Protein AF-A0A848EQD3-F1 (afdb_monomer_lite)

Structure (mmCIF, N/CA/C/O backbone):
data_AF-A0A848EQD3-F1
#
_entry.id   AF-A0A848EQD3-F1
#
loop_
_atom_site.group_PDB
_atom_site.id
_atom_site.type_symbol
_atom_site.label_atom_id
_atom_site.label_alt_id
_atom_site.label_comp_id
_atom_site.label_asym_id
_atom_site.label_entity_id
_atom_site.label_seq_id
_atom_site.pdbx_PDB_ins_code
_atom_site.Cartn_x
_atom_site.Cartn_y
_atom_site.Cartn_z
_atom_site.occupancy
_atom_site.B_iso_or_equiv
_atom_site.auth_seq_id
_atom_site.auth_comp_id
_atom_site.auth_asym_id
_atom_site.auth_atom_id
_atom_site.pdbx_PDB_model_num
ATOM 1 N N . MET A 1 1 ? -5.662 61.222 5.530 1.00 53.25 1 MET A N 1
ATOM 2 C CA . MET A 1 1 ? -5.058 61.692 6.800 1.00 53.25 1 MET A CA 1
ATOM 3 C C . MET A 1 1 ? -5.659 60.860 7.913 1.00 53.25 1 MET A C 1
ATOM 5 O O . MET A 1 1 ? -6.787 60.430 7.723 1.00 53.25 1 MET A O 1
ATOM 9 N N . ALA A 1 2 ? -4.920 60.657 9.007 1.00 45.81 2 ALA A N 1
ATOM 10 C CA . ALA A 1 2 ? -5.090 59.534 9.934 1.00 45.81 2 ALA A CA 1
ATOM 11 C C . ALA A 1 2 ? -4.845 58.176 9.247 1.00 45.81 2 ALA A C 1
ATOM 13 O O . ALA A 1 2 ? -5.705 57.628 8.567 1.00 45.81 2 ALA A O 1
ATOM 14 N N . GLY A 1 3 ? -3.621 57.682 9.401 1.00 45.22 3 GLY A N 1
ATOM 15 C CA . GLY A 1 3 ? -3.372 56.281 9.719 1.00 45.22 3 GLY A CA 1
ATOM 16 C C . GLY A 1 3 ? -2.645 56.295 11.064 1.00 45.22 3 GLY A C 1
ATOM 17 O O . GLY A 1 3 ? -1.892 57.240 11.310 1.00 45.22 3 GLY A O 1
ATOM 18 N N . ASP A 1 4 ? -2.923 55.331 11.932 1.00 51.66 4 ASP A N 1
ATOM 19 C CA . ASP A 1 4 ? -2.257 55.148 13.225 1.00 51.66 4 ASP A CA 1
ATOM 20 C C . ASP A 1 4 ? -2.530 53.718 13.733 1.00 51.66 4 ASP A C 1
ATOM 22 O O . ASP A 1 4 ? -3.362 53.018 13.154 1.00 51.66 4 ASP A O 1
ATOM 26 N N . VAL A 1 5 ? -1.880 53.329 14.832 1.00 50.62 5 VAL A N 1
ATOM 27 C CA . VAL A 1 5 ? -2.044 52.060 15.567 1.00 50.62 5 VAL A CA 1
ATOM 28 C C . VAL A 1 5 ? -1.561 50.803 14.823 1.00 50.62 5 VAL A C 1
ATOM 30 O O . VAL A 1 5 ? -2.336 50.041 14.252 1.00 50.62 5 VAL A O 1
ATOM 33 N N . ILE A 1 6 ? -0.264 50.522 14.967 1.00 51.19 6 ILE A N 1
ATOM 34 C CA . ILE A 1 6 ? 0.225 49.149 15.157 1.00 51.19 6 ILE A CA 1
ATOM 35 C C . ILE A 1 6 ? 0.774 49.095 16.587 1.00 51.19 6 ILE A C 1
ATOM 37 O O . ILE A 1 6 ? 1.672 49.865 16.924 1.00 51.19 6 ILE A O 1
ATOM 41 N N . PHE A 1 7 ? 0.211 48.222 17.420 1.00 53.66 7 PHE A N 1
ATOM 42 C CA . PHE A 1 7 ? 0.830 47.773 18.671 1.00 53.66 7 PHE A CA 1
ATOM 43 C C . PHE A 1 7 ? 1.538 46.440 18.413 1.00 53.66 7 PHE A C 1
ATOM 45 O O . PHE A 1 7 ? 1.163 45.718 17.490 1.00 53.66 7 PHE A O 1
ATOM 52 N N . GLY A 1 8 ? 2.566 46.143 19.204 1.00 45.00 8 GLY A N 1
ATOM 53 C CA . GLY A 1 8 ? 3.274 44.867 19.155 1.00 45.00 8 GLY A CA 1
ATOM 54 C C . GLY A 1 8 ? 2.958 43.968 20.348 1.00 45.00 8 GLY A C 1
ATOM 55 O O . GLY A 1 8 ? 2.293 44.384 21.298 1.00 45.00 8 GLY A O 1
ATOM 56 N N . SER A 1 9 ? 3.506 42.764 20.263 1.00 50.81 9 SER A N 1
ATOM 57 C CA . SER A 1 9 ? 3.863 41.857 21.356 1.00 50.81 9 SER A CA 1
ATOM 58 C C . SER A 1 9 ? 5.240 41.329 20.926 1.00 50.81 9 SER A C 1
ATOM 60 O O . SER A 1 9 ? 5.372 40.897 19.781 1.00 50.81 9 SER A O 1
ATOM 62 N N . ASP A 1 10 ? 6.324 41.729 21.585 1.00 52.12 10 ASP A N 1
ATOM 63 C CA . ASP A 1 10 ? 6.806 41.235 22.886 1.00 52.12 10 ASP A CA 1
ATOM 64 C C . ASP A 1 10 ? 7.422 39.835 22.739 1.00 52.12 10 ASP A C 1
ATOM 66 O O . ASP A 1 10 ? 6.753 38.878 22.354 1.00 52.12 10 ASP A O 1
ATOM 70 N N . ASP A 1 11 ? 8.730 39.776 22.991 1.00 50.91 11 ASP A N 1
ATOM 71 C CA . ASP A 1 11 ? 9.573 38.585 22.957 1.00 50.91 11 ASP A CA 1
ATOM 72 C C . ASP A 1 11 ? 9.392 37.754 24.243 1.00 50.91 11 ASP A C 1
ATOM 74 O O . ASP A 1 11 ? 9.397 38.328 25.332 1.00 50.91 11 ASP A O 1
ATOM 78 N N . GLU A 1 12 ? 9.364 36.421 24.142 1.00 55.88 12 GLU A N 1
ATOM 79 C CA . GLU A 1 12 ? 9.861 35.534 25.207 1.00 55.88 12 GLU A CA 1
ATOM 80 C C . GLU A 1 12 ? 10.717 34.419 24.575 1.00 55.88 12 GLU A C 1
ATOM 82 O O . GLU A 1 12 ? 10.290 33.742 23.638 1.00 55.88 12 GLU A O 1
ATOM 87 N N . ASP A 1 13 ? 11.956 34.280 25.057 1.00 50.81 13 ASP A N 1
ATOM 88 C CA . ASP A 1 13 ? 12.889 33.210 24.693 1.00 50.81 13 ASP A CA 1
ATOM 89 C C . ASP A 1 13 ? 12.600 31.950 25.535 1.00 50.81 13 ASP A C 1
ATOM 91 O O . ASP A 1 13 ? 12.496 32.059 26.756 1.00 50.81 13 ASP A O 1
ATOM 95 N N . GLU A 1 14 ? 12.594 30.749 24.940 1.00 53.53 14 GLU A N 1
ATOM 96 C CA . GLU A 1 14 ? 12.803 29.492 25.687 1.00 53.53 14 GLU A CA 1
ATOM 97 C C . GLU A 1 14 ? 13.901 28.617 25.052 1.00 53.53 14 GLU A C 1
ATOM 99 O O . GLU A 1 14 ? 14.247 28.756 23.876 1.00 53.53 14 GLU A O 1
ATOM 104 N N . GLU A 1 15 ? 14.541 27.802 25.896 1.00 52.25 15 GLU A N 1
ATOM 105 C CA . GLU A 1 15 ? 15.981 27.513 25.822 1.00 52.25 15 GLU A CA 1
ATOM 106 C C . GLU A 1 15 ? 16.417 26.337 24.916 1.00 52.25 15 GLU A C 1
ATOM 108 O O . GLU A 1 15 ? 15.649 25.458 24.524 1.00 52.25 15 GLU A O 1
ATOM 113 N N . GLU A 1 16 ? 17.725 26.294 24.628 1.00 44.81 16 GLU A N 1
ATOM 114 C CA . GLU A 1 16 ? 18.395 25.202 23.912 1.00 44.81 16 GLU A CA 1
ATOM 115 C C . GLU A 1 16 ? 18.383 23.867 24.691 1.00 44.81 16 GLU A C 1
ATOM 117 O O . GLU A 1 16 ? 19.210 23.641 25.580 1.00 44.81 16 GLU A O 1
ATOM 122 N N . SER A 1 17 ? 17.560 22.906 24.267 1.00 50.62 17 SER A N 1
ATOM 123 C CA . SER A 1 17 ? 17.691 21.503 24.696 1.00 50.62 17 SER A CA 1
ATOM 124 C C . SER A 1 17 ? 18.726 20.753 23.846 1.00 50.62 17 SER A C 1
ATOM 126 O O . SER A 1 17 ? 18.410 20.161 22.815 1.00 50.62 17 SER A O 1
ATOM 128 N N . ASN A 1 18 ? 19.990 20.776 24.280 1.00 45.91 18 ASN A N 1
ATOM 129 C CA . ASN A 1 18 ? 21.063 19.960 23.698 1.00 45.91 18 ASN A CA 1
ATOM 130 C C . ASN A 1 18 ? 20.957 18.498 24.179 1.00 45.91 18 ASN A C 1
ATOM 132 O O . ASN A 1 18 ? 21.427 18.192 25.276 1.00 45.91 18 ASN A O 1
ATOM 136 N N . GLU A 1 19 ? 20.429 17.586 23.356 1.00 47.66 19 GLU A N 1
ATOM 137 C CA . GLU A 1 19 ? 20.399 16.150 23.677 1.00 47.66 19 GLU A CA 1
ATOM 138 C C . GLU A 1 19 ? 21.306 15.302 22.761 1.00 47.66 19 GLU A C 1
ATOM 140 O O . GLU A 1 19 ? 21.050 15.095 21.580 1.00 47.66 19 GLU A O 1
ATOM 145 N N . SER A 1 20 ? 22.399 14.834 23.369 1.00 50.47 20 SER A N 1
ATOM 146 C CA . SER A 1 20 ? 23.070 13.540 23.168 1.00 50.47 20 SER A CA 1
ATOM 147 C C . SER A 1 20 ? 23.190 12.946 21.752 1.00 50.47 20 SER A C 1
ATOM 149 O O . SER A 1 20 ? 22.323 12.227 21.266 1.00 50.47 20 SER A O 1
ATOM 151 N N . LEU A 1 21 ? 24.392 13.077 21.178 1.00 42.12 21 LEU A N 1
ATOM 152 C CA . LEU A 1 21 ? 24.906 12.170 20.144 1.00 42.12 21 LEU A CA 1
ATOM 153 C C . LEU A 1 21 ? 25.026 10.732 20.688 1.00 42.12 21 LEU A C 1
ATOM 155 O O . LEU A 1 21 ? 26.006 10.419 21.370 1.00 42.12 21 LEU A O 1
ATOM 159 N N . GLU A 1 22 ? 24.093 9.845 20.343 1.00 43.22 22 GLU A N 1
ATOM 160 C CA . GLU A 1 22 ? 24.330 8.404 20.470 1.00 43.22 22 GLU A CA 1
ATOM 161 C C . GLU A 1 22 ? 25.320 7.919 19.399 1.00 43.22 22 GLU A C 1
ATOM 163 O O . GLU A 1 22 ? 25.318 8.371 18.252 1.00 43.22 22 GLU A O 1
ATOM 168 N N . GLN A 1 23 ? 26.219 7.016 19.793 1.00 43.22 23 GLN A N 1
ATOM 169 C CA . GLN A 1 23 ? 27.256 6.472 18.918 1.00 43.22 23 GLN A CA 1
ATOM 170 C C . GLN A 1 23 ? 26.818 5.111 18.379 1.00 43.22 23 GLN A C 1
ATOM 172 O O . GLN A 1 23 ? 27.001 4.091 19.049 1.00 43.22 23 GLN A O 1
ATOM 177 N N . GLU A 1 24 ? 26.289 5.083 17.155 1.00 41.56 24 GLU A N 1
ATOM 178 C CA . GLU A 1 24 ? 26.082 3.820 16.445 1.00 41.56 24 GLU A CA 1
ATOM 179 C C . GLU A 1 24 ? 27.407 3.053 16.336 1.00 41.56 24 GLU A C 1
ATOM 181 O O . GLU A 1 24 ? 28.430 3.568 15.875 1.00 41.56 24 GLU A O 1
ATOM 186 N N . SER A 1 25 ? 27.389 1.803 16.796 1.00 49.66 25 SER A N 1
ATOM 187 C CA . SER A 1 25 ? 28.533 0.898 16.709 1.00 49.66 25 SER A CA 1
ATOM 188 C C . SER A 1 25 ? 28.454 0.101 15.405 1.00 49.66 25 SER A C 1
ATOM 190 O O . SER A 1 25 ? 27.388 -0.439 15.108 1.00 49.66 25 SER A O 1
ATOM 192 N N . PRO A 1 26 ? 29.545 -0.025 14.627 1.00 54.41 26 PRO A N 1
ATOM 193 C CA . PRO A 1 26 ? 29.532 -0.854 13.430 1.00 54.41 26 PRO A CA 1
ATOM 194 C C . PRO A 1 26 ? 29.380 -2.329 13.822 1.00 54.41 26 PRO A C 1
ATOM 196 O O . PRO A 1 26 ? 30.179 -2.853 14.599 1.00 54.41 26 PRO A O 1
ATOM 199 N N . LEU A 1 27 ? 28.361 -2.994 13.276 1.00 45.00 27 LEU A N 1
ATOM 200 C CA . LEU A 1 27 ? 28.192 -4.439 13.412 1.00 45.00 27 LEU A CA 1
ATOM 201 C C . LEU A 1 27 ? 29.279 -5.183 12.622 1.00 45.00 27 LEU A C 1
ATOM 203 O O . LEU A 1 27 ? 29.634 -4.801 11.508 1.00 45.00 27 LEU A O 1
ATOM 207 N N . GLU A 1 28 ? 29.801 -6.259 13.209 1.00 38.16 28 GLU A N 1
ATOM 208 C CA . GLU A 1 28 ? 30.774 -7.141 12.566 1.00 38.16 28 GLU A CA 1
ATOM 209 C C . GLU A 1 28 ? 30.053 -8.151 11.658 1.00 38.16 28 GLU A C 1
ATOM 211 O O . GLU A 1 28 ? 29.435 -9.103 12.148 1.00 38.16 28 GLU A O 1
ATOM 216 N N . ASP A 1 29 ? 30.167 -7.975 10.336 1.00 44.28 29 ASP A N 1
ATOM 217 C CA . ASP A 1 29 ? 29.728 -8.971 9.351 1.00 44.28 29 ASP A CA 1
ATOM 218 C C . ASP A 1 29 ? 30.535 -10.269 9.513 1.00 44.28 29 ASP A C 1
ATOM 220 O O . ASP A 1 29 ? 31.663 -10.416 9.033 1.00 44.28 29 ASP A O 1
ATOM 224 N N . ASN A 1 30 ? 29.941 -11.237 10.211 1.00 43.19 30 ASN A N 1
ATOM 225 C CA . ASN A 1 30 ? 30.493 -12.576 10.344 1.00 43.19 30 ASN A CA 1
ATOM 226 C C . ASN A 1 30 ? 30.253 -13.369 9.055 1.00 43.19 30 ASN A C 1
ATOM 228 O O . ASN A 1 30 ? 29.120 -13.736 8.742 1.00 43.19 30 ASN A O 1
ATOM 232 N N . GLN A 1 31 ? 31.333 -13.728 8.359 1.00 46.88 31 GLN A N 1
ATOM 233 C CA . GLN A 1 31 ? 31.300 -14.871 7.446 1.00 46.88 31 GLN A CA 1
ATOM 234 C C . GLN A 1 31 ? 30.917 -16.147 8.212 1.00 46.88 31 GLN A C 1
ATOM 236 O O . GLN A 1 31 ? 31.347 -16.350 9.351 1.00 46.88 31 GLN A O 1
ATOM 241 N N . PRO A 1 32 ? 30.232 -17.075 7.535 1.00 55.91 32 PRO A N 1
ATOM 242 C CA . PRO A 1 32 ? 30.710 -18.452 7.572 1.00 55.91 32 PRO A CA 1
ATOM 243 C C . PRO A 1 32 ? 30.880 -19.041 6.166 1.00 55.91 32 PRO A C 1
ATOM 245 O O . PRO A 1 32 ? 29.949 -19.061 5.363 1.00 55.91 32 PRO A O 1
ATOM 248 N N . ASP A 1 33 ? 32.062 -19.595 5.899 1.00 42.38 33 ASP A N 1
ATOM 249 C CA . ASP A 1 33 ? 32.259 -20.517 4.781 1.00 42.38 33 ASP A CA 1
ATOM 250 C C . ASP A 1 33 ? 31.533 -21.847 5.051 1.00 42.38 33 ASP A C 1
ATOM 252 O O . ASP A 1 33 ? 31.677 -22.448 6.116 1.00 42.38 33 ASP A O 1
ATOM 256 N N . SER A 1 34 ? 30.789 -22.332 4.058 1.00 47.12 34 SER A N 1
ATOM 257 C CA . SER A 1 34 ? 30.512 -23.761 3.835 1.00 47.12 34 SER A CA 1
ATOM 258 C C . SER A 1 34 ? 30.161 -23.923 2.351 1.00 47.12 34 SER A C 1
ATOM 260 O O . SER A 1 34 ? 29.253 -23.272 1.847 1.00 47.12 34 SER A O 1
ATOM 262 N N . GLU A 1 35 ? 30.995 -24.567 1.536 1.00 42.50 35 GLU A N 1
ATOM 263 C CA . GLU A 1 35 ? 31.184 -26.026 1.469 1.00 42.50 35 GLU A CA 1
ATOM 264 C C . GLU A 1 35 ? 29.869 -26.794 1.248 1.00 42.50 35 GLU A C 1
ATOM 266 O O . GLU A 1 35 ? 29.307 -27.382 2.168 1.00 42.50 35 GLU A O 1
ATOM 271 N N . LEU A 1 36 ? 29.434 -26.851 -0.015 1.00 44.66 36 LEU A N 1
ATOM 272 C CA . LEU A 1 36 ? 28.690 -27.988 -0.560 1.00 44.66 36 LEU A CA 1
ATOM 273 C C . LEU A 1 36 ? 29.266 -28.350 -1.937 1.00 44.66 36 LEU A C 1
ATOM 275 O O . LEU A 1 36 ? 29.420 -27.489 -2.802 1.00 44.66 36 LEU A O 1
ATOM 279 N N . GLU A 1 37 ? 29.619 -29.624 -2.114 1.00 38.19 37 GLU A N 1
ATOM 280 C CA . GLU A 1 37 ? 30.139 -30.177 -3.369 1.00 38.19 37 GLU A CA 1
ATOM 281 C C . GLU A 1 37 ? 29.020 -30.695 -4.294 1.00 38.19 37 GLU A C 1
ATOM 283 O O . GLU A 1 37 ? 27.902 -30.947 -3.854 1.00 38.19 37 GLU A O 1
ATOM 288 N N . ALA A 1 38 ? 29.398 -30.915 -5.560 1.00 40.44 38 ALA A N 1
ATOM 289 C CA . ALA A 1 38 ? 28.959 -32.007 -6.440 1.00 40.44 38 ALA A CA 1
ATOM 290 C C . ALA A 1 38 ? 27.455 -32.360 -6.525 1.00 40.44 38 ALA A C 1
ATOM 292 O O . ALA A 1 38 ? 26.923 -33.104 -5.708 1.00 40.44 38 ALA A O 1
ATOM 293 N N . ASP A 1 39 ? 26.809 -31.944 -7.620 1.00 38.56 39 ASP A N 1
ATOM 294 C CA . ASP A 1 39 ? 26.459 -32.819 -8.765 1.00 38.56 39 ASP A CA 1
ATOM 295 C C . ASP A 1 39 ? 25.647 -32.004 -9.812 1.00 38.56 39 ASP A C 1
ATOM 297 O O . ASP A 1 39 ? 25.064 -30.974 -9.484 1.00 38.56 39 ASP A O 1
ATOM 301 N N . GLY A 1 40 ? 25.572 -32.355 -11.102 1.00 35.03 40 GLY A N 1
ATOM 302 C CA . GLY A 1 40 ? 26.217 -33.479 -11.788 1.00 35.03 40 GLY A CA 1
ATOM 303 C C . GLY A 1 40 ? 25.452 -33.973 -13.029 1.00 35.03 40 GLY A C 1
ATOM 304 O O . GLY A 1 40 ? 24.965 -35.093 -13.013 1.00 35.03 40 GLY A O 1
ATOM 305 N N . ASP A 1 41 ? 25.358 -33.169 -14.097 1.00 37.81 41 ASP A N 1
ATOM 306 C CA . ASP A 1 41 ? 24.932 -33.587 -15.456 1.00 37.81 41 ASP A CA 1
ATOM 307 C C . ASP A 1 41 ? 25.502 -32.553 -16.471 1.00 37.81 41 ASP A C 1
ATOM 309 O O . ASP A 1 41 ? 25.537 -31.362 -16.167 1.00 37.81 41 ASP A O 1
ATOM 313 N N . SER A 1 42 ? 26.194 -32.919 -17.562 1.00 39.19 42 SER A N 1
ATOM 314 C CA . SER A 1 42 ? 25.755 -33.637 -18.784 1.00 39.19 42 SER A CA 1
ATOM 315 C C . SER A 1 42 ? 25.353 -32.642 -19.891 1.00 39.19 42 SER A C 1
ATOM 317 O O . SER A 1 42 ? 24.334 -31.973 -19.797 1.00 39.19 42 SER A O 1
ATOM 319 N N . LEU A 1 43 ? 26.298 -32.298 -20.777 1.00 37.50 43 LEU A N 1
ATOM 320 C CA . LEU A 1 43 ? 26.497 -32.870 -22.129 1.00 37.50 43 LEU A CA 1
ATOM 321 C C . LEU A 1 43 ? 25.583 -32.257 -23.207 1.00 37.50 43 LEU A C 1
ATOM 323 O O . LEU A 1 43 ? 24.437 -32.657 -23.341 1.00 37.50 43 LEU A O 1
ATOM 327 N N . GLU A 1 44 ? 26.158 -31.364 -24.017 1.00 41.84 44 GLU A N 1
ATOM 328 C CA . GLU A 1 44 ? 26.092 -31.319 -25.496 1.00 41.84 44 GLU A CA 1
ATOM 329 C C . GLU A 1 44 ? 27.058 -30.185 -25.920 1.00 41.84 44 GLU A C 1
ATOM 331 O O . GLU A 1 44 ? 26.914 -29.046 -25.484 1.00 41.84 44 GLU A O 1
ATOM 336 N N . ASP A 1 45 ? 28.248 -30.446 -26.466 1.00 35.56 45 ASP A N 1
ATOM 337 C CA . ASP A 1 45 ? 28.615 -31.128 -27.724 1.00 35.56 45 ASP A CA 1
ATOM 338 C C . ASP A 1 45 ? 28.503 -30.217 -28.963 1.00 35.56 45 ASP A C 1
ATOM 340 O O . ASP A 1 45 ? 27.419 -29.965 -29.484 1.00 35.56 45 ASP A O 1
ATOM 344 N N . SER A 1 46 ? 29.661 -29.702 -29.397 1.00 40.00 46 SER A N 1
ATOM 345 C CA . SER A 1 46 ? 29.968 -29.150 -30.729 1.00 40.00 46 SER A CA 1
ATOM 346 C C . SER A 1 46 ? 31.448 -28.742 -30.760 1.00 40.00 46 SER A C 1
ATOM 348 O O . SER A 1 46 ? 31.801 -27.575 -30.576 1.00 40.00 46 SER A O 1
ATOM 350 N N . SER A 1 47 ? 32.330 -29.727 -30.918 1.00 38.62 47 SER A N 1
ATOM 351 C CA . SER A 1 47 ? 33.743 -29.517 -31.262 1.00 38.62 47 SER A CA 1
ATOM 352 C C . SER A 1 47 ? 33.953 -29.493 -32.784 1.00 38.62 47 SER A C 1
ATOM 354 O O . SER A 1 47 ? 33.016 -29.749 -33.533 1.00 38.62 47 SER A O 1
ATOM 356 N N . GLU A 1 48 ? 35.208 -29.285 -33.205 1.00 36.44 48 GLU A N 1
ATOM 357 C CA . GLU A 1 48 ? 35.701 -29.397 -34.594 1.00 36.44 48 GLU A CA 1
ATOM 358 C C . GLU A 1 48 ? 35.228 -28.256 -35.529 1.00 36.44 48 GLU A C 1
ATOM 360 O O . GLU A 1 48 ? 34.136 -27.716 -35.389 1.00 36.44 48 GLU A O 1
ATOM 365 N N . SER A 1 49 ? 36.019 -27.768 -36.487 1.00 40.91 49 SER A N 1
ATOM 366 C CA . SER A 1 49 ? 37.398 -28.081 -36.916 1.00 40.91 49 SER A CA 1
ATOM 367 C C . SER A 1 49 ? 38.179 -26.742 -37.087 1.00 40.91 49 SER A C 1
ATOM 369 O O . SER A 1 49 ? 37.579 -25.671 -37.041 1.00 40.91 49 SER A O 1
ATOM 371 N N . GLU A 1 50 ? 39.514 -26.637 -37.145 1.00 36.31 50 GLU A N 1
ATOM 372 C CA . GLU A 1 50 ? 40.457 -27.258 -38.104 1.00 36.31 50 GLU A CA 1
ATOM 373 C C . GLU A 1 50 ? 39.963 -27.078 -39.573 1.00 36.31 50 GLU A C 1
ATOM 375 O O . GLU A 1 50 ? 38.773 -27.086 -39.852 1.00 36.31 50 GLU A O 1
ATOM 380 N N . GLU A 1 51 ? 40.758 -26.790 -40.598 1.00 34.28 51 GLU A N 1
ATOM 381 C CA . GLU A 1 51 ? 42.203 -26.899 -40.787 1.00 34.28 51 GLU A CA 1
ATOM 382 C C . GLU A 1 51 ? 42.644 -25.991 -41.976 1.00 34.28 51 GLU A C 1
ATOM 384 O O . GLU A 1 51 ? 41.857 -25.199 -42.486 1.00 34.28 51 GLU A O 1
ATOM 389 N N . GLU A 1 52 ? 43.900 -26.125 -42.415 1.00 35.06 52 GLU A N 1
ATOM 390 C CA . GLU A 1 52 ? 44.440 -25.821 -43.759 1.00 35.06 52 GLU A CA 1
ATOM 391 C C . GLU A 1 52 ? 44.078 -24.519 -44.523 1.00 35.06 52 GLU A C 1
ATOM 393 O O . GLU A 1 52 ? 42.993 -24.343 -45.075 1.00 35.06 52 GLU A O 1
ATOM 398 N N . SER A 1 53 ? 45.120 -23.731 -44.837 1.00 41.06 53 SER A N 1
ATOM 399 C CA . SER A 1 53 ? 45.332 -23.235 -46.214 1.00 41.06 53 SER A CA 1
ATOM 400 C C . SER A 1 53 ? 46.809 -22.951 -46.529 1.00 41.06 53 SER A C 1
ATOM 402 O O . SER A 1 53 ? 47.310 -21.841 -46.389 1.00 41.06 53 SER A O 1
ATOM 404 N N . GLN A 1 54 ? 47.480 -24.005 -47.001 1.00 40.19 54 GLN A N 1
ATOM 405 C CA . GLN A 1 54 ? 48.488 -23.988 -48.073 1.00 40.19 54 GLN A CA 1
ATOM 406 C C . GLN A 1 54 ? 49.669 -22.997 -47.983 1.00 40.19 54 GLN A C 1
ATOM 408 O O . GLN A 1 54 ? 49.697 -21.947 -48.621 1.00 40.19 54 GLN A O 1
ATOM 413 N N . THR A 1 55 ? 50.777 -23.464 -47.399 1.00 34.06 55 THR A N 1
ATOM 414 C CA . THR A 1 55 ? 52.094 -23.166 -47.988 1.00 34.06 55 THR A CA 1
ATOM 415 C C . THR A 1 55 ? 52.224 -23.882 -49.332 1.00 34.06 55 THR A C 1
ATOM 417 O O . THR A 1 55 ? 52.213 -25.114 -49.360 1.00 34.06 55 THR A O 1
ATOM 420 N N . ILE A 1 56 ? 52.417 -23.143 -50.425 1.00 36.50 56 ILE A N 1
ATOM 421 C CA . ILE A 1 56 ? 52.872 -23.720 -51.697 1.00 36.50 56 ILE A CA 1
ATOM 422 C C . ILE A 1 56 ? 54.404 -23.676 -51.740 1.00 36.50 56 ILE A C 1
ATOM 424 O O . ILE A 1 56 ? 55.028 -22.653 -51.462 1.00 36.50 56 ILE A O 1
ATOM 428 N N . PHE A 1 57 ? 55.000 -24.822 -52.056 1.00 33.09 57 PHE A N 1
ATOM 429 C CA . PHE A 1 57 ? 56.436 -25.092 -52.038 1.00 33.09 57 PHE A CA 1
ATOM 430 C C . PHE A 1 57 ? 56.795 -25.817 -53.344 1.00 33.09 57 PHE A C 1
ATOM 432 O O . PHE A 1 57 ? 56.001 -26.624 -53.821 1.00 33.09 57 PHE A O 1
ATOM 439 N N . SER A 1 58 ? 58.041 -25.653 -53.790 1.00 33.44 58 SER A N 1
ATOM 440 C CA . SER A 1 58 ? 58.750 -26.522 -54.749 1.00 33.44 58 SER A CA 1
ATOM 441 C C . SER A 1 58 ? 58.482 -26.362 -56.251 1.00 33.44 58 SER A C 1
ATOM 443 O O . SER A 1 58 ? 57.370 -26.102 -56.686 1.00 33.44 58 SER A O 1
ATOM 445 N N . SER A 1 59 ? 59.573 -26.672 -56.967 1.00 38.25 59 SER A N 1
ATOM 446 C CA . SER A 1 59 ? 59.720 -27.093 -58.368 1.00 38.25 59 SER A CA 1
ATOM 447 C C . SER A 1 59 ? 59.399 -26.066 -59.479 1.00 38.25 59 SER A C 1
ATOM 449 O O . SER A 1 59 ? 58.642 -25.123 -59.286 1.00 38.25 59 SER A O 1
ATOM 451 N N . GLU A 1 60 ? 60.055 -26.120 -60.644 1.00 35.00 60 GLU A N 1
ATOM 452 C CA . GLU A 1 60 ? 61.090 -27.070 -61.096 1.00 35.00 60 GLU A CA 1
ATOM 453 C C . GLU A 1 60 ? 62.515 -26.470 -61.111 1.00 35.00 60 GLU A C 1
ATOM 455 O O . GLU A 1 60 ? 62.719 -25.265 -61.256 1.00 35.00 60 GLU A O 1
ATOM 460 N N . ALA A 1 61 ? 63.507 -27.354 -61.000 1.00 34.59 61 ALA A N 1
ATOM 461 C CA . ALA A 1 61 ? 64.885 -27.143 -61.445 1.00 34.59 61 ALA A CA 1
ATOM 462 C C . ALA A 1 61 ? 65.218 -28.238 -62.476 1.00 34.59 61 ALA A C 1
ATOM 464 O O . ALA A 1 61 ? 64.502 -29.236 -62.517 1.00 34.59 61 ALA A O 1
ATOM 465 N N . ASP A 1 62 ? 66.307 -28.064 -63.236 1.00 32.53 62 ASP A N 1
ATOM 466 C CA . ASP A 1 62 ? 66.722 -28.901 -64.380 1.00 32.53 62 ASP A CA 1
ATOM 467 C C . ASP A 1 62 ? 65.675 -28.933 -65.526 1.00 32.53 62 ASP A C 1
ATOM 469 O O . ASP A 1 62 ? 64.502 -29.228 -65.353 1.00 32.53 62 ASP A O 1
ATOM 473 N N . ASP A 1 63 ? 66.033 -28.566 -66.755 1.00 37.34 63 ASP A N 1
ATOM 474 C CA . ASP A 1 63 ? 66.930 -29.414 -67.538 1.00 37.34 63 ASP A CA 1
ATOM 475 C C . ASP A 1 63 ? 67.999 -28.644 -68.343 1.00 37.34 63 ASP A C 1
ATOM 477 O O . ASP A 1 63 ? 67.731 -27.670 -69.049 1.00 37.34 63 ASP A O 1
ATOM 481 N N . THR A 1 64 ? 69.237 -29.130 -68.222 1.00 35.94 64 THR A N 1
ATOM 482 C CA . THR A 1 64 ? 70.094 -29.634 -69.318 1.00 35.94 64 THR A CA 1
ATOM 483 C C . THR A 1 64 ? 69.684 -29.179 -70.740 1.00 35.94 64 THR A C 1
ATOM 485 O O . THR A 1 64 ? 68.586 -29.458 -71.203 1.00 35.94 64 THR A O 1
ATOM 488 N N . GLN A 1 65 ? 70.496 -28.425 -71.498 1.00 44.56 65 GLN A N 1
ATOM 489 C CA . GLN A 1 65 ? 71.695 -28.885 -72.239 1.00 44.56 65 GLN A CA 1
ATOM 490 C C . GLN A 1 65 ? 71.487 -30.169 -73.091 1.00 44.56 65 GLN A C 1
ATOM 492 O O . GLN A 1 65 ? 70.670 -31.007 -72.723 1.00 44.56 65 GLN A O 1
ATOM 497 N N . PRO A 1 66 ? 72.251 -30.408 -74.184 1.00 43.22 66 PRO A N 1
ATOM 498 C CA . PRO A 1 66 ? 73.423 -29.678 -74.691 1.00 43.22 66 PRO A CA 1
ATOM 499 C C . PRO A 1 66 ? 73.319 -29.380 -76.216 1.00 43.22 66 PRO A C 1
ATOM 501 O O . PRO A 1 66 ? 72.227 -29.355 -76.770 1.00 43.22 66 PRO A O 1
ATOM 504 N N . ASN A 1 67 ? 74.483 -29.280 -76.876 1.00 30.92 67 ASN A N 1
ATOM 505 C CA . ASN A 1 67 ? 74.752 -29.648 -78.278 1.00 30.92 67 ASN A CA 1
ATOM 506 C C . ASN A 1 67 ? 74.237 -28.727 -79.403 1.00 30.92 67 ASN A C 1
ATOM 508 O O . ASN A 1 67 ? 73.088 -28.313 -79.414 1.00 30.92 67 ASN A O 1
ATOM 512 N N . GLU A 1 68 ? 75.083 -28.236 -80.320 1.00 28.12 68 GLU A N 1
ATOM 513 C CA . GLU A 1 68 ? 76.093 -28.846 -81.233 1.00 28.12 68 GLU A CA 1
ATOM 514 C C . GLU A 1 68 ? 75.493 -29.130 -82.619 1.00 28.12 68 GLU A C 1
ATOM 516 O O . GLU A 1 68 ? 74.422 -29.724 -82.725 1.00 28.12 68 GLU A O 1
ATOM 521 N N . ASN A 1 69 ? 76.290 -28.826 -83.655 1.00 33.34 69 ASN A N 1
ATOM 522 C CA . ASN A 1 69 ? 76.021 -29.036 -85.086 1.00 33.34 69 ASN A CA 1
ATOM 523 C C . ASN A 1 69 ? 74.932 -28.097 -85.656 1.00 33.34 69 ASN A C 1
ATOM 525 O O . ASN A 1 69 ? 74.050 -27.638 -84.938 1.00 33.34 69 ASN A O 1
ATOM 529 N N . ASP A 1 70 ? 74.955 -27.699 -86.927 1.00 35.53 70 ASP A N 1
ATOM 530 C CA . ASP A 1 70 ? 75.880 -27.977 -88.043 1.00 35.53 70 ASP A CA 1
ATOM 531 C C . ASP A 1 70 ? 76.265 -26.606 -88.662 1.00 35.53 70 ASP A C 1
ATOM 533 O O . ASP A 1 70 ? 75.442 -25.695 -88.705 1.00 35.53 70 ASP A O 1
ATOM 537 N N . SER A 1 71 ? 77.512 -26.278 -89.018 1.00 32.75 71 SER A N 1
ATOM 538 C CA . SER A 1 71 ? 78.398 -26.928 -89.998 1.00 32.75 71 SER A CA 1
ATOM 539 C C . SER A 1 71 ? 77.713 -27.226 -91.332 1.00 32.75 71 SER A C 1
ATOM 541 O O . SER A 1 71 ? 77.146 -28.293 -91.473 1.00 32.75 71 SER A O 1
ATOM 543 N N . THR A 1 72 ? 77.868 -26.358 -92.340 1.00 36.03 72 THR A N 1
ATOM 544 C CA . THR A 1 72 ? 78.393 -26.763 -93.667 1.00 36.03 72 THR A CA 1
ATOM 545 C C . THR A 1 72 ? 78.473 -25.592 -94.649 1.00 36.03 72 THR A C 1
ATOM 547 O O . THR A 1 72 ? 77.660 -24.677 -94.622 1.00 36.03 72 THR A O 1
ATOM 550 N N . GLU A 1 73 ? 79.481 -25.676 -95.518 1.00 33.38 73 GLU A N 1
ATOM 551 C CA . GLU A 1 73 ? 79.424 -25.371 -96.954 1.00 33.38 73 GLU A CA 1
ATOM 552 C C . GLU A 1 73 ? 78.633 -24.126 -97.412 1.00 33.38 73 GLU A C 1
ATOM 554 O O . GLU A 1 73 ? 77.427 -24.162 -97.636 1.00 33.38 73 GLU A O 1
ATOM 559 N N . ASN A 1 74 ? 79.380 -23.112 -97.858 1.00 37.41 74 ASN A N 1
ATOM 560 C CA . ASN A 1 74 ? 79.585 -23.090 -99.307 1.00 37.41 74 ASN A CA 1
ATOM 561 C C . ASN A 1 74 ? 80.972 -22.557 -99.698 1.00 37.41 74 ASN A C 1
ATOM 563 O O . ASN A 1 74 ? 81.244 -21.360 -99.648 1.00 37.41 74 ASN A O 1
ATOM 567 N N . ALA A 1 75 ? 81.845 -23.482 -100.092 1.00 39.03 75 ALA A N 1
ATOM 568 C CA . ALA A 1 75 ? 83.086 -23.206 -100.799 1.00 39.03 75 ALA A CA 1
ATOM 569 C C . ALA A 1 75 ? 83.144 -24.148 -102.009 1.00 39.03 75 ALA A C 1
ATOM 571 O O . ALA A 1 75 ? 83.680 -25.245 -101.904 1.00 39.03 75 ALA A O 1
ATOM 572 N N . ILE A 1 76 ? 82.536 -23.702 -103.109 1.00 37.22 76 ILE A N 1
ATOM 573 C CA . ILE A 1 76 ? 82.602 -24.189 -104.498 1.00 37.22 76 ILE A CA 1
ATOM 574 C C . ILE A 1 76 ? 82.358 -22.904 -105.327 1.00 37.22 76 ILE A C 1
ATOM 576 O O . ILE A 1 76 ? 81.404 -22.188 -105.025 1.00 37.22 76 ILE A O 1
ATOM 580 N N . ASP A 1 77 ? 83.212 -22.400 -106.222 1.00 33.59 77 ASP A N 1
ATOM 581 C CA . ASP A 1 77 ? 84.202 -22.983 -107.153 1.00 33.59 77 ASP A CA 1
ATOM 582 C C . ASP A 1 77 ? 83.615 -23.431 -108.512 1.00 33.59 77 ASP A C 1
ATOM 584 O O . ASP A 1 77 ? 82.436 -23.750 -108.621 1.00 33.59 77 ASP A O 1
ATOM 588 N N . GLU A 1 78 ? 84.491 -23.421 -109.519 1.00 30.66 78 GLU A N 1
ATOM 589 C CA . GLU A 1 78 ? 84.398 -23.962 -110.886 1.00 30.66 78 GLU A CA 1
ATOM 590 C C . GLU A 1 78 ? 83.390 -23.422 -111.935 1.00 30.66 78 GLU A C 1
ATOM 592 O O . GLU A 1 78 ? 82.192 -23.264 -111.719 1.00 30.66 78 GLU A O 1
ATOM 597 N N . SER A 1 79 ? 83.949 -23.308 -113.156 1.00 30.66 79 SER A N 1
ATOM 598 C CA . SER A 1 79 ? 83.329 -23.419 -114.495 1.00 30.66 79 SER A CA 1
ATOM 599 C C . SER A 1 79 ? 82.335 -22.336 -114.968 1.00 30.66 79 SER A C 1
ATOM 601 O O . SER A 1 79 ? 81.522 -21.818 -114.216 1.00 30.66 79 SER A O 1
ATOM 603 N N . SER A 1 80 ? 82.311 -21.939 -116.248 1.00 38.22 80 SER A N 1
ATOM 604 C CA . SER A 1 80 ? 82.963 -22.441 -117.484 1.00 38.22 80 SER A CA 1
ATOM 605 C C . SER A 1 80 ? 83.354 -21.248 -118.387 1.00 38.22 80 SER A C 1
ATOM 607 O O . SER A 1 80 ? 82.719 -20.199 -118.324 1.00 38.22 80 SER A O 1
ATOM 609 N N . GLU A 1 81 ? 84.446 -21.250 -119.157 1.00 30.09 81 GLU A N 1
ATOM 610 C CA . GLU A 1 81 ? 84.723 -22.059 -120.366 1.00 30.09 81 GLU A CA 1
ATOM 611 C C . GLU A 1 81 ? 83.683 -21.918 -121.503 1.00 30.09 81 GLU A C 1
ATOM 613 O O . GLU A 1 81 ? 82.601 -22.498 -121.455 1.00 30.09 81 GLU A O 1
ATOM 618 N N . ALA A 1 82 ? 84.071 -21.135 -122.520 1.00 36.44 82 ALA A N 1
ATOM 619 C CA . ALA A 1 82 ? 83.639 -21.099 -123.929 1.00 36.44 82 ALA A CA 1
ATOM 620 C C . ALA A 1 82 ? 84.581 -20.069 -124.612 1.00 36.44 82 ALA A C 1
ATOM 622 O O . ALA A 1 82 ? 84.534 -18.897 -124.241 1.00 36.44 82 ALA A O 1
ATOM 623 N N . GLU A 1 83 ? 85.589 -20.372 -125.441 1.00 31.36 83 GLU A N 1
ATOM 624 C CA . GLU A 1 83 ? 85.783 -21.385 -126.507 1.00 31.36 83 GLU A CA 1
ATOM 625 C C . GLU A 1 83 ? 84.883 -21.215 -127.754 1.00 31.36 83 GLU A C 1
ATOM 627 O O . GLU A 1 83 ? 83.839 -20.576 -127.692 1.00 31.36 83 GLU A O 1
ATOM 632 N N . GLU A 1 84 ? 85.363 -21.763 -128.885 1.00 33.81 84 GLU A N 1
ATOM 633 C CA . GLU A 1 84 ? 84.884 -21.634 -130.284 1.00 33.81 84 GLU A CA 1
ATOM 634 C C . GLU A 1 84 ? 84.889 -20.199 -130.874 1.00 33.81 84 GLU A C 1
ATOM 636 O O . GLU A 1 84 ? 84.158 -19.316 -130.447 1.00 33.81 84 GLU A O 1
ATOM 641 N N . SER A 1 85 ? 85.716 -19.816 -131.860 1.00 35.34 85 SER A N 1
ATOM 642 C CA . SER A 1 85 ? 86.547 -20.510 -132.872 1.00 35.34 85 SER A CA 1
ATOM 643 C C . SER A 1 85 ? 85.818 -21.068 -134.111 1.00 35.34 85 SER A C 1
ATOM 645 O O . SER A 1 85 ? 85.063 -22.027 -134.005 1.00 35.34 85 SER A O 1
ATOM 647 N N . MET A 1 86 ? 86.163 -20.526 -135.290 1.00 31.69 86 MET A N 1
ATOM 648 C CA . MET A 1 86 ? 86.098 -21.119 -136.646 1.00 31.69 86 MET A CA 1
ATOM 649 C C . MET A 1 86 ? 87.220 -20.433 -137.479 1.00 31.69 86 MET A C 1
ATOM 651 O O . MET A 1 86 ? 87.441 -19.243 -137.253 1.00 31.69 86 MET A O 1
ATOM 655 N N . LYS A 1 87 ? 88.074 -21.041 -138.330 1.00 33.91 87 LYS A N 1
ATOM 656 C CA . LYS A 1 87 ? 88.057 -22.244 -139.216 1.00 33.91 87 LYS A CA 1
ATOM 657 C C . LYS A 1 87 ? 87.119 -22.129 -140.438 1.00 33.91 87 LYS A C 1
ATOM 659 O O . LYS A 1 87 ? 86.079 -21.500 -140.317 1.00 33.91 87 LYS A O 1
ATOM 664 N N . GLU A 1 88 ? 87.387 -22.716 -141.615 1.00 33.06 88 GLU A N 1
ATOM 665 C CA . GLU A 1 88 ? 88.612 -23.372 -142.147 1.00 33.06 88 GLU A CA 1
ATOM 666 C C . GLU A 1 88 ? 89.232 -22.481 -143.271 1.00 33.06 88 GLU A C 1
ATOM 668 O O . GLU A 1 88 ? 89.424 -21.308 -142.960 1.00 33.06 88 GLU A O 1
ATOM 673 N N . GLU A 1 89 ? 89.602 -22.784 -144.533 1.00 32.91 89 GLU A N 1
ATOM 674 C CA . GLU A 1 89 ? 89.753 -23.928 -145.486 1.00 32.91 89 GLU A CA 1
ATOM 675 C C . GLU A 1 89 ? 90.824 -23.408 -146.519 1.00 32.91 89 GLU A C 1
ATOM 677 O O . GLU A 1 89 ? 90.889 -22.200 -146.750 1.00 32.91 89 GLU A O 1
ATOM 682 N N . GLU A 1 90 ? 91.870 -24.113 -146.984 1.00 30.69 90 GLU A N 1
ATOM 683 C CA . GLU A 1 90 ? 91.953 -25.155 -148.047 1.00 30.69 90 GLU A CA 1
ATOM 684 C C . GLU A 1 90 ? 91.417 -24.725 -149.453 1.00 30.69 90 GLU A C 1
ATOM 686 O O . GLU A 1 90 ? 90.452 -23.978 -149.540 1.00 30.69 90 GLU A O 1
ATOM 691 N N . GLU A 1 91 ? 91.979 -25.099 -150.623 1.00 30.42 91 GLU A N 1
ATOM 692 C CA . GLU A 1 91 ? 93.165 -25.918 -150.963 1.00 30.42 91 GLU A CA 1
ATOM 693 C C . GLU A 1 91 ? 93.712 -25.657 -152.409 1.00 30.42 91 GLU A C 1
ATOM 695 O O . GLU A 1 91 ? 93.001 -25.158 -153.274 1.00 30.42 91 GLU A O 1
ATOM 700 N N . SER A 1 92 ? 94.970 -26.065 -152.652 1.00 36.72 92 SER A N 1
ATOM 701 C CA . SER A 1 92 ? 95.582 -26.720 -153.844 1.00 36.72 92 SER A CA 1
ATOM 702 C C . SER A 1 92 ? 95.368 -26.338 -155.348 1.00 36.72 92 SER A C 1
ATOM 704 O O . SER A 1 92 ? 94.302 -26.007 -155.845 1.00 36.72 92 SER A O 1
ATOM 706 N N . GLN A 1 93 ? 96.491 -26.505 -156.078 1.00 43.88 93 GLN A N 1
ATOM 707 C CA . GLN A 1 93 ? 96.866 -26.345 -157.516 1.00 43.88 93 GLN A CA 1
ATOM 708 C C . GLN A 1 93 ? 96.137 -27.319 -158.517 1.00 43.88 93 GLN A C 1
ATOM 710 O O . GLN A 1 93 ? 95.271 -28.042 -158.028 1.00 43.88 93 GLN A O 1
ATOM 715 N N . PRO A 1 94 ? 96.470 -27.486 -159.849 1.00 47.53 94 PRO A N 1
ATOM 716 C CA . PRO A 1 94 ? 97.572 -26.931 -160.693 1.00 47.53 94 PRO A CA 1
ATOM 717 C C . PRO A 1 94 ? 97.326 -26.611 -162.215 1.00 47.53 94 PRO A C 1
ATOM 719 O O . PRO A 1 94 ? 96.435 -27.164 -162.848 1.00 47.53 94 PRO A O 1
ATOM 722 N N . GLU A 1 95 ? 98.277 -25.866 -162.821 1.00 36.41 95 GLU A N 1
ATOM 723 C CA . GLU A 1 95 ? 98.710 -25.869 -164.258 1.00 36.41 95 GLU A CA 1
ATOM 724 C C . GLU A 1 95 ? 97.643 -25.615 -165.394 1.00 36.41 95 GLU A C 1
ATOM 726 O O . GLU A 1 95 ? 96.508 -25.273 -165.082 1.00 36.41 95 GLU A O 1
ATOM 731 N N . PRO A 1 96 ? 97.994 -25.491 -166.706 1.00 53.38 96 PRO A N 1
ATOM 732 C CA . PRO A 1 96 ? 98.352 -24.185 -167.282 1.00 53.38 96 PRO A CA 1
ATOM 733 C C . PRO A 1 96 ? 97.618 -23.818 -168.610 1.00 53.38 96 PRO A C 1
ATOM 735 O O . PRO A 1 96 ? 96.751 -24.538 -169.091 1.00 53.38 96 PRO A O 1
ATOM 738 N N . GLU A 1 97 ? 98.051 -22.712 -169.239 1.00 35.97 97 GLU A N 1
ATOM 739 C CA . GLU A 1 97 ? 97.662 -22.182 -170.570 1.00 35.97 97 GLU A CA 1
ATOM 740 C C . GLU A 1 97 ? 96.260 -21.545 -170.736 1.00 35.97 97 GLU A C 1
ATOM 742 O O . GLU A 1 97 ? 95.286 -22.185 -171.124 1.00 35.97 97 GLU A O 1
ATOM 747 N N . SER A 1 98 ? 96.195 -20.208 -170.686 1.00 42.06 98 SER A N 1
ATOM 748 C CA . SER A 1 98 ? 95.988 -19.382 -171.901 1.00 42.06 98 SER A CA 1
ATOM 749 C C . SER A 1 98 ? 96.133 -17.873 -171.610 1.00 42.06 98 SER A C 1
ATOM 751 O O . SER A 1 98 ? 96.186 -17.450 -170.461 1.00 42.06 98 SER A O 1
ATOM 753 N N . SER A 1 99 ? 96.307 -17.060 -172.658 1.00 52.78 99 SER A N 1
ATOM 754 C CA . SER A 1 99 ? 96.625 -15.624 -172.560 1.00 52.78 99 SER A CA 1
ATOM 755 C C . SER A 1 99 ? 95.370 -14.754 -172.473 1.00 52.78 99 SER A C 1
ATOM 757 O O . SER A 1 99 ? 94.619 -14.761 -173.442 1.00 52.78 99 SER A O 1
ATOM 759 N N . ASP A 1 100 ? 95.213 -13.981 -171.385 1.00 53.47 100 ASP A N 1
ATOM 760 C CA . ASP A 1 100 ? 94.604 -12.621 -171.371 1.00 53.47 100 ASP A CA 1
ATOM 761 C C . ASP A 1 100 ? 94.573 -11.930 -169.973 1.00 53.47 100 ASP A C 1
ATOM 763 O O . ASP A 1 100 ? 94.138 -10.788 -169.854 1.00 53.47 100 ASP A O 1
ATOM 767 N N . GLU A 1 101 ? 95.044 -12.557 -168.885 1.00 55.97 101 GLU A N 1
ATOM 768 C CA . GLU A 1 101 ? 94.817 -12.031 -167.517 1.00 55.97 101 GLU A CA 1
ATOM 769 C C . GLU A 1 101 ? 95.699 -10.842 -167.070 1.00 55.97 101 GLU A C 1
ATOM 771 O O . GLU A 1 101 ? 95.405 -10.209 -166.052 1.00 55.97 101 GLU A O 1
ATOM 776 N N . SER A 1 102 ? 96.762 -10.498 -167.806 1.00 59.53 102 SER A N 1
ATOM 777 C CA . SER A 1 102 ? 97.791 -9.548 -167.342 1.00 59.53 102 SER A CA 1
ATOM 778 C C . SER A 1 102 ? 97.313 -8.107 -167.110 1.00 59.53 102 SER A C 1
ATOM 780 O O . SER A 1 102 ? 97.920 -7.405 -166.304 1.00 59.53 102 SER A O 1
ATOM 782 N N . GLU A 1 103 ? 96.240 -7.643 -167.762 1.00 60.53 103 GLU A N 1
ATOM 783 C CA . GLU A 1 103 ? 95.781 -6.248 -167.610 1.00 60.53 103 GLU A CA 1
ATOM 784 C C . GLU A 1 103 ? 95.181 -5.952 -166.224 1.00 60.53 103 GLU A C 1
ATOM 786 O O . GLU A 1 103 ? 95.326 -4.839 -165.722 1.00 60.53 103 GLU A O 1
ATOM 791 N N . LYS A 1 104 ? 94.561 -6.938 -165.557 1.00 62.75 104 LYS A N 1
ATOM 792 C CA . LYS A 1 104 ? 93.946 -6.732 -164.229 1.00 62.75 104 LYS A CA 1
ATOM 793 C C . LYS A 1 104 ? 94.968 -6.599 -163.102 1.00 62.75 104 LYS A C 1
ATOM 795 O O . LYS A 1 104 ? 94.683 -5.954 -162.098 1.00 62.75 104 LYS A O 1
ATOM 800 N N . MET A 1 105 ? 96.142 -7.211 -163.257 1.00 63.69 105 MET A N 1
ATOM 801 C CA . MET A 1 105 ? 97.194 -7.190 -162.238 1.00 63.69 105 MET A CA 1
ATOM 802 C C . MET A 1 105 ? 97.769 -5.775 -162.063 1.00 63.69 105 MET A C 1
ATOM 804 O O . MET A 1 105 ? 97.944 -5.323 -160.936 1.00 63.69 105 MET A O 1
ATOM 808 N N . LEU A 1 106 ? 97.920 -5.035 -163.168 1.00 65.00 106 LEU A N 1
ATOM 809 C CA . LEU A 1 106 ? 98.390 -3.644 -163.178 1.00 65.00 106 LEU A CA 1
ATOM 810 C C . LEU A 1 106 ? 97.436 -2.673 -162.450 1.00 65.00 106 LEU A C 1
ATOM 812 O O . LEU A 1 106 ? 97.891 -1.714 -161.832 1.00 65.00 106 LEU A O 1
ATOM 816 N N . GLU A 1 107 ? 96.117 -2.912 -162.481 1.00 67.44 107 GLU A N 1
ATOM 817 C CA . GLU A 1 107 ? 95.147 -2.084 -161.736 1.00 67.44 107 GLU A CA 1
ATOM 818 C C . GLU A 1 107 ? 95.188 -2.353 -160.217 1.00 67.44 107 GLU A C 1
ATOM 820 O O . GLU A 1 107 ? 94.783 -1.504 -159.420 1.00 67.44 107 GLU A O 1
ATOM 825 N N . ILE A 1 108 ? 95.678 -3.528 -159.807 1.00 69.25 108 ILE A N 1
ATOM 826 C CA . ILE A 1 108 ? 95.879 -3.884 -158.397 1.00 69.25 108 ILE A CA 1
ATOM 827 C C . ILE A 1 108 ? 97.215 -3.320 -157.897 1.00 69.25 108 ILE A C 1
ATOM 829 O O . ILE A 1 108 ? 97.229 -2.702 -156.836 1.00 69.25 108 ILE A O 1
ATOM 833 N N . GLU A 1 109 ? 98.302 -3.436 -158.673 1.00 66.44 109 GLU A N 1
ATOM 834 C CA . GLU A 1 109 ? 99.593 -2.803 -158.345 1.00 66.44 109 GLU A CA 1
ATOM 835 C C . GLU A 1 109 ? 99.457 -1.283 -158.150 1.00 66.44 109 GLU A C 1
ATOM 837 O O . GLU A 1 109 ? 100.008 -0.742 -157.194 1.00 66.44 109 GLU A O 1
ATOM 842 N N . GLY A 1 110 ? 98.658 -0.600 -158.982 1.00 71.06 110 GLY A N 1
ATOM 843 C CA . GLY A 1 110 ? 98.379 0.830 -158.804 1.00 71.06 110 GLY A CA 1
ATOM 844 C C . GLY A 1 110 ? 97.759 1.163 -157.439 1.00 71.06 110 GLY A C 1
ATOM 845 O O . GLY A 1 110 ? 98.257 2.034 -156.736 1.00 71.06 110 GLY A O 1
ATOM 846 N N . LYS A 1 111 ? 96.729 0.415 -157.020 1.00 75.50 111 LYS A N 1
ATOM 847 C CA . LYS A 1 111 ? 96.031 0.647 -155.738 1.00 75.50 111 LYS A CA 1
ATOM 848 C C . LYS A 1 111 ? 96.865 0.261 -154.519 1.00 75.50 111 LYS A C 1
ATOM 850 O O . LYS A 1 111 ? 96.650 0.813 -153.446 1.00 75.50 111 LYS A O 1
ATOM 855 N N . ILE A 1 112 ? 97.800 -0.679 -154.674 1.00 72.19 112 ILE A N 1
ATOM 856 C CA . ILE A 1 112 ? 98.792 -0.981 -153.637 1.00 72.19 112 ILE A CA 1
ATOM 857 C C . ILE A 1 112 ? 99.762 0.198 -153.491 1.00 72.19 112 ILE A C 1
ATOM 859 O O . ILE A 1 112 ? 99.982 0.630 -152.367 1.00 72.19 112 ILE A O 1
ATOM 863 N N . SER A 1 113 ? 100.250 0.787 -154.590 1.00 70.69 113 SER A N 1
ATOM 864 C CA . SER A 1 113 ? 101.122 1.971 -154.518 1.00 70.69 113 SER A CA 1
ATOM 865 C C . SER A 1 113 ? 100.427 3.199 -153.914 1.00 70.69 113 SER A C 1
ATOM 867 O O . SER A 1 113 ? 101.100 3.987 -153.252 1.00 70.69 113 SER A O 1
ATOM 869 N N . ASP A 1 114 ? 99.117 3.375 -154.126 1.00 75.75 114 ASP A N 1
ATOM 870 C CA . ASP A 1 114 ? 98.347 4.445 -153.469 1.00 75.75 114 ASP A CA 1
ATOM 871 C C . ASP A 1 114 ? 98.252 4.189 -151.946 1.00 75.75 114 ASP A C 1
ATOM 873 O O . ASP A 1 114 ? 98.519 5.080 -151.144 1.00 75.75 114 ASP A O 1
ATOM 877 N N . LEU A 1 115 ? 97.960 2.947 -151.533 1.00 74.81 115 LEU A N 1
ATOM 878 C CA . LEU A 1 115 ? 97.890 2.551 -150.118 1.00 74.81 115 LEU A CA 1
ATOM 879 C C . LEU A 1 115 ? 99.243 2.589 -149.392 1.00 74.81 115 LEU A C 1
ATOM 881 O O . LEU A 1 115 ? 99.285 2.912 -148.208 1.00 74.81 115 LEU A O 1
ATOM 885 N N . GLU A 1 116 ? 100.348 2.267 -150.068 1.00 71.00 116 GLU A N 1
ATOM 886 C CA . GLU A 1 116 ? 101.693 2.415 -149.498 1.00 71.00 116 GLU A CA 1
ATOM 887 C C . GLU A 1 116 ? 102.021 3.894 -149.233 1.00 71.00 116 GLU A C 1
ATOM 889 O O . GLU A 1 116 ? 102.632 4.199 -148.209 1.00 71.00 116 GLU A O 1
ATOM 894 N N . ALA A 1 117 ? 101.546 4.817 -150.079 1.00 72.44 117 ALA A N 1
ATOM 895 C CA . ALA A 1 117 ? 101.687 6.254 -149.849 1.00 72.44 117 ALA A CA 1
ATOM 896 C C . ALA A 1 117 ? 100.828 6.748 -148.667 1.00 72.44 117 ALA A C 1
ATOM 898 O O . ALA A 1 117 ? 101.356 7.450 -147.806 1.00 72.44 117 ALA A O 1
ATOM 899 N N . ASP A 1 118 ? 99.558 6.330 -148.569 1.00 77.94 118 ASP A N 1
ATOM 900 C CA . ASP A 1 118 ? 98.686 6.650 -147.421 1.00 77.94 118 ASP A CA 1
ATOM 901 C C . ASP A 1 118 ? 99.294 6.156 -146.087 1.00 77.94 118 ASP A C 1
ATOM 903 O O . ASP A 1 118 ? 99.256 6.849 -145.067 1.00 77.94 118 ASP A O 1
ATOM 907 N N . VAL A 1 119 ? 99.889 4.955 -146.084 1.00 74.38 119 VAL A N 1
ATOM 908 C CA . VAL A 1 119 ? 100.552 4.372 -144.904 1.00 74.38 119 VAL A CA 1
ATOM 909 C C . VAL A 1 119 ? 101.863 5.089 -144.570 1.00 74.38 119 VAL A C 1
ATOM 911 O O . VAL A 1 119 ? 102.159 5.281 -143.390 1.00 74.38 119 VAL A O 1
ATOM 914 N N . GLU A 1 120 ? 102.647 5.512 -145.564 1.00 69.75 120 GLU A N 1
ATOM 915 C CA . GLU A 1 120 ? 103.889 6.259 -145.332 1.00 69.75 120 GLU A CA 1
ATOM 916 C C . GLU A 1 120 ? 103.632 7.728 -144.926 1.00 69.75 120 GLU A C 1
ATOM 918 O O . GLU A 1 120 ? 104.416 8.275 -144.149 1.00 69.75 120 GLU A O 1
ATOM 923 N N . GLU A 1 121 ? 102.512 8.344 -145.335 1.00 70.12 121 GLU A N 1
ATOM 924 C CA . GLU A 1 121 ? 102.049 9.637 -144.800 1.00 70.12 121 GLU A CA 1
ATOM 925 C C . GLU A 1 121 ? 101.581 9.496 -143.339 1.00 70.12 121 GLU A C 1
ATOM 927 O O . GLU A 1 121 ? 102.060 10.228 -142.470 1.00 70.12 121 GLU A O 1
ATOM 932 N N . LEU A 1 122 ? 100.757 8.488 -143.019 1.00 66.88 122 LEU A N 1
ATOM 933 C CA . LEU A 1 122 ? 100.347 8.197 -141.635 1.00 66.88 122 LEU A CA 1
ATOM 934 C C . LEU A 1 122 ? 101.526 7.819 -140.724 1.00 66.88 122 LEU A C 1
ATOM 936 O O . LEU A 1 122 ? 101.524 8.175 -139.549 1.00 66.88 122 LEU A O 1
ATOM 940 N N . SER A 1 123 ? 102.553 7.143 -141.246 1.00 64.31 123 SER A N 1
ATOM 941 C CA . SER A 1 123 ? 103.774 6.830 -140.489 1.00 64.31 123 SER A CA 1
ATOM 942 C C . SER A 1 123 ? 104.731 8.022 -140.337 1.00 64.31 123 SER A C 1
ATOM 944 O O . SER A 1 123 ? 105.690 7.920 -139.568 1.00 64.31 123 SER A O 1
ATOM 946 N N . GLN A 1 124 ? 104.504 9.125 -141.056 1.00 61.25 124 GLN A N 1
ATOM 947 C CA . GLN A 1 124 ? 105.216 10.398 -140.888 1.00 61.25 124 GLN A CA 1
ATOM 948 C C . GLN A 1 124 ? 104.406 11.426 -140.080 1.00 61.25 124 GLN A C 1
ATOM 950 O O . GLN A 1 124 ? 104.970 12.429 -139.637 1.00 61.25 124 GLN A O 1
ATOM 955 N N . GLN A 1 125 ? 103.116 11.177 -139.833 1.00 63.56 125 GLN A N 1
ATOM 956 C CA . GLN A 1 125 ? 102.326 11.941 -138.873 1.00 63.56 125 GLN A CA 1
ATOM 957 C C . GLN A 1 125 ? 102.699 11.508 -137.445 1.00 63.56 125 GLN A C 1
ATOM 959 O O . GLN A 1 125 ? 102.239 10.493 -136.927 1.00 63.56 125 GLN A O 1
ATOM 964 N N . ASP A 1 126 ? 103.589 12.276 -136.820 1.00 62.59 126 ASP A N 1
ATOM 965 C CA . ASP A 1 126 ? 104.311 11.897 -135.599 1.00 62.59 126 ASP A CA 1
ATOM 966 C C . ASP A 1 126 ? 103.473 12.094 -134.312 1.00 62.59 126 ASP A C 1
ATOM 968 O O . ASP A 1 126 ? 103.738 12.962 -133.476 1.00 62.59 126 ASP A O 1
ATOM 972 N N . VAL A 1 127 ? 102.423 11.270 -134.165 1.00 67.12 127 VAL A N 1
ATOM 973 C CA . VAL A 1 127 ? 101.405 11.303 -133.086 1.00 67.12 127 VAL A CA 1
ATOM 974 C C . VAL A 1 127 ? 102.006 11.332 -131.669 1.00 67.12 127 VAL A C 1
ATOM 976 O O . VAL A 1 127 ? 101.365 11.808 -130.731 1.00 67.12 127 VAL A O 1
ATOM 979 N N . SER A 1 128 ? 103.248 10.866 -131.483 1.00 65.75 128 SER A N 1
ATOM 980 C CA . SER A 1 128 ? 103.915 10.908 -130.175 1.00 65.75 128 SER A CA 1
ATOM 981 C C . SER A 1 128 ? 104.102 12.333 -129.645 1.00 65.75 128 SER A C 1
ATOM 983 O O . SER A 1 128 ? 104.055 12.522 -128.431 1.00 65.75 128 SER A O 1
ATOM 985 N N . TYR A 1 129 ? 104.302 13.324 -130.520 1.00 66.88 129 TYR A N 1
ATOM 986 C CA . TYR A 1 129 ? 104.467 14.719 -130.101 1.00 66.88 129 TYR A CA 1
ATOM 987 C C . TYR A 1 129 ? 103.139 15.355 -129.677 1.00 66.88 129 TYR A C 1
ATOM 989 O O . TYR A 1 129 ? 103.100 16.040 -128.660 1.00 66.88 129 TYR A O 1
ATOM 997 N N . GLU A 1 130 ? 102.039 15.064 -130.380 1.00 72.38 130 GLU A N 1
ATOM 998 C CA . GLU A 1 130 ? 100.703 15.554 -130.003 1.00 72.38 130 GLU A CA 1
ATOM 999 C C . GLU A 1 130 ? 100.261 15.005 -128.633 1.00 72.38 130 GLU A C 1
ATOM 1001 O O . GLU A 1 130 ? 99.632 15.718 -127.854 1.00 72.38 130 GLU A O 1
ATOM 1006 N N . ILE A 1 131 ? 100.635 13.765 -128.290 1.00 74.19 131 ILE A N 1
ATOM 1007 C CA . ILE A 1 131 ? 100.327 13.161 -126.981 1.00 74.19 131 ILE A CA 1
ATOM 1008 C C . ILE A 1 131 ? 101.066 13.857 -125.828 1.00 74.19 131 ILE A C 1
ATOM 1010 O O . ILE A 1 131 ? 100.478 14.042 -124.760 1.00 74.19 131 ILE A O 1
ATOM 1014 N N . ASP A 1 132 ? 102.337 14.224 -126.003 1.00 76.81 132 ASP A N 1
ATOM 1015 C CA . ASP A 1 132 ? 103.110 14.876 -124.939 1.00 76.81 132 ASP A CA 1
ATOM 1016 C C . ASP A 1 132 ? 102.808 16.385 -124.827 1.00 76.81 132 ASP A C 1
ATOM 1018 O O . ASP A 1 132 ? 102.771 16.893 -123.704 1.00 76.81 132 ASP A O 1
ATOM 1022 N N . ASP A 1 133 ? 102.470 17.077 -125.925 1.00 75.94 133 ASP A N 1
ATOM 1023 C CA . ASP A 1 133 ? 101.915 18.443 -125.870 1.00 75.94 133 ASP A CA 1
ATOM 1024 C C . ASP A 1 133 ? 100.555 18.458 -125.144 1.00 75.94 133 ASP A C 1
ATOM 1026 O O . ASP A 1 133 ? 100.350 19.275 -124.248 1.00 75.94 133 ASP A O 1
ATOM 1030 N N . VAL A 1 134 ? 99.648 17.511 -125.437 1.00 76.69 134 VAL A N 1
ATOM 1031 C CA . VAL A 1 134 ? 98.352 17.396 -124.733 1.00 76.69 134 VAL A CA 1
ATOM 1032 C C . VAL A 1 134 ? 98.533 17.079 -123.245 1.00 76.69 134 VAL A C 1
ATOM 1034 O O . VAL A 1 134 ? 97.809 17.632 -122.418 1.00 76.69 134 VAL A O 1
ATOM 1037 N N . LYS A 1 135 ? 99.511 16.245 -122.860 1.00 75.69 135 LYS A N 1
ATOM 1038 C CA . LYS A 1 135 ? 99.856 16.075 -121.435 1.00 75.69 135 LYS A CA 1
ATOM 1039 C C . LYS A 1 135 ? 100.349 17.376 -120.818 1.00 75.69 135 LYS A C 1
ATOM 1041 O O . LYS A 1 135 ? 99.911 17.710 -119.727 1.00 75.69 135 LYS A O 1
ATOM 1046 N N . GLN A 1 136 ? 101.230 18.110 -121.496 1.00 75.62 136 GLN A N 1
ATOM 1047 C CA . GLN A 1 136 ? 101.743 19.373 -120.973 1.00 75.62 136 GLN A CA 1
ATOM 1048 C C . GLN A 1 136 ? 100.639 20.436 -120.842 1.00 75.62 136 GLN A C 1
ATOM 1050 O O . GLN A 1 136 ? 100.653 21.189 -119.872 1.00 75.62 136 GLN A O 1
ATOM 1055 N N . GLU A 1 137 ? 99.665 20.476 -121.754 1.00 73.31 137 GLU A N 1
ATOM 1056 C CA . GLU A 1 137 ? 98.500 21.365 -121.657 1.00 73.31 137 GLU A CA 1
ATOM 1057 C C . GLU A 1 137 ? 97.540 20.952 -120.522 1.00 73.31 137 GLU A C 1
ATOM 1059 O O . GLU A 1 137 ? 96.949 21.819 -119.880 1.00 73.31 137 GLU A O 1
ATOM 1064 N N . VAL A 1 138 ? 97.435 19.654 -120.206 1.00 74.31 138 VAL A N 1
ATOM 1065 C CA . VAL A 1 138 ? 96.717 19.148 -119.018 1.00 74.31 138 VAL A CA 1
ATOM 1066 C C . VAL A 1 138 ? 97.466 19.481 -117.720 1.00 74.31 138 VAL A C 1
ATOM 1068 O O . VAL A 1 138 ? 96.858 20.024 -116.799 1.00 74.31 138 VAL A O 1
ATOM 1071 N N . ASP A 1 139 ? 98.774 19.223 -117.655 1.00 73.62 139 ASP A N 1
ATOM 1072 C CA . ASP A 1 139 ? 99.629 19.483 -116.485 1.00 73.62 139 ASP A CA 1
ATOM 1073 C C . ASP A 1 139 ? 99.807 20.990 -116.197 1.00 73.62 139 ASP A C 1
ATOM 1075 O O . ASP A 1 139 ? 100.110 21.369 -115.069 1.00 73.62 139 ASP A O 1
ATOM 1079 N N . GLN A 1 140 ? 99.621 21.858 -117.201 1.00 68.38 140 GLN A N 1
ATOM 1080 C CA . GLN A 1 140 ? 99.607 23.324 -117.060 1.00 68.38 140 GLN A CA 1
ATOM 1081 C C . GLN A 1 140 ? 98.187 23.916 -117.042 1.00 68.38 140 GLN A C 1
ATOM 1083 O O . GLN A 1 140 ? 98.020 25.135 -117.118 1.00 68.38 140 GLN A O 1
ATOM 1088 N N . SER A 1 141 ? 97.146 23.083 -116.962 1.00 74.31 141 SER A N 1
ATOM 1089 C CA . SER A 1 141 ? 95.768 23.562 -116.989 1.00 74.31 141 SER A CA 1
ATOM 1090 C C . SER A 1 141 ? 95.369 24.179 -115.647 1.00 74.31 141 SER A C 1
ATOM 1092 O O . SER A 1 141 ? 95.157 23.465 -114.666 1.00 74.31 141 SER A O 1
ATOM 1094 N N . GLU A 1 142 ? 95.133 25.496 -115.621 1.00 73.44 142 GLU A N 1
ATOM 1095 C CA . GLU A 1 142 ? 94.544 26.204 -114.464 1.00 73.44 142 GLU A CA 1
ATOM 1096 C C . GLU A 1 142 ? 93.215 25.558 -113.998 1.00 73.44 142 GLU A C 1
ATOM 1098 O O . GLU A 1 142 ? 92.823 25.670 -112.836 1.00 73.44 142 GLU A O 1
ATOM 1103 N N . ALA A 1 143 ? 92.519 24.836 -114.888 1.00 78.06 143 ALA A N 1
ATOM 1104 C CA . ALA A 1 143 ? 91.311 24.083 -114.560 1.00 78.06 143 ALA A CA 1
ATOM 1105 C C . ALA A 1 143 ? 91.580 22.818 -113.720 1.00 78.06 143 ALA A C 1
ATOM 1107 O O . ALA A 1 143 ? 90.710 22.422 -112.948 1.00 78.06 143 ALA A O 1
ATOM 1108 N N . VAL A 1 144 ? 92.756 22.189 -113.842 1.00 81.31 144 VAL A N 1
ATOM 1109 C CA . VAL A 1 144 ? 93.155 21.036 -113.017 1.00 81.31 144 VAL A CA 1
ATOM 1110 C C . VAL A 1 144 ? 93.535 21.504 -111.614 1.00 81.31 144 VAL A C 1
ATOM 1112 O O . VAL A 1 144 ? 93.007 20.955 -110.648 1.00 81.31 144 VAL A O 1
ATOM 1115 N N . GLU A 1 145 ? 94.332 22.571 -111.486 1.00 80.00 145 GLU A N 1
ATOM 1116 C CA . GLU A 1 145 ? 94.619 23.201 -110.185 1.00 80.00 145 GLU A CA 1
ATOM 1117 C C . GLU A 1 145 ? 93.320 23.668 -109.499 1.00 80.00 145 GLU A C 1
ATOM 1119 O O . GLU A 1 145 ? 93.063 23.340 -108.340 1.00 80.00 145 GLU A O 1
ATOM 1124 N N . SER A 1 146 ? 92.425 24.342 -110.236 1.00 80.25 146 SER A N 1
ATOM 1125 C CA . SER A 1 146 ? 91.125 24.775 -109.707 1.00 80.25 146 SER A CA 1
ATOM 1126 C C . SER A 1 146 ? 90.192 23.619 -109.323 1.00 80.25 146 SER A C 1
ATOM 1128 O O . SER A 1 146 ? 89.291 23.834 -108.508 1.00 80.25 146 SER A O 1
ATOM 1130 N N . LEU A 1 147 ? 90.348 22.426 -109.904 1.00 85.06 147 LEU A N 1
ATOM 1131 C CA . LEU A 1 147 ? 89.619 21.232 -109.473 1.00 85.06 147 LEU A CA 1
ATOM 1132 C C . LEU A 1 147 ? 90.255 20.616 -108.226 1.00 85.06 147 LEU A C 1
ATOM 1134 O O . LEU A 1 147 ? 89.513 20.221 -107.334 1.00 85.06 147 LEU A O 1
ATOM 1138 N N . GLN A 1 148 ? 91.587 20.588 -108.127 1.00 84.81 148 GLN A N 1
ATOM 1139 C CA . GLN A 1 148 ? 92.308 20.098 -106.948 1.00 84.81 148 GLN A CA 1
ATOM 1140 C C . GLN A 1 148 ? 91.970 20.922 -105.703 1.00 84.81 148 GLN A C 1
ATOM 1142 O O . GLN A 1 148 ? 91.476 20.352 -104.736 1.00 84.81 148 GLN A O 1
ATOM 1147 N N . SER A 1 149 ? 92.078 22.254 -105.748 1.00 86.94 149 SER A N 1
ATOM 1148 C CA . SER A 1 149 ? 91.704 23.095 -104.597 1.00 86.94 149 SER A CA 1
ATOM 1149 C C . SER A 1 149 ? 90.225 22.979 -104.212 1.00 86.94 149 SER A C 1
ATOM 1151 O O . SER A 1 149 ? 89.878 23.161 -103.049 1.00 86.94 149 SER A O 1
ATOM 1153 N N . ARG A 1 150 ? 89.336 22.638 -105.159 1.00 90.00 150 ARG A N 1
ATOM 1154 C CA . ARG A 1 150 ? 87.918 22.380 -104.853 1.00 90.00 150 ARG A CA 1
ATOM 1155 C C . ARG A 1 150 ? 87.649 20.953 -104.370 1.00 90.00 150 ARG A C 1
ATOM 1157 O O . ARG A 1 150 ? 86.583 20.714 -103.815 1.00 90.00 150 ARG A O 1
ATOM 1164 N N . VAL A 1 151 ? 88.571 20.013 -104.578 1.00 91.56 151 VAL A N 1
ATOM 1165 C CA . VAL A 1 151 ? 88.573 18.716 -103.887 1.00 91.56 151 VAL A CA 1
ATOM 1166 C C . VAL A 1 151 ? 89.059 18.917 -102.456 1.00 91.56 151 VAL A C 1
ATOM 1168 O O . VAL A 1 151 ? 88.345 18.505 -101.557 1.00 91.56 151 VAL A O 1
ATOM 1171 N N . GLU A 1 152 ? 90.152 19.653 -102.231 1.00 90.94 152 GLU A N 1
ATOM 1172 C CA . GLU A 1 152 ? 90.640 20.003 -100.883 1.00 90.94 152 GLU A CA 1
ATOM 1173 C C . GLU A 1 152 ? 89.564 20.738 -100.052 1.00 90.94 152 GLU A C 1
ATOM 1175 O O . GLU A 1 152 ? 89.323 20.391 -98.899 1.00 90.94 152 GLU A O 1
ATOM 1180 N N . GLU A 1 153 ? 88.843 21.701 -100.646 1.00 90.94 153 GLU A N 1
ATOM 1181 C CA . GLU A 1 153 ? 87.717 22.401 -99.998 1.00 90.94 153 GLU A CA 1
ATOM 1182 C C . GLU A 1 153 ? 86.532 21.461 -99.683 1.00 90.94 153 GLU A C 1
ATOM 1184 O O . GLU A 1 153 ? 85.852 21.634 -98.668 1.00 90.94 153 GLU A O 1
ATOM 1189 N N . ILE A 1 154 ? 86.287 20.442 -100.518 1.00 91.19 154 ILE A N 1
ATOM 1190 C CA . ILE A 1 154 ? 85.251 19.421 -100.287 1.00 91.19 154 ILE A CA 1
ATOM 1191 C C . ILE A 1 154 ? 85.693 18.408 -99.226 1.00 91.19 154 ILE A C 1
ATOM 1193 O O . ILE A 1 154 ? 84.867 18.028 -98.403 1.00 91.19 154 ILE A O 1
ATOM 1197 N N . GLU A 1 155 ? 86.958 17.988 -99.217 1.00 91.44 155 GLU A N 1
ATOM 1198 C CA . GLU A 1 155 ? 87.531 17.094 -98.206 1.00 91.44 155 GLU A CA 1
ATOM 1199 C C . GLU A 1 155 ? 87.521 17.771 -96.833 1.00 91.44 155 GLU A C 1
ATOM 1201 O O . GLU A 1 155 ? 86.988 17.196 -95.889 1.00 91.44 155 GLU A O 1
ATOM 1206 N N . GLN A 1 156 ? 87.952 19.035 -96.737 1.00 90.00 156 GLN A N 1
ATOM 1207 C CA . GLN A 1 156 ? 87.833 19.808 -95.499 1.00 90.00 156 GLN A CA 1
ATOM 1208 C C . GLN A 1 156 ? 86.367 19.989 -95.071 1.00 90.00 156 GLN A C 1
ATOM 1210 O O . GLN A 1 156 ? 86.050 19.824 -93.898 1.00 90.00 156 GLN A O 1
ATOM 1215 N N . SER A 1 157 ? 85.449 20.260 -96.008 1.00 91.94 157 SER A N 1
ATOM 1216 C CA . SER A 1 157 ? 84.011 20.321 -95.696 1.00 91.94 157 SER A CA 1
ATOM 1217 C C . SER A 1 157 ? 83.451 18.971 -95.226 1.00 91.94 157 SER A C 1
ATOM 1219 O O . SER A 1 157 ? 82.497 18.941 -94.452 1.00 91.94 157 SER A O 1
ATOM 1221 N N . LEU A 1 158 ? 84.002 17.851 -95.706 1.00 89.69 158 LEU A N 1
ATOM 1222 C CA . LEU A 1 158 ? 83.601 16.501 -95.313 1.00 89.69 158 LEU A CA 1
ATOM 1223 C C . LEU A 1 158 ? 84.133 16.150 -93.920 1.00 89.69 158 LEU A C 1
ATOM 1225 O O . LEU A 1 158 ? 83.382 15.578 -93.134 1.00 89.69 158 LEU A O 1
ATOM 1229 N N . ASP A 1 159 ? 85.371 16.536 -93.605 1.00 88.75 159 ASP A N 1
ATOM 1230 C CA . ASP A 1 159 ? 85.959 16.413 -92.268 1.00 88.75 159 ASP A CA 1
ATOM 1231 C C . ASP A 1 159 ? 85.202 17.286 -91.255 1.00 88.75 159 ASP A C 1
ATOM 1233 O O . ASP A 1 159 ? 84.777 16.765 -90.226 1.00 88.75 159 ASP A O 1
ATOM 1237 N N . ASP A 1 160 ? 84.909 18.556 -91.573 1.00 87.44 160 ASP A N 1
ATOM 1238 C CA . ASP A 1 160 ? 84.074 19.439 -90.740 1.00 87.44 160 ASP A CA 1
ATOM 1239 C C . ASP A 1 160 ? 82.680 18.818 -90.493 1.00 87.44 160 ASP A C 1
ATOM 1241 O O . ASP A 1 160 ? 82.172 18.810 -89.369 1.00 87.44 160 ASP A O 1
ATOM 1245 N N . ILE A 1 161 ? 82.036 18.262 -91.530 1.00 85.94 161 ILE A N 1
ATOM 1246 C CA . ILE A 1 161 ? 80.739 17.570 -91.406 1.00 85.94 161 ILE A CA 1
ATOM 1247 C C . ILE A 1 161 ? 80.869 16.286 -90.574 1.00 85.94 161 ILE A C 1
ATOM 1249 O O . ILE A 1 161 ? 79.977 15.989 -89.778 1.00 85.94 161 ILE A O 1
ATOM 1253 N N . SER A 1 162 ? 81.961 15.538 -90.731 1.00 85.00 162 SER A N 1
ATOM 1254 C CA . SER A 1 162 ? 82.235 14.320 -89.971 1.00 85.00 162 SER A CA 1
ATOM 1255 C C . SER A 1 162 ? 82.465 14.634 -88.494 1.00 85.00 162 SER A C 1
ATOM 1257 O O . SER A 1 162 ? 81.852 13.984 -87.653 1.00 85.00 162 SER A O 1
ATOM 1259 N N . GLU A 1 163 ? 83.267 15.651 -88.165 1.00 83.19 163 GLU A N 1
ATOM 1260 C CA . GLU A 1 163 ? 83.523 16.084 -86.786 1.00 83.19 163 GLU A CA 1
ATOM 1261 C C . GLU A 1 163 ? 82.247 16.613 -86.117 1.00 83.19 163 GLU A C 1
ATOM 1263 O O . GLU A 1 163 ? 82.005 16.303 -84.956 1.00 83.19 163 GLU A O 1
ATOM 1268 N N . ASN A 1 164 ? 81.366 17.314 -86.842 1.00 83.06 164 ASN A N 1
ATOM 1269 C CA . ASN A 1 164 ? 80.050 17.691 -86.308 1.00 83.06 164 ASN A CA 1
ATOM 1270 C C . ASN A 1 164 ? 79.110 16.476 -86.126 1.00 83.06 164 ASN A C 1
ATOM 1272 O O . ASN A 1 164 ? 78.333 16.441 -85.174 1.00 83.06 164 ASN A O 1
ATOM 1276 N N . LEU A 1 165 ? 79.179 15.458 -86.996 1.00 79.75 165 LEU A N 1
ATOM 1277 C CA . LEU A 1 165 ? 78.373 14.230 -86.884 1.00 79.75 165 LEU A CA 1
ATOM 1278 C C . LEU A 1 165 ? 78.874 13.254 -85.810 1.00 79.75 165 LEU A C 1
ATOM 1280 O O . LEU A 1 165 ? 78.063 12.523 -85.241 1.00 79.75 165 LEU A O 1
ATOM 1284 N N . SER A 1 166 ? 80.175 13.221 -85.522 1.00 76.38 166 SER A N 1
ATOM 1285 C CA . SER A 1 166 ? 80.775 12.448 -84.424 1.00 76.38 166 SER A CA 1
ATOM 1286 C C . SER A 1 166 ? 81.076 13.293 -83.183 1.00 76.38 166 SER A C 1
ATOM 1288 O O . SER A 1 166 ? 81.788 12.833 -82.295 1.00 76.38 166 SER A O 1
ATOM 1290 N N . GLY A 1 167 ? 80.621 14.545 -83.164 1.00 75.81 167 GLY A N 1
ATOM 1291 C CA . GLY A 1 167 ? 81.003 15.536 -82.167 1.00 75.81 167 GLY A CA 1
ATOM 1292 C C . GLY A 1 167 ? 80.201 15.446 -80.875 1.00 75.81 167 GLY A C 1
ATOM 1293 O O . GLY A 1 167 ? 79.157 14.797 -80.808 1.00 75.81 167 GLY A O 1
ATOM 1294 N N . GLU A 1 168 ? 80.676 16.191 -79.876 1.00 76.50 168 GLU A N 1
ATOM 1295 C CA . GLU A 1 168 ? 80.109 16.308 -78.523 1.00 76.50 168 GLU A CA 1
ATOM 1296 C C . GLU A 1 168 ? 78.580 16.506 -78.546 1.00 76.50 168 GLU A C 1
ATOM 1298 O O . GLU A 1 168 ? 77.864 15.820 -77.829 1.00 76.50 168 GLU A O 1
ATOM 1303 N N . GLN A 1 169 ? 78.056 17.305 -79.486 1.00 80.25 169 GLN A N 1
ATOM 1304 C CA . GLN A 1 169 ? 76.614 17.538 -79.661 1.00 80.25 169 GLN A CA 1
ATOM 1305 C C . GLN A 1 169 ? 75.781 16.280 -79.968 1.00 80.25 169 GLN A C 1
ATOM 1307 O O . GLN A 1 169 ? 74.609 16.229 -79.603 1.00 80.25 169 GLN A O 1
ATOM 1312 N N . ASN A 1 170 ? 76.332 15.283 -80.668 1.00 84.75 170 ASN A N 1
ATOM 1313 C CA . ASN A 1 170 ? 75.592 14.064 -81.010 1.00 84.75 170 ASN A CA 1
ATOM 1314 C C . ASN A 1 170 ? 75.644 13.035 -79.867 1.00 84.75 170 ASN A C 1
ATOM 1316 O O . ASN A 1 170 ? 74.700 12.269 -79.689 1.00 84.75 170 ASN A O 1
ATOM 1320 N N . ASP A 1 171 ? 76.705 13.052 -79.056 1.00 86.50 171 ASP A N 1
ATOM 1321 C CA . ASP A 1 171 ? 76.779 12.263 -77.821 1.00 86.50 171 ASP A CA 1
ATOM 1322 C C . ASP A 1 171 ? 75.961 12.897 -76.680 1.00 86.50 171 ASP A C 1
ATOM 1324 O O . ASP A 1 171 ? 75.267 12.167 -75.974 1.00 86.50 171 ASP A O 1
ATOM 1328 N N . ASP A 1 172 ? 75.908 14.231 -76.580 1.00 88.25 172 ASP A N 1
ATOM 1329 C CA . ASP A 1 172 ? 74.946 14.962 -75.739 1.00 88.25 172 ASP A CA 1
ATOM 1330 C C . ASP A 1 172 ? 73.502 14.583 -76.113 1.00 88.25 172 ASP A C 1
ATOM 1332 O O . ASP A 1 172 ? 72.718 14.189 -75.252 1.00 88.25 172 ASP A O 1
ATOM 1336 N N . LEU A 1 173 ? 73.149 14.625 -77.407 1.00 89.94 173 LEU A N 1
ATOM 1337 C CA . LEU A 1 173 ? 71.814 14.237 -77.885 1.00 89.94 173 LEU A CA 1
ATOM 1338 C C . LEU A 1 173 ? 71.487 12.763 -77.607 1.00 89.94 173 LEU A C 1
ATOM 1340 O O . LEU A 1 173 ? 70.335 12.444 -77.311 1.00 89.94 173 LEU A O 1
ATOM 1344 N N . ARG A 1 174 ? 72.474 11.860 -77.671 1.00 89.00 174 ARG A N 1
ATOM 1345 C CA . ARG A 1 174 ? 72.303 10.463 -77.240 1.00 89.00 174 ARG A CA 1
ATOM 1346 C C . ARG A 1 174 ? 72.049 10.381 -75.742 1.00 89.00 174 ARG A C 1
ATOM 1348 O O . ARG A 1 174 ? 71.115 9.697 -75.349 1.00 89.00 174 ARG A O 1
ATOM 1355 N N . GLN A 1 175 ? 72.812 11.098 -74.918 1.00 90.75 175 GLN A N 1
ATOM 1356 C CA . GLN A 1 175 ? 72.625 11.111 -73.467 1.00 90.75 175 GLN A CA 1
ATOM 1357 C C . GLN A 1 175 ? 71.264 11.711 -73.061 1.00 90.75 175 GLN A C 1
ATOM 1359 O O . GLN A 1 175 ? 70.628 11.205 -72.133 1.00 90.75 175 GLN A O 1
ATOM 1364 N N . ASP A 1 176 ? 70.788 12.739 -73.767 1.00 94.50 176 ASP A N 1
ATOM 1365 C CA . ASP A 1 176 ? 69.444 13.303 -73.598 1.00 94.50 176 ASP A CA 1
ATOM 1366 C C . ASP A 1 176 ? 68.351 12.297 -73.997 1.00 94.50 176 ASP A C 1
ATOM 1368 O O . ASP A 1 176 ? 67.367 12.158 -73.271 1.00 94.50 176 ASP A O 1
ATOM 1372 N N . VAL A 1 177 ? 68.524 11.543 -75.091 1.00 94.69 177 VAL A N 1
ATOM 1373 C CA . VAL A 1 177 ? 67.604 10.458 -75.492 1.00 94.69 177 VAL A CA 1
ATOM 1374 C C . VAL A 1 177 ? 67.601 9.320 -74.468 1.00 94.69 177 VAL A C 1
ATOM 1376 O O . VAL A 1 177 ? 66.531 8.938 -74.003 1.00 94.69 177 VAL A O 1
ATOM 1379 N N . ASP A 1 178 ? 68.771 8.846 -74.041 1.00 94.31 178 ASP A N 1
ATOM 1380 C CA . ASP A 1 178 ? 68.958 7.845 -72.982 1.00 94.31 178 ASP A CA 1
ATOM 1381 C C . ASP A 1 178 ? 68.293 8.258 -71.660 1.00 94.31 178 ASP A C 1
ATOM 1383 O O . ASP A 1 178 ? 67.842 7.411 -70.885 1.00 94.31 178 ASP A O 1
ATOM 1387 N N . SER A 1 179 ? 68.299 9.556 -71.352 1.00 93.38 179 SER A N 1
ATOM 1388 C CA . SER A 1 179 ? 67.687 10.113 -70.144 1.00 93.38 179 SER A CA 1
ATOM 1389 C C . SER A 1 179 ? 66.177 10.258 -70.311 1.00 93.38 179 SER A C 1
ATOM 1391 O O . SER A 1 179 ? 65.423 9.916 -69.399 1.00 93.38 179 SER A O 1
ATOM 1393 N N . LEU A 1 180 ? 65.726 10.705 -71.487 1.00 94.38 180 LEU A N 1
ATOM 1394 C CA . LEU A 1 180 ? 64.314 10.811 -71.831 1.00 94.38 180 LEU A CA 1
ATOM 1395 C C . LEU A 1 180 ? 63.643 9.433 -71.816 1.00 94.38 180 LEU A C 1
ATOM 1397 O O . LEU A 1 180 ? 62.590 9.303 -71.201 1.00 94.38 180 LEU A O 1
ATOM 1401 N N . GLU A 1 181 ? 64.271 8.410 -72.401 1.00 95.88 181 GLU A N 1
ATOM 1402 C CA . GLU A 1 181 ? 63.801 7.018 -72.399 1.00 95.88 181 GLU A CA 1
ATOM 1403 C C . GLU A 1 181 ? 63.562 6.516 -70.970 1.00 95.88 181 GLU A C 1
ATOM 1405 O O . GLU A 1 181 ? 62.444 6.124 -70.647 1.00 95.88 181 GLU A O 1
ATOM 1410 N N . LYS A 1 182 ? 64.539 6.676 -70.067 1.00 95.06 182 LYS A N 1
ATOM 1411 C CA . LYS A 1 182 ? 64.396 6.311 -68.644 1.00 95.06 182 LYS A CA 1
ATOM 1412 C C . LYS A 1 182 ? 63.263 7.078 -67.945 1.00 95.06 182 LYS A C 1
ATOM 1414 O O . LYS A 1 182 ? 62.537 6.499 -67.141 1.00 95.06 182 LYS A O 1
ATOM 1419 N N . THR A 1 183 ? 63.058 8.363 -68.257 1.00 93.81 183 THR A N 1
ATOM 1420 C CA . THR A 1 183 ? 61.902 9.107 -67.710 1.00 93.81 183 THR A CA 1
ATOM 1421 C C . THR A 1 183 ? 60.568 8.681 -68.323 1.00 93.81 183 THR A C 1
ATOM 1423 O O . THR A 1 183 ? 59.549 8.744 -67.641 1.00 93.81 183 THR A O 1
ATOM 1426 N N . VAL A 1 184 ? 60.552 8.211 -69.574 1.00 94.75 184 VAL A N 1
ATOM 1427 C CA . VAL A 1 184 ? 59.366 7.624 -70.214 1.00 94.75 184 VAL A CA 1
ATOM 1428 C C . VAL A 1 184 ? 59.054 6.257 -69.605 1.00 94.75 184 VAL A C 1
ATOM 1430 O O . VAL A 1 184 ? 57.887 5.995 -69.339 1.00 94.75 184 VAL A O 1
ATOM 1433 N N . GLU A 1 185 ? 60.055 5.430 -69.291 1.00 93.88 185 GLU A N 1
ATOM 1434 C CA . GLU A 1 185 ? 59.878 4.187 -68.527 1.00 93.88 185 GLU A CA 1
ATOM 1435 C C . GLU A 1 185 ? 59.314 4.457 -67.121 1.00 93.88 185 GLU A C 1
ATOM 1437 O O . GLU A 1 185 ? 58.326 3.838 -66.734 1.00 93.88 185 GLU A O 1
ATOM 1442 N N . GLU A 1 186 ? 59.876 5.419 -66.375 1.00 93.94 186 GLU A N 1
ATOM 1443 C CA . GLU A 1 186 ? 59.415 5.772 -65.019 1.00 93.94 186 GLU A CA 1
ATOM 1444 C C . GLU A 1 186 ? 58.016 6.420 -65.010 1.00 93.94 186 GLU A C 1
ATOM 1446 O O . GLU A 1 186 ? 57.253 6.262 -64.056 1.00 93.94 186 GLU A O 1
ATOM 1451 N N . VAL A 1 187 ? 57.651 7.157 -66.065 1.00 91.88 187 VAL A N 1
ATOM 1452 C CA . VAL A 1 187 ? 56.277 7.644 -66.256 1.00 91.88 187 VAL A CA 1
ATOM 1453 C C . VAL A 1 187 ? 55.351 6.499 -66.663 1.00 91.88 187 VAL A C 1
ATOM 1455 O O . VAL A 1 187 ? 54.236 6.440 -66.161 1.00 91.88 187 VAL A O 1
ATOM 1458 N N . SER A 1 188 ? 55.799 5.574 -67.513 1.00 90.56 188 SER A N 1
ATOM 1459 C CA . SER A 1 188 ? 55.014 4.419 -67.964 1.00 90.56 188 SER A CA 1
ATOM 1460 C C . SER A 1 188 ? 54.681 3.466 -66.813 1.00 90.56 188 SER A C 1
ATOM 1462 O O . SER A 1 188 ? 53.533 3.050 -66.691 1.00 90.56 188 SER A O 1
ATOM 1464 N N . SER A 1 189 ? 55.630 3.182 -65.911 1.00 86.06 189 SER A N 1
ATOM 1465 C CA . SER A 1 189 ? 55.346 2.385 -64.711 1.00 86.06 189 SER A CA 1
ATOM 1466 C C . SER A 1 189 ? 54.360 3.092 -63.784 1.00 86.06 189 SER A C 1
ATOM 1468 O O . SER A 1 189 ? 53.349 2.500 -63.433 1.00 86.06 189 SER A O 1
ATOM 1470 N N . LYS A 1 190 ? 54.558 4.382 -63.485 1.00 86.12 190 LYS A N 1
ATOM 1471 C CA . LYS A 1 190 ? 53.619 5.159 -62.652 1.00 86.12 190 LYS A CA 1
ATOM 1472 C C . LYS A 1 190 ? 52.231 5.303 -63.271 1.00 86.12 190 LYS A C 1
ATOM 1474 O O . LYS A 1 190 ? 51.249 5.364 -62.539 1.00 86.12 190 LYS A O 1
ATOM 1479 N N . VAL A 1 191 ? 52.136 5.376 -64.599 1.00 86.62 191 VAL A N 1
ATOM 1480 C CA . VAL A 1 191 ? 50.855 5.315 -65.311 1.00 86.62 191 VAL A CA 1
ATOM 1481 C C . VAL A 1 191 ? 50.252 3.923 -65.158 1.00 86.62 191 VAL A C 1
ATOM 1483 O O . VAL A 1 191 ? 49.105 3.845 -64.755 1.00 86.62 191 VAL A O 1
ATOM 1486 N N . SER A 1 192 ? 51.016 2.844 -65.349 1.00 82.31 192 SER A N 1
ATOM 1487 C CA . SER A 1 192 ? 50.536 1.470 -65.146 1.00 82.31 192 SER A CA 1
ATOM 1488 C C . SER A 1 192 ? 50.131 1.160 -63.699 1.00 82.31 192 SER A C 1
ATOM 1490 O O . SER A 1 192 ? 49.240 0.341 -63.502 1.00 82.31 192 SER A O 1
ATOM 1492 N N . ASP A 1 193 ? 50.758 1.785 -62.699 1.00 81.38 193 ASP A N 1
ATOM 1493 C CA . ASP A 1 193 ? 50.377 1.661 -61.289 1.00 81.38 193 ASP A CA 1
ATOM 1494 C C . ASP A 1 193 ? 49.006 2.329 -61.052 1.00 81.38 193 ASP A C 1
ATOM 1496 O O . ASP A 1 193 ? 48.128 1.739 -60.427 1.00 81.38 193 ASP A O 1
ATOM 1500 N N . ILE A 1 194 ? 48.795 3.528 -61.616 1.00 77.88 194 ILE A N 1
ATOM 1501 C CA . ILE A 1 194 ? 47.540 4.306 -61.532 1.00 77.88 194 ILE A CA 1
ATOM 1502 C C . ILE A 1 194 ? 46.418 3.706 -62.403 1.00 77.88 194 ILE A C 1
ATOM 1504 O O . ILE A 1 194 ? 45.249 3.784 -62.037 1.00 77.88 194 ILE A O 1
ATOM 1508 N N . GLU A 1 195 ? 46.759 3.113 -63.549 1.00 71.62 195 GLU A N 1
ATOM 1509 C CA . GLU A 1 195 ? 45.851 2.356 -64.423 1.00 71.62 195 GLU A CA 1
ATOM 1510 C C . GLU A 1 195 ? 45.575 0.941 -63.886 1.00 71.62 195 GLU A C 1
ATOM 1512 O O . GLU A 1 195 ? 44.697 0.255 -64.407 1.00 71.62 195 GLU A O 1
ATOM 1517 N N . SER A 1 196 ? 46.270 0.492 -62.833 1.00 68.88 196 SER A N 1
ATOM 1518 C CA . SER A 1 196 ? 45.877 -0.712 -62.104 1.00 68.88 196 SER A CA 1
ATOM 1519 C C . SER A 1 196 ? 44.703 -0.367 -61.180 1.00 68.88 196 SER A C 1
ATOM 1521 O O . SER A 1 196 ? 44.868 0.160 -60.084 1.00 68.88 196 SER A O 1
ATOM 1523 N N . GLU A 1 197 ? 43.485 -0.642 -61.655 1.00 68.62 197 GLU A N 1
ATOM 1524 C CA . GLU A 1 197 ? 42.216 -0.142 -61.093 1.00 68.62 197 GLU A CA 1
ATOM 1525 C C . GLU A 1 197 ? 41.942 -0.547 -59.621 1.00 68.62 197 GLU A C 1
ATOM 1527 O O . GLU A 1 197 ? 41.008 -0.029 -59.017 1.00 68.62 197 GLU A O 1
ATOM 1532 N N . ASN A 1 198 ? 42.785 -1.391 -59.009 1.00 72.44 198 ASN A N 1
ATOM 1533 C CA . ASN A 1 198 ? 42.687 -1.909 -57.635 1.00 72.44 198 ASN A CA 1
ATOM 1534 C C . ASN A 1 198 ? 42.371 -0.841 -56.568 1.00 72.44 198 ASN A C 1
ATOM 1536 O O . ASN A 1 198 ? 41.446 -1.024 -55.779 1.00 72.44 198 ASN A O 1
ATOM 1540 N N . ASP A 1 199 ? 43.114 0.274 -56.539 1.00 79.56 199 ASP A N 1
ATOM 1541 C CA . ASP A 1 199 ? 42.913 1.349 -55.549 1.00 79.56 199 ASP A CA 1
ATOM 1542 C C . ASP A 1 199 ? 41.543 2.034 -55.728 1.00 79.56 199 ASP A C 1
ATOM 1544 O O . ASP A 1 199 ? 40.933 2.496 -54.762 1.00 79.56 199 ASP A O 1
ATOM 1548 N N . VAL A 1 200 ? 41.038 2.086 -56.966 1.00 82.62 200 VAL A N 1
ATOM 1549 C CA . VAL A 1 200 ? 39.724 2.653 -57.296 1.00 82.62 200 VAL A CA 1
ATOM 1550 C C . VAL A 1 200 ? 38.619 1.655 -56.954 1.00 82.62 200 VAL A C 1
ATOM 1552 O O . VAL A 1 200 ? 37.663 2.035 -56.281 1.00 82.62 200 VAL A O 1
ATOM 1555 N N . GLU A 1 201 ? 38.768 0.379 -57.324 1.00 83.94 201 GLU A N 1
ATOM 1556 C CA . GLU A 1 201 ? 37.828 -0.693 -56.975 1.00 83.94 201 GLU A CA 1
ATOM 1557 C C . GLU A 1 201 ? 37.695 -0.877 -55.454 1.00 83.94 201 GLU A C 1
ATOM 1559 O O . GLU A 1 201 ? 36.581 -1.054 -54.948 1.00 83.94 201 GLU A O 1
ATOM 1564 N N . GLU A 1 202 ? 38.793 -0.788 -54.687 1.00 86.19 202 GLU A N 1
ATOM 1565 C CA . GLU A 1 202 ? 38.705 -0.828 -53.226 1.00 86.19 202 GLU A CA 1
ATOM 1566 C C . GLU A 1 202 ? 37.948 0.394 -52.691 1.00 86.19 202 GLU A C 1
ATOM 1568 O O . GLU A 1 202 ? 37.045 0.232 -51.864 1.00 86.19 202 GLU A O 1
ATOM 1573 N N . LEU A 1 203 ? 38.254 1.606 -53.169 1.00 89.25 203 LEU A N 1
ATOM 1574 C CA . LEU A 1 203 ? 37.550 2.816 -52.739 1.00 89.25 203 LEU A CA 1
ATOM 1575 C C . LEU A 1 203 ? 36.058 2.779 -53.099 1.00 89.25 203 LEU A C 1
ATOM 1577 O O . LEU A 1 203 ? 35.237 3.138 -52.255 1.00 89.25 203 LEU A O 1
ATOM 1581 N N . GLU A 1 204 ? 35.674 2.287 -54.279 1.00 90.88 204 GLU A N 1
ATOM 1582 C CA . GLU A 1 204 ? 34.266 2.070 -54.639 1.00 90.88 204 GLU A CA 1
ATOM 1583 C C . GLU A 1 204 ? 33.607 1.023 -53.727 1.00 90.88 204 GLU A C 1
ATOM 1585 O O . GLU A 1 204 ? 32.510 1.251 -53.209 1.00 90.88 204 GLU A O 1
ATOM 1590 N N . SER A 1 205 ? 34.303 -0.078 -53.422 1.00 91.31 205 SER A N 1
ATOM 1591 C CA . SER A 1 205 ? 33.835 -1.092 -52.469 1.00 91.31 205 SER A CA 1
ATOM 1592 C C . SER A 1 205 ? 33.647 -0.529 -51.054 1.00 91.31 205 SER A C 1
ATOM 1594 O O . SER A 1 205 ? 32.690 -0.888 -50.363 1.00 91.31 205 SER A O 1
ATOM 1596 N N . GLN A 1 206 ? 34.540 0.353 -50.596 1.00 95.44 206 GLN A N 1
ATOM 1597 C CA . GLN A 1 206 ? 34.416 1.042 -49.311 1.00 95.44 206 GLN A CA 1
ATOM 1598 C C . GLN A 1 206 ? 33.267 2.066 -49.324 1.00 95.44 206 GLN A C 1
ATOM 1600 O O . GLN A 1 206 ? 32.510 2.135 -48.355 1.00 95.44 206 GLN A O 1
ATOM 1605 N N . VAL A 1 207 ? 33.089 2.817 -50.416 1.00 96.00 207 VAL A N 1
ATOM 1606 C CA . VAL A 1 207 ? 31.990 3.784 -50.590 1.00 96.00 207 VAL A CA 1
ATOM 1607 C C . VAL A 1 207 ? 30.629 3.091 -50.576 1.00 96.00 207 VAL A C 1
ATOM 1609 O O . VAL A 1 207 ? 29.730 3.566 -49.881 1.00 96.00 207 VAL A O 1
ATOM 1612 N N . GLU A 1 208 ? 30.472 1.952 -51.253 1.00 96.06 208 GLU A N 1
ATOM 1613 C CA . GLU A 1 208 ? 29.201 1.218 -51.258 1.00 96.06 208 GLU A CA 1
ATOM 1614 C C . GLU A 1 208 ? 28.880 0.644 -49.865 1.00 96.06 208 GLU A C 1
ATOM 1616 O O . GLU A 1 208 ? 27.783 0.856 -49.350 1.00 96.06 208 GLU A O 1
ATOM 1621 N N . LYS A 1 209 ? 29.873 0.077 -49.159 1.00 95.81 209 LYS A N 1
ATOM 1622 C CA . LYS A 1 209 ? 29.729 -0.346 -47.747 1.00 95.81 209 LYS A CA 1
ATOM 1623 C C . LYS A 1 209 ? 29.367 0.812 -46.806 1.00 95.81 209 LYS A C 1
ATOM 1625 O O . LYS A 1 209 ? 28.675 0.605 -45.809 1.00 95.81 209 LYS A O 1
ATOM 1630 N N . ILE A 1 210 ? 29.847 2.029 -47.074 1.00 96.12 210 ILE A N 1
ATOM 1631 C CA . ILE A 1 210 ? 29.460 3.232 -46.320 1.00 96.12 210 ILE A CA 1
ATOM 1632 C C . ILE A 1 210 ? 28.016 3.624 -46.654 1.00 96.12 210 ILE A C 1
ATOM 1634 O O . ILE A 1 210 ? 27.250 3.922 -45.741 1.00 96.12 210 ILE A O 1
ATOM 1638 N N . LYS A 1 211 ? 27.627 3.583 -47.931 1.00 97.50 211 LYS A N 1
ATOM 1639 C CA . LYS A 1 211 ? 26.275 3.893 -48.414 1.00 97.50 211 LYS A CA 1
ATOM 1640 C C . LYS A 1 211 ? 25.221 2.935 -47.844 1.00 97.50 211 LYS A C 1
ATOM 1642 O O . LYS A 1 211 ? 24.202 3.414 -47.350 1.00 97.50 211 LYS A O 1
ATOM 1647 N N . ASP A 1 212 ? 25.502 1.635 -47.796 1.00 97.31 212 ASP A N 1
ATOM 1648 C CA . ASP A 1 212 ? 24.631 0.637 -47.159 1.00 97.31 212 ASP A CA 1
ATOM 1649 C C . ASP A 1 212 ? 24.456 0.909 -45.657 1.00 97.31 212 ASP A C 1
ATOM 1651 O O . ASP A 1 212 ? 23.338 0.937 -45.147 1.00 97.31 212 ASP A O 1
ATOM 1655 N N . ARG A 1 213 ? 25.550 1.209 -44.942 1.00 96.00 213 ARG A N 1
ATOM 1656 C CA . ARG A 1 213 ? 25.505 1.569 -43.511 1.00 96.00 213 ARG A CA 1
ATOM 1657 C C . ARG A 1 213 ? 24.798 2.902 -43.249 1.00 96.00 213 ARG A C 1
ATOM 1659 O O . ARG A 1 213 ? 24.215 3.082 -42.182 1.00 96.00 213 ARG A O 1
ATOM 1666 N N . VAL A 1 214 ? 24.842 3.844 -44.192 1.00 97.38 214 VAL A N 1
ATOM 1667 C CA . VAL A 1 214 ? 24.080 5.102 -44.123 1.00 97.38 214 VAL A CA 1
ATOM 1668 C C . VAL A 1 214 ? 22.587 4.845 -44.338 1.00 97.38 214 VAL A C 1
ATOM 1670 O O . VAL A 1 214 ? 21.785 5.453 -43.630 1.00 97.38 214 VAL A O 1
ATOM 1673 N N . ALA A 1 215 ? 22.202 3.926 -45.230 1.00 96.44 215 ALA A N 1
ATOM 1674 C CA . ALA A 1 215 ? 20.810 3.495 -45.371 1.00 96.44 215 ALA A CA 1
ATOM 1675 C C . ALA A 1 215 ? 20.317 2.804 -44.086 1.00 96.44 215 ALA A C 1
ATOM 1677 O O . ALA A 1 215 ? 19.380 3.292 -43.463 1.00 96.44 215 ALA A O 1
ATOM 1678 N N . GLU A 1 216 ? 21.040 1.790 -43.597 1.00 97.12 216 GLU A N 1
ATOM 1679 C CA . GLU A 1 216 ? 20.744 1.061 -42.349 1.00 97.12 216 GLU A CA 1
ATOM 1680 C C . GLU A 1 216 ? 20.536 2.003 -41.146 1.00 97.12 216 GLU A C 1
ATOM 1682 O O . GLU A 1 216 ? 19.623 1.827 -40.337 1.00 97.12 216 GLU A O 1
ATOM 1687 N N . LYS A 1 217 ? 21.370 3.045 -41.025 1.00 97.31 217 LYS A N 1
ATOM 1688 C CA . LYS A 1 217 ? 21.238 4.051 -39.962 1.00 97.31 217 LYS A CA 1
ATOM 1689 C C . LYS A 1 217 ? 20.131 5.073 -40.218 1.00 97.31 217 LYS A C 1
ATOM 1691 O O . LYS A 1 217 ? 19.595 5.588 -39.242 1.00 97.31 217 LYS A O 1
ATOM 1696 N N . SER A 1 218 ? 19.763 5.343 -41.468 1.00 97.44 218 SER A N 1
ATOM 1697 C CA . SER A 1 218 ? 18.604 6.187 -41.795 1.00 97.44 218 SER A CA 1
ATOM 1698 C C . SER A 1 218 ? 17.304 5.473 -41.430 1.00 97.44 218 SER A C 1
ATOM 1700 O O . SER A 1 218 ? 16.489 6.041 -40.706 1.00 97.44 218 SER A O 1
ATOM 1702 N N . ASP A 1 219 ? 17.173 4.200 -41.813 1.00 97.56 219 ASP A N 1
ATOM 1703 C CA . ASP A 1 219 ? 16.033 3.349 -41.465 1.00 97.56 219 ASP A CA 1
ATOM 1704 C C . ASP A 1 219 ? 15.889 3.226 -39.938 1.00 97.56 219 ASP A C 1
ATOM 1706 O O . ASP A 1 219 ? 14.796 3.373 -39.391 1.00 97.56 219 ASP A O 1
ATOM 1710 N N . LEU A 1 220 ? 16.999 3.019 -39.215 1.00 97.06 220 LEU A N 1
ATOM 1711 C CA . LEU A 1 220 ? 16.997 2.966 -37.749 1.00 97.06 220 LEU A CA 1
ATOM 1712 C C . LEU A 1 220 ? 16.545 4.292 -37.110 1.00 97.06 220 LEU A C 1
ATOM 1714 O O . LEU A 1 220 ? 15.822 4.268 -36.117 1.00 97.06 220 LEU A O 1
ATOM 1718 N N . ILE A 1 221 ? 16.948 5.439 -37.669 1.00 97.44 221 ILE A N 1
ATOM 1719 C CA . ILE A 1 221 ? 16.518 6.765 -37.196 1.00 97.44 221 ILE A CA 1
ATOM 1720 C C . ILE A 1 221 ? 15.022 6.985 -37.460 1.00 97.44 221 ILE A C 1
ATOM 1722 O O . ILE A 1 221 ? 14.336 7.514 -36.589 1.00 97.44 221 ILE A O 1
ATOM 1726 N N . GLU A 1 222 ? 14.494 6.556 -38.610 1.00 97.88 222 GLU A N 1
ATOM 1727 C CA . GLU A 1 222 ? 13.061 6.673 -38.915 1.00 97.88 222 GLU A CA 1
ATOM 1728 C C . GLU A 1 222 ? 12.207 5.791 -37.987 1.00 97.88 222 GLU A C 1
ATOM 1730 O O . GLU A 1 222 ? 11.228 6.275 -37.419 1.00 97.88 222 GLU A O 1
ATOM 1735 N N . ASN A 1 223 ? 12.634 4.549 -37.721 1.00 96.81 223 ASN A N 1
ATOM 1736 C CA . ASN A 1 223 ? 11.978 3.659 -36.753 1.00 96.81 223 ASN A CA 1
ATOM 1737 C C . ASN A 1 223 ? 12.030 4.207 -35.312 1.00 96.81 223 ASN A C 1
ATOM 1739 O O . ASN A 1 223 ? 11.034 4.145 -34.591 1.00 96.81 223 ASN A O 1
ATOM 1743 N N . LEU A 1 224 ? 13.174 4.757 -34.880 1.00 96.44 224 LEU A N 1
ATOM 1744 C CA . LEU A 1 224 ? 13.290 5.403 -33.566 1.00 96.44 224 LEU A CA 1
ATOM 1745 C C . LEU A 1 224 ? 12.367 6.621 -33.459 1.00 96.44 224 LEU A C 1
ATOM 1747 O O . LEU A 1 224 ? 11.674 6.758 -32.455 1.00 96.44 224 LEU A O 1
ATOM 1751 N N . LYS A 1 225 ? 12.310 7.460 -34.500 1.00 97.38 225 LYS A N 1
ATOM 1752 C CA . LYS A 1 225 ? 11.436 8.634 -34.524 1.00 97.38 225 LYS A CA 1
ATOM 1753 C C . LYS A 1 225 ? 9.958 8.245 -34.483 1.00 97.38 225 LYS A C 1
ATOM 1755 O O . LYS A 1 225 ? 9.218 8.850 -33.718 1.00 97.38 225 LYS A O 1
ATOM 1760 N N . GLN A 1 226 ? 9.533 7.240 -35.255 1.00 97.00 226 GLN A N 1
ATOM 1761 C CA . GLN A 1 226 ? 8.153 6.744 -35.190 1.00 97.00 226 GLN A CA 1
ATOM 1762 C C . GLN A 1 226 ? 7.808 6.297 -33.764 1.00 97.00 226 GLN A C 1
ATOM 1764 O O . GLN A 1 226 ? 6.766 6.682 -33.246 1.00 97.00 226 GLN A O 1
ATOM 1769 N N . ARG A 1 227 ? 8.703 5.553 -33.104 1.00 96.88 227 ARG A N 1
ATOM 1770 C CA . ARG A 1 227 ? 8.488 5.107 -31.725 1.00 96.88 227 ARG A CA 1
ATOM 1771 C C . ARG A 1 227 ? 8.450 6.262 -30.717 1.00 96.88 227 ARG A C 1
ATOM 1773 O O . ARG A 1 227 ? 7.709 6.184 -29.744 1.00 96.88 227 ARG A O 1
ATOM 1780 N N . GLU A 1 228 ? 9.238 7.320 -30.909 1.00 96.81 228 GLU A N 1
ATOM 1781 C CA . GLU A 1 228 ? 9.128 8.533 -30.087 1.00 96.81 228 GLU A CA 1
ATOM 1782 C C . GLU A 1 228 ? 7.793 9.254 -30.328 1.00 96.81 228 GLU A C 1
ATOM 1784 O O . GLU A 1 228 ? 7.114 9.577 -29.358 1.00 96.81 228 GLU A O 1
ATOM 1789 N N . ASP A 1 229 ? 7.384 9.445 -31.588 1.00 97.50 229 ASP A N 1
ATOM 1790 C CA . ASP A 1 229 ? 6.091 10.044 -31.958 1.00 97.50 229 ASP A CA 1
ATOM 1791 C C . ASP A 1 229 ? 4.898 9.238 -31.379 1.00 97.50 229 ASP A C 1
ATOM 1793 O O . ASP A 1 229 ? 3.921 9.837 -30.931 1.00 97.50 229 ASP A O 1
ATOM 1797 N N . GLU A 1 230 ? 4.992 7.901 -31.337 1.00 95.94 230 GLU A N 1
ATOM 1798 C CA . GLU A 1 230 ? 4.026 6.997 -30.686 1.00 95.94 230 GLU A CA 1
ATOM 1799 C C . GLU A 1 230 ? 4.026 7.182 -29.156 1.00 95.94 230 GLU A C 1
ATOM 1801 O O . GLU A 1 230 ? 3.002 7.566 -28.595 1.00 95.94 230 GLU A O 1
ATOM 1806 N N . ASN A 1 231 ? 5.180 7.045 -28.485 1.00 96.00 231 ASN A N 1
ATOM 1807 C CA . ASN A 1 231 ? 5.294 7.244 -27.029 1.00 96.00 231 ASN A CA 1
ATOM 1808 C C . ASN A 1 231 ? 4.787 8.634 -26.573 1.00 96.00 231 ASN A C 1
ATOM 1810 O O . ASN A 1 231 ? 4.251 8.771 -25.474 1.00 96.00 231 ASN A O 1
ATOM 1814 N N . TYR A 1 232 ? 4.991 9.682 -27.384 1.00 97.00 232 TYR A N 1
ATOM 1815 C CA . TYR A 1 232 ? 4.503 11.039 -27.104 1.00 97.00 232 TYR A CA 1
ATOM 1816 C C . TYR A 1 232 ? 2.992 11.202 -27.320 1.00 97.00 232 TYR A C 1
ATOM 1818 O O . TYR A 1 232 ? 2.414 12.148 -26.780 1.00 97.00 232 TYR A O 1
ATOM 1826 N N . SER A 1 233 ? 2.356 10.323 -28.100 1.00 95.81 233 SER A N 1
ATOM 1827 C CA . SER A 1 233 ? 0.898 10.253 -28.202 1.00 95.81 233 SER A CA 1
ATOM 1828 C C . SER A 1 233 ? 0.321 9.605 -26.948 1.00 95.81 233 SER A C 1
ATOM 1830 O O . SER A 1 233 ? -0.496 10.233 -26.281 1.00 95.81 233 SER A O 1
ATOM 1832 N N . ASP A 1 234 ? 0.816 8.417 -26.590 1.00 96.62 234 ASP A N 1
ATOM 1833 C CA . ASP A 1 234 ? 0.343 7.633 -25.443 1.00 96.62 234 ASP A CA 1
ATOM 1834 C C . ASP A 1 234 ? 0.471 8.435 -24.133 1.00 96.62 234 ASP A C 1
ATOM 1836 O O . ASP A 1 234 ? -0.512 8.660 -23.433 1.00 96.62 234 ASP A O 1
ATOM 1840 N N . LEU A 1 235 ? 1.653 9.009 -23.866 1.00 96.75 235 LEU A N 1
ATOM 1841 C CA . LEU A 1 235 ? 1.890 9.850 -22.684 1.00 96.75 235 LEU A CA 1
ATOM 1842 C C . LEU A 1 235 ? 1.021 11.123 -22.662 1.00 96.75 235 LEU A C 1
ATOM 1844 O O . LEU A 1 235 ? 0.806 11.710 -21.602 1.00 96.75 235 LEU A O 1
ATOM 1848 N N . ARG A 1 236 ? 0.541 11.598 -23.818 1.00 97.25 236 ARG A N 1
ATOM 1849 C CA . ARG A 1 236 ? -0.391 12.731 -23.872 1.00 97.25 236 ARG A CA 1
ATOM 1850 C C . ARG A 1 236 ? -1.831 12.296 -23.591 1.00 97.25 236 ARG A C 1
ATOM 1852 O O . ARG A 1 236 ? -2.563 13.097 -23.017 1.00 97.25 236 ARG A O 1
ATOM 1859 N N . GLU A 1 237 ? -2.216 11.081 -23.970 1.00 97.25 237 GLU A N 1
ATOM 1860 C CA . GLU A 1 237 ? -3.501 10.474 -23.602 1.00 97.25 237 GLU A CA 1
ATOM 1861 C C . GLU A 1 237 ? -3.543 10.257 -22.078 1.00 97.25 237 GLU A C 1
ATOM 1863 O O . GLU A 1 237 ? -4.399 10.848 -21.427 1.00 97.25 237 GLU A O 1
ATOM 1868 N N . ASP A 1 238 ? -2.512 9.632 -21.486 1.00 97.75 238 ASP A N 1
ATOM 1869 C CA . ASP A 1 238 ? -2.343 9.499 -20.022 1.00 97.75 238 ASP A CA 1
ATOM 1870 C C . ASP A 1 238 ? -2.486 10.847 -19.273 1.00 97.75 238 ASP A C 1
ATOM 1872 O O . ASP A 1 238 ? -3.118 10.939 -18.220 1.00 97.75 238 ASP A O 1
ATOM 1876 N N . ILE A 1 239 ? -1.883 11.921 -19.802 1.00 97.31 239 ILE A N 1
ATOM 1877 C CA . ILE A 1 239 ? -1.922 13.268 -19.201 1.00 97.31 239 ILE A CA 1
ATOM 1878 C C . ILE A 1 239 ? -3.287 13.954 -19.379 1.00 97.31 239 ILE A C 1
ATOM 1880 O O . ILE A 1 239 ? -3.631 14.831 -18.581 1.00 97.31 239 ILE A O 1
ATOM 1884 N N . GLU A 1 240 ? -4.053 13.607 -20.413 1.00 96.44 240 GLU A N 1
ATOM 1885 C CA . GLU A 1 240 ? -5.408 14.127 -20.616 1.00 96.44 240 GLU A CA 1
ATOM 1886 C C . GLU A 1 240 ? -6.422 13.358 -19.745 1.00 96.44 240 GLU A C 1
ATOM 1888 O O . GLU A 1 240 ? -7.214 14.019 -19.073 1.00 96.44 240 GLU A O 1
ATOM 1893 N N . ASP A 1 241 ? -6.282 12.035 -19.596 1.00 96.75 241 ASP A N 1
ATOM 1894 C CA . ASP A 1 241 ? -7.069 11.191 -18.679 1.00 96.75 241 ASP A CA 1
ATOM 1895 C C . ASP A 1 241 ? -6.863 11.582 -17.201 1.00 96.75 241 ASP A C 1
ATOM 1897 O O . ASP A 1 241 ? -7.823 11.918 -16.506 1.00 96.75 241 ASP A O 1
ATOM 1901 N N . ILE A 1 242 ? -5.610 11.655 -16.721 1.00 96.12 242 ILE A N 1
ATOM 1902 C CA . ILE A 1 242 ? -5.286 12.098 -15.344 1.00 96.12 242 ILE A CA 1
ATOM 1903 C C . ILE A 1 242 ? -5.837 13.507 -15.067 1.00 96.12 242 ILE A C 1
ATOM 1905 O O . ILE A 1 242 ? -6.157 13.864 -13.931 1.00 96.12 242 ILE A O 1
ATOM 1909 N N . ARG A 1 243 ? -5.951 14.343 -16.102 1.00 95.44 243 ARG A N 1
ATOM 1910 C CA . ARG A 1 243 ? -6.500 15.693 -15.977 1.00 95.44 243 ARG A CA 1
ATOM 1911 C C . ARG A 1 243 ? -8.029 15.716 -15.957 1.00 95.44 243 ARG A C 1
ATOM 1913 O O . ARG A 1 243 ? -8.576 16.636 -15.351 1.00 95.44 243 ARG A O 1
ATOM 1920 N N . GLU A 1 244 ? -8.699 14.753 -16.583 1.00 94.75 244 GLU A N 1
ATOM 1921 C CA . GLU A 1 244 ? -10.140 14.539 -16.421 1.00 94.75 244 GLU A CA 1
ATOM 1922 C C . GLU A 1 244 ? -10.428 14.012 -15.005 1.00 94.75 244 GLU A C 1
ATOM 1924 O O . GLU A 1 244 ? -11.214 14.636 -14.299 1.00 94.75 244 GLU A O 1
ATOM 1929 N N . GLU A 1 245 ? -9.672 13.024 -14.500 1.00 93.94 245 GLU A N 1
ATOM 1930 C CA . GLU A 1 245 ? -9.774 12.560 -13.100 1.00 93.94 245 GLU A CA 1
ATOM 1931 C C . GLU A 1 245 ? -9.578 13.699 -12.078 1.00 93.94 245 GLU A C 1
ATOM 1933 O O . GLU A 1 245 ? -10.363 13.846 -11.142 1.00 93.94 245 GLU A O 1
ATOM 1938 N N . ILE A 1 246 ? -8.567 14.557 -12.267 1.00 92.00 246 ILE A N 1
ATOM 1939 C CA . ILE A 1 246 ? -8.332 15.735 -11.409 1.00 92.00 246 ILE A CA 1
ATOM 1940 C C . ILE A 1 246 ? -9.427 16.807 -11.571 1.00 92.00 246 ILE A C 1
ATOM 1942 O O . ILE A 1 246 ? -9.614 17.618 -10.666 1.00 92.00 246 ILE A O 1
ATOM 1946 N N . SER A 1 247 ? -10.150 16.836 -12.695 1.00 89.06 247 SER A N 1
ATOM 1947 C CA . SER A 1 247 ? -11.265 17.767 -12.913 1.00 89.06 247 SER A CA 1
ATOM 1948 C C . SER A 1 247 ? -12.604 17.251 -12.377 1.00 89.06 247 SER A C 1
ATOM 1950 O O . SER A 1 247 ? -13.479 18.076 -12.117 1.00 89.06 247 SER A O 1
ATOM 1952 N N . ASP A 1 248 ? -12.758 15.935 -12.226 1.00 92.06 248 ASP A N 1
ATOM 1953 C CA . ASP A 1 248 ? -13.916 15.279 -11.603 1.00 92.06 248 ASP A CA 1
ATOM 1954 C C . ASP A 1 248 ? -13.787 15.201 -10.066 1.00 92.06 248 ASP A C 1
ATOM 1956 O O . ASP A 1 248 ? -14.780 15.007 -9.361 1.00 92.06 248 ASP A O 1
ATOM 1960 N N . LEU A 1 249 ? -12.579 15.403 -9.523 1.00 90.75 249 LEU A N 1
ATOM 1961 C CA . LEU A 1 249 ? -12.345 15.672 -8.101 1.00 90.75 249 LEU A CA 1
ATOM 1962 C C . LEU A 1 249 ? -12.777 17.102 -7.737 1.00 90.75 249 LEU A C 1
ATOM 1964 O O . LEU A 1 249 ? -11.947 17.999 -7.579 1.00 90.75 249 LEU A O 1
ATOM 1968 N N . ASP A 1 250 ? -14.085 17.304 -7.583 1.00 90.06 250 ASP A N 1
ATOM 1969 C CA . ASP A 1 250 ? -14.645 18.571 -7.112 1.00 90.06 250 ASP A CA 1
ATOM 1970 C C . ASP A 1 250 ? -14.175 18.866 -5.662 1.00 90.06 250 ASP A C 1
ATOM 1972 O O . ASP A 1 250 ? -14.431 18.067 -4.749 1.00 90.06 250 ASP A O 1
ATOM 1976 N N . PRO A 1 251 ? -13.438 19.973 -5.424 1.00 89.06 251 PRO A N 1
ATOM 1977 C CA . PRO A 1 251 ? -12.930 20.311 -4.099 1.00 89.06 251 PRO A CA 1
ATOM 1978 C C . PRO A 1 251 ? -14.038 20.761 -3.141 1.00 89.06 251 PRO A C 1
ATOM 1980 O O . PRO A 1 251 ? -13.895 20.546 -1.938 1.00 89.06 251 PRO A O 1
ATOM 1983 N N . ASP A 1 252 ? -15.139 21.329 -3.645 1.00 91.06 252 ASP A N 1
ATOM 1984 C CA . ASP A 1 252 ? -16.240 21.831 -2.818 1.00 91.06 252 ASP A CA 1
ATOM 1985 C C . ASP A 1 252 ? -17.000 20.639 -2.188 1.00 91.06 252 ASP A C 1
ATOM 1987 O O . ASP A 1 252 ? -17.357 20.669 -1.010 1.00 91.06 252 ASP A O 1
ATOM 1991 N N . ASP A 1 253 ? -17.146 19.535 -2.933 1.00 92.56 253 ASP A N 1
ATOM 1992 C CA . ASP A 1 253 ? -17.694 18.246 -2.466 1.00 92.56 253 ASP A CA 1
ATOM 1993 C C . ASP A 1 253 ? -16.810 17.602 -1.373 1.00 92.56 253 ASP A C 1
ATOM 1995 O O . ASP A 1 253 ? -17.297 16.913 -0.468 1.00 92.56 253 ASP A O 1
ATOM 1999 N N . LEU A 1 254 ? -15.489 17.820 -1.433 1.00 90.75 254 LEU A N 1
ATOM 2000 C CA . LEU A 1 254 ? -14.553 17.365 -0.403 1.00 90.75 254 LEU A CA 1
ATOM 2001 C C . LEU A 1 254 ? -14.603 18.268 0.842 1.00 90.75 254 LEU A C 1
ATOM 2003 O O . LEU A 1 254 ? -14.556 17.747 1.956 1.00 90.75 254 LEU A O 1
ATOM 2007 N N . GLU A 1 255 ? -14.758 19.583 0.670 1.00 94.50 255 GLU A N 1
ATOM 2008 C CA . GLU A 1 255 ? -14.923 20.551 1.763 1.00 94.50 255 GLU A CA 1
ATOM 2009 C C . GLU A 1 255 ? -16.264 20.358 2.503 1.00 94.50 255 GLU A C 1
ATOM 2011 O O . GLU A 1 255 ? -16.263 20.321 3.737 1.00 94.50 255 GLU A O 1
ATOM 2016 N N . GLU A 1 256 ? -17.385 20.092 1.807 1.00 94.75 256 GLU A N 1
ATOM 2017 C CA . GLU A 1 256 ? -18.655 19.693 2.455 1.00 94.75 256 GLU A CA 1
ATOM 2018 C C . GLU A 1 256 ? -18.471 18.399 3.266 1.00 94.75 256 GLU A C 1
ATOM 2020 O O . GLU A 1 256 ? -18.989 18.258 4.374 1.00 94.75 256 GLU A O 1
ATOM 2025 N N . ARG A 1 257 ? -17.698 17.434 2.754 1.00 93.75 257 ARG A N 1
ATOM 2026 C CA . ARG A 1 257 ? -17.445 16.176 3.471 1.00 93.75 257 ARG A CA 1
ATOM 2027 C C . ARG A 1 257 ? -16.540 16.333 4.691 1.00 93.75 257 ARG A C 1
ATOM 2029 O O . ARG A 1 257 ? -16.735 15.577 5.640 1.00 93.75 257 ARG A O 1
ATOM 2036 N N . VAL A 1 258 ? -15.580 17.259 4.678 1.00 96.25 258 VAL A N 1
ATOM 2037 C CA . VAL A 1 258 ? -14.725 17.566 5.839 1.00 96.25 258 VAL A CA 1
ATOM 2038 C C . VAL A 1 258 ? -15.524 18.316 6.900 1.00 96.25 258 VAL A C 1
ATOM 2040 O O . VAL A 1 258 ? -15.656 17.805 8.009 1.00 96.25 258 VAL A O 1
ATOM 2043 N N . THR A 1 259 ? -16.154 19.436 6.537 1.00 94.94 259 THR A N 1
ATOM 2044 C CA . THR A 1 259 ? -16.981 20.245 7.456 1.00 94.94 259 THR A CA 1
ATOM 2045 C C . THR A 1 259 ? -18.094 19.424 8.102 1.00 94.94 259 THR A C 1
ATOM 2047 O O . THR A 1 259 ? -18.311 19.496 9.305 1.00 94.94 259 THR A O 1
ATOM 2050 N N . LYS A 1 260 ? -18.727 18.518 7.352 1.00 95.81 260 LYS A N 1
ATOM 2051 C CA . LYS A 1 260 ? -19.711 17.581 7.905 1.00 95.81 260 LYS A CA 1
ATOM 2052 C C . LYS A 1 260 ? -19.122 16.561 8.884 1.00 95.81 260 LYS A C 1
ATOM 2054 O O . LYS A 1 260 ? -19.853 16.071 9.740 1.00 95.81 260 LYS A O 1
ATOM 2059 N N . VAL A 1 261 ? -17.853 16.174 8.767 1.00 95.19 261 VAL A N 1
ATOM 2060 C CA . VAL A 1 261 ? -17.191 15.319 9.771 1.00 95.19 261 VAL A CA 1
ATOM 2061 C C . VAL A 1 261 ? -16.843 16.132 11.019 1.00 95.19 261 VAL A C 1
ATOM 2063 O O . VAL A 1 261 ? -17.008 15.616 12.123 1.00 95.19 261 VAL A O 1
ATOM 2066 N N . GLU A 1 262 ? -16.456 17.397 10.858 1.00 96.00 262 GLU A N 1
ATOM 2067 C CA . GLU A 1 262 ? -16.227 18.344 11.957 1.00 96.00 262 GLU A CA 1
ATOM 2068 C C . GLU A 1 262 ? -17.535 18.590 12.742 1.00 96.00 262 GLU A C 1
ATOM 2070 O O . GLU A 1 262 ? -17.579 18.272 13.929 1.00 96.00 262 GLU A O 1
ATOM 2075 N N . ASP A 1 263 ? -18.638 18.960 12.071 1.00 96.56 263 ASP A N 1
ATOM 2076 C CA . ASP A 1 263 ? -19.992 19.106 12.650 1.00 96.56 263 ASP A CA 1
ATOM 2077 C C . ASP A 1 263 ? -20.422 17.874 13.478 1.00 96.56 263 ASP A C 1
ATOM 2079 O O . ASP A 1 263 ? -20.960 17.989 14.581 1.00 96.56 263 ASP A O 1
ATOM 2083 N N . ASN A 1 264 ? -20.210 16.663 12.940 1.00 96.06 264 ASN A N 1
ATOM 2084 C CA . ASN A 1 264 ? -20.562 15.418 13.634 1.00 96.06 264 ASN A CA 1
ATOM 2085 C C . ASN A 1 264 ? -19.628 15.115 14.816 1.00 96.06 264 ASN A C 1
ATOM 2087 O O . ASN A 1 264 ? -20.025 14.378 15.716 1.00 96.06 264 ASN A O 1
ATOM 2091 N N . THR A 1 265 ? -18.403 15.645 14.815 1.00 95.88 265 THR A N 1
ATOM 2092 C CA . THR A 1 265 ? -17.450 15.481 15.920 1.00 95.88 265 THR A CA 1
ATOM 2093 C C . THR A 1 265 ? -17.817 16.419 17.066 1.00 95.88 265 THR A C 1
ATOM 2095 O O . THR A 1 265 ? -17.988 15.942 18.184 1.00 95.88 265 THR A O 1
ATOM 2098 N N . GLU A 1 266 ? -18.074 17.703 16.786 1.00 95.56 266 GLU A N 1
ATOM 2099 C CA . GLU A 1 266 ? -18.554 18.666 17.791 1.00 95.56 266 GLU A CA 1
ATOM 2100 C C . GLU A 1 266 ? -19.858 18.185 18.458 1.00 95.56 266 GLU A C 1
ATOM 2102 O O . GLU A 1 266 ? -19.970 18.184 19.684 1.00 95.56 266 GLU A O 1
ATOM 2107 N N . ALA A 1 267 ? -20.816 17.675 17.674 1.00 95.56 267 ALA A N 1
ATOM 2108 C CA . ALA A 1 267 ? -22.074 17.135 18.198 1.00 95.56 267 ALA A CA 1
ATOM 2109 C C . ALA A 1 267 ? -21.904 15.852 19.044 1.00 95.56 267 ALA A C 1
ATOM 2111 O O . ALA A 1 267 ? -22.725 15.575 19.921 1.00 95.56 267 ALA A O 1
ATOM 2112 N N . LEU A 1 268 ? -20.859 15.051 18.797 1.00 95.50 268 LEU A N 1
ATOM 2113 C CA . LEU A 1 268 ? -20.524 13.894 19.635 1.00 95.50 268 LEU A CA 1
ATOM 2114 C C . LEU A 1 268 ? -19.822 14.317 20.931 1.00 95.50 268 LEU A C 1
ATOM 2116 O O . LEU A 1 268 ? -20.085 13.716 21.971 1.00 95.50 268 LEU A O 1
ATOM 2120 N N . GLU A 1 269 ? -18.976 15.346 20.892 1.00 95.56 269 GLU A N 1
ATOM 2121 C CA . GLU A 1 269 ? -18.350 15.918 22.088 1.00 95.56 269 GLU A CA 1
ATOM 2122 C C . GLU A 1 269 ? -19.394 16.566 23.012 1.00 95.56 269 GLU A C 1
ATOM 2124 O O . GLU A 1 269 ? -19.399 16.268 24.207 1.00 95.56 269 GLU A O 1
ATOM 2129 N N . GLU A 1 270 ? -20.341 17.345 22.468 1.00 95.69 270 GLU A N 1
ATOM 2130 C CA . GLU A 1 270 ? -21.481 17.894 23.225 1.00 95.69 270 GLU A CA 1
ATOM 2131 C C . GLU A 1 270 ? -22.302 16.771 23.883 1.00 95.69 270 GLU A C 1
ATOM 2133 O O . GLU A 1 270 ? -22.546 16.807 25.088 1.00 95.69 270 GLU A O 1
ATOM 2138 N N . PHE A 1 271 ? -22.646 15.713 23.139 1.00 95.31 271 PHE A N 1
ATOM 2139 C CA . PHE A 1 271 ? -23.412 14.575 23.665 1.00 95.31 271 PHE A CA 1
ATOM 2140 C C . PHE A 1 271 ? -22.666 13.769 24.748 1.00 95.31 271 PHE A C 1
ATOM 2142 O O . PHE A 1 271 ? -23.284 13.261 25.688 1.00 95.31 271 PHE A O 1
ATOM 2149 N N . ILE A 1 272 ? -21.338 13.645 24.647 1.00 93.88 272 ILE A N 1
ATOM 2150 C CA . ILE A 1 272 ? -20.507 12.997 25.674 1.00 93.88 272 ILE A CA 1
ATOM 2151 C C . ILE A 1 272 ? -20.438 13.861 26.938 1.00 93.88 272 ILE A C 1
ATOM 2153 O O . ILE A 1 272 ? -20.529 13.324 28.044 1.00 93.88 272 ILE A O 1
ATOM 2157 N N . GLU A 1 273 ? -20.305 15.180 26.792 1.00 93.38 273 GLU A N 1
ATOM 2158 C CA . GLU A 1 273 ? -20.292 16.123 27.912 1.00 93.38 273 GLU A CA 1
ATOM 2159 C C . GLU A 1 273 ? -21.670 16.177 28.607 1.00 93.38 273 GLU A C 1
ATOM 2161 O O . GLU A 1 273 ? -21.727 16.151 29.837 1.00 93.38 273 GLU A O 1
ATOM 2166 N N . ASP A 1 274 ? -22.774 16.115 27.854 1.00 93.94 274 ASP A N 1
ATOM 2167 C CA . ASP A 1 274 ? -24.142 15.972 28.380 1.00 93.94 274 ASP A CA 1
ATOM 2168 C C . ASP A 1 274 ? -24.322 14.672 29.187 1.00 93.94 274 ASP A C 1
ATOM 2170 O O . ASP A 1 274 ? -24.809 14.712 30.316 1.00 93.94 274 ASP A O 1
ATOM 2174 N N . ILE A 1 275 ? -23.886 13.511 28.670 1.00 90.38 275 ILE A N 1
ATOM 2175 C CA . ILE A 1 275 ? -23.942 12.238 29.420 1.00 90.38 275 ILE A CA 1
ATOM 2176 C C . ILE A 1 275 ? -23.101 12.322 30.699 1.00 90.38 275 ILE A C 1
ATOM 2178 O O . ILE A 1 275 ? -23.544 11.909 31.773 1.00 90.38 275 ILE A O 1
ATOM 2182 N N . LYS A 1 276 ? -21.882 12.856 30.596 1.00 87.81 276 LYS A N 1
ATOM 2183 C CA . LYS A 1 276 ? -20.910 12.968 31.691 1.00 87.81 276 LYS A CA 1
ATOM 2184 C C . LYS A 1 276 ? -21.397 13.862 32.834 1.00 87.81 276 LYS A C 1
ATOM 2186 O O . LYS A 1 276 ? -21.076 13.565 33.986 1.00 87.81 276 LYS A O 1
ATOM 2191 N N . ASN A 1 277 ? -22.176 14.894 32.514 1.00 88.81 277 ASN A N 1
ATOM 2192 C CA . ASN A 1 277 ? -22.805 15.812 33.465 1.00 88.81 277 ASN A CA 1
ATOM 2193 C C . ASN A 1 277 ? -24.294 15.492 33.725 1.00 88.81 277 ASN A C 1
ATOM 2195 O O . ASN A 1 277 ? -24.996 16.312 34.314 1.00 88.81 277 ASN A O 1
ATOM 2199 N N . SER A 1 278 ? -24.797 14.335 33.279 1.00 93.12 278 SER A N 1
ATOM 2200 C CA . SER A 1 278 ? -26.207 13.976 33.460 1.00 93.12 278 SER A CA 1
ATOM 2201 C C . SER A 1 278 ? -26.521 13.558 34.898 1.00 93.12 278 SER A C 1
ATOM 2203 O O . SER A 1 278 ? -25.809 12.746 35.501 1.00 93.12 278 SER A O 1
ATOM 2205 N N . ASP A 1 279 ? -27.662 14.035 35.406 1.00 88.50 279 ASP A N 1
ATOM 2206 C CA . ASP A 1 279 ? -28.210 13.641 36.711 1.00 88.50 279 ASP A CA 1
ATOM 2207 C C . ASP A 1 279 ? -28.338 12.110 36.843 1.00 88.50 279 ASP A C 1
ATOM 2209 O O . ASP A 1 279 ? -28.286 11.576 37.946 1.00 88.50 279 ASP A O 1
ATOM 2213 N N . ASP A 1 280 ? -28.522 11.373 35.741 1.00 86.75 280 ASP A N 1
ATOM 2214 C CA . ASP A 1 280 ? -28.631 9.908 35.745 1.00 86.75 280 ASP A CA 1
ATOM 2215 C C . ASP A 1 280 ? -27.300 9.221 36.094 1.00 86.75 280 ASP A C 1
ATOM 2217 O O . ASP A 1 280 ? -27.293 8.242 36.842 1.00 86.75 280 ASP A O 1
ATOM 2221 N N . VAL A 1 281 ? -26.161 9.745 35.625 1.00 86.69 281 VAL A N 1
ATOM 2222 C CA . VAL A 1 281 ? -24.834 9.220 35.995 1.00 86.69 281 VAL A CA 1
ATOM 2223 C C . VAL A 1 281 ? -24.499 9.559 37.451 1.00 86.69 281 VAL A C 1
ATOM 2225 O O . VAL A 1 281 ? -23.942 8.715 38.157 1.00 86.69 281 VAL A O 1
ATOM 2228 N N . GLU A 1 282 ? -24.881 10.742 37.941 1.00 86.44 282 GLU A N 1
ATOM 2229 C CA . GLU A 1 282 ? -24.731 11.087 39.363 1.00 86.44 282 GLU A CA 1
ATOM 2230 C C . GLU A 1 282 ? -25.651 10.249 40.266 1.00 86.44 282 GLU A C 1
ATOM 2232 O O . GLU A 1 282 ? -25.197 9.731 41.286 1.00 86.44 282 GLU A O 1
ATOM 2237 N N . GLN A 1 283 ? -26.906 10.015 39.868 1.00 87.75 283 GLN A N 1
ATOM 2238 C CA . GLN A 1 283 ? -27.825 9.113 40.575 1.00 87.75 283 GLN A CA 1
ATOM 2239 C C . GLN A 1 283 ? -27.316 7.668 40.604 1.00 87.75 283 GLN A C 1
ATOM 2241 O O . GLN A 1 283 ? -27.483 6.991 41.617 1.00 87.75 283 GLN A O 1
ATOM 2246 N N . VAL A 1 284 ? -26.707 7.167 39.522 1.00 89.06 284 VAL A N 1
ATOM 2247 C CA . VAL A 1 284 ? -26.111 5.820 39.509 1.00 89.06 284 VAL A CA 1
ATOM 2248 C C . VAL A 1 284 ? -24.916 5.736 40.460 1.00 89.06 284 VAL A C 1
ATOM 2250 O O . VAL A 1 284 ? -24.826 4.748 41.184 1.00 89.06 284 VAL A O 1
ATOM 2253 N N . ARG A 1 285 ? -24.061 6.769 40.531 1.00 89.62 285 ARG A N 1
ATOM 2254 C CA . ARG A 1 285 ? -22.974 6.849 41.528 1.00 89.62 285 ARG A CA 1
ATOM 2255 C C . ARG A 1 285 ? -23.519 6.873 42.954 1.00 89.62 285 ARG A C 1
ATOM 2257 O O . ARG A 1 285 ? -23.247 5.946 43.698 1.00 89.62 285 ARG A O 1
ATOM 2264 N N . GLY A 1 286 ? -24.400 7.815 43.296 1.00 89.38 286 GLY A N 1
ATOM 2265 C CA . GLY A 1 286 ? -24.964 7.908 44.652 1.00 89.38 286 GLY A CA 1
ATOM 2266 C C . GLY A 1 286 ? -25.762 6.669 45.090 1.00 89.38 286 GLY A C 1
ATOM 2267 O O . GLY A 1 286 ? -25.865 6.381 46.281 1.00 89.38 286 GLY A O 1
ATOM 2268 N N . ARG A 1 287 ? -26.309 5.894 44.141 1.00 91.00 287 ARG A N 1
ATOM 2269 C CA . ARG A 1 287 ? -26.912 4.577 44.411 1.00 91.00 287 ARG A CA 1
ATOM 2270 C C . ARG A 1 287 ? -25.891 3.452 44.577 1.00 91.00 287 ARG A C 1
ATOM 2272 O O . ARG A 1 287 ? -26.237 2.461 45.209 1.00 91.00 287 ARG A O 1
ATOM 2279 N N . LEU A 1 288 ? -24.696 3.573 44.002 1.00 90.81 288 LEU A N 1
ATOM 2280 C CA . LEU A 1 288 ? 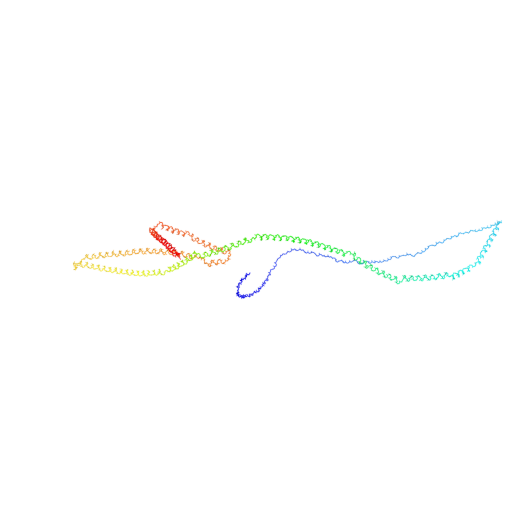-23.573 2.674 44.257 1.00 90.81 288 LEU A CA 1
ATOM 2281 C C . LEU A 1 288 ? -22.994 2.956 45.648 1.00 90.81 288 LEU A C 1
ATOM 2283 O O . LEU A 1 288 ? -22.925 2.040 46.456 1.00 90.81 288 LEU A O 1
ATOM 2287 N N . ASP A 1 289 ? -22.711 4.226 45.952 1.00 91.62 289 ASP A N 1
ATOM 2288 C CA . ASP A 1 289 ? -22.179 4.685 47.242 1.00 91.62 289 ASP A CA 1
ATOM 2289 C C . ASP A 1 289 ? -23.099 4.249 48.405 1.00 91.62 289 ASP A C 1
ATOM 2291 O O . ASP A 1 289 ? -22.653 3.674 49.395 1.00 91.62 289 ASP A O 1
ATOM 2295 N N . GLY A 1 290 ? -24.418 4.437 48.259 1.00 90.50 290 GLY A N 1
ATOM 2296 C CA . GLY A 1 290 ? -25.402 3.991 49.254 1.00 90.50 290 GLY A CA 1
ATOM 2297 C C . GLY A 1 290 ? -25.601 2.469 49.327 1.00 90.50 290 GLY A C 1
ATOM 2298 O O . GLY A 1 290 ? -26.098 1.970 50.336 1.00 90.50 290 GLY A O 1
ATOM 2299 N N . LEU A 1 291 ? -25.224 1.712 48.287 1.00 89.88 291 LEU A N 1
ATOM 2300 C CA . LEU A 1 291 ? -25.158 0.246 48.351 1.00 89.88 291 LEU A CA 1
ATOM 2301 C C . LEU A 1 291 ? -23.874 -0.224 49.044 1.00 89.88 291 LEU A C 1
ATOM 2303 O O . LEU A 1 291 ? -23.933 -1.216 49.758 1.00 89.88 291 LEU A O 1
ATOM 2307 N N . GLU A 1 292 ? -22.756 0.484 48.879 1.00 92.31 292 GLU A N 1
ATOM 2308 C CA . GLU A 1 292 ? -21.502 0.230 49.598 1.00 92.31 292 GLU A CA 1
ATOM 2309 C C . GLU A 1 292 ? -21.689 0.456 51.110 1.00 92.31 292 GLU A C 1
ATOM 2311 O O . GLU A 1 292 ? -21.423 -0.454 51.891 1.00 92.31 292 GLU A O 1
ATOM 2316 N N . GLU A 1 293 ? -22.297 1.580 51.518 1.00 89.50 293 GLU A N 1
ATOM 2317 C CA . GLU A 1 293 ? -22.686 1.846 52.919 1.00 89.50 293 GLU A CA 1
ATOM 2318 C C . GLU A 1 293 ? -23.656 0.775 53.465 1.00 89.50 293 GLU A C 1
ATOM 2320 O O . GLU A 1 293 ? -23.490 0.287 54.583 1.00 89.50 293 GLU A O 1
ATOM 2325 N N . SER A 1 294 ? -24.632 0.335 52.655 1.00 88.88 294 SER A N 1
ATOM 2326 C CA . SER A 1 294 ? -25.559 -0.746 53.040 1.00 88.88 294 SER A CA 1
ATOM 2327 C C . SER A 1 294 ? -24.868 -2.109 53.190 1.00 88.88 294 SER A C 1
ATOM 2329 O O . SER A 1 294 ? -25.321 -2.940 53.975 1.00 88.88 294 SER A O 1
ATOM 2331 N N . ILE A 1 295 ? -23.801 -2.370 52.428 1.00 85.19 295 ILE A N 1
ATOM 2332 C CA . ILE A 1 295 ? -23.009 -3.601 52.537 1.00 85.19 295 ILE A CA 1
ATOM 2333 C C . ILE A 1 295 ? -22.127 -3.543 53.787 1.00 85.19 295 ILE A C 1
ATOM 2335 O O . ILE A 1 295 ? -22.105 -4.522 54.523 1.00 85.19 295 ILE A O 1
ATOM 2339 N N . GLU A 1 296 ? -21.489 -2.408 54.092 1.00 84.69 296 GLU A N 1
ATOM 2340 C CA . GLU A 1 296 ? -20.703 -2.230 55.325 1.00 84.69 296 GLU A CA 1
ATOM 2341 C C . GLU A 1 296 ? -21.583 -2.359 56.589 1.00 84.69 296 GLU A C 1
ATOM 2343 O O . GLU A 1 296 ? -21.188 -3.013 57.560 1.00 84.69 296 GLU A O 1
ATOM 2348 N N . GLU A 1 297 ? -22.820 -1.838 56.574 1.00 83.00 297 GLU A N 1
ATOM 2349 C CA . GLU A 1 297 ? -23.792 -2.073 57.657 1.00 83.00 297 GLU A CA 1
ATOM 2350 C C . GLU A 1 297 ? -24.181 -3.561 57.772 1.00 83.00 297 GLU A C 1
ATOM 2352 O O . GLU A 1 297 ? -24.254 -4.095 58.879 1.00 83.00 297 GLU A O 1
ATOM 2357 N N . VAL A 1 298 ? -24.392 -4.268 56.656 1.00 77.88 298 VAL A N 1
ATOM 2358 C CA . VAL A 1 298 ? -24.729 -5.703 56.687 1.00 77.88 298 VAL A CA 1
ATOM 2359 C C . VAL A 1 298 ? -23.540 -6.570 57.110 1.00 77.88 298 VAL A C 1
ATOM 2361 O O . VAL A 1 298 ? -23.747 -7.523 57.858 1.00 77.88 298 VAL A O 1
ATOM 2364 N N . GLU A 1 299 ? -22.309 -6.259 56.701 1.00 76.12 299 GLU A N 1
ATOM 2365 C CA . GLU A 1 299 ? -21.110 -6.978 57.149 1.00 76.12 299 GLU A CA 1
ATOM 2366 C C . GLU A 1 299 ? -20.878 -6.781 58.652 1.00 76.12 299 GLU A C 1
ATOM 2368 O O . GLU A 1 299 ? -20.665 -7.761 59.365 1.00 76.12 299 GLU A O 1
ATOM 2373 N N . THR A 1 300 ? -21.022 -5.554 59.164 1.00 73.56 300 THR A N 1
ATOM 2374 C CA . THR A 1 300 ? -20.887 -5.273 60.606 1.00 73.56 300 THR A CA 1
ATOM 2375 C C . THR A 1 300 ? -22.040 -5.831 61.447 1.00 73.56 300 THR A C 1
ATOM 2377 O O . THR A 1 300 ? -21.804 -6.274 62.567 1.00 73.56 300 THR A O 1
ATOM 2380 N N . GLN A 1 301 ? -23.269 -5.923 60.924 1.00 68.75 301 GLN A N 1
ATOM 2381 C CA . GLN A 1 301 ? -24.359 -6.668 61.584 1.00 68.75 301 GLN A CA 1
ATOM 2382 C C . GLN A 1 301 ? -24.209 -8.199 61.453 1.00 68.75 301 GLN A C 1
ATOM 2384 O O . GLN A 1 301 ? -24.750 -8.949 62.271 1.00 68.75 301 GLN A O 1
ATOM 2389 N N . ALA A 1 302 ? -23.470 -8.683 60.450 1.00 59.72 302 ALA A N 1
ATOM 2390 C CA . ALA A 1 302 ? -23.101 -10.090 60.297 1.00 59.72 302 ALA A CA 1
ATOM 2391 C C . ALA A 1 302 ? -21.878 -10.492 61.146 1.00 59.72 302 ALA A C 1
ATOM 2393 O O . ALA A 1 302 ? -21.627 -11.692 61.320 1.00 59.72 302 ALA A O 1
ATOM 2394 N N . GLU A 1 303 ? -21.160 -9.540 61.754 1.00 60.62 303 GLU A N 1
ATOM 2395 C CA . GLU A 1 303 ? -20.290 -9.811 62.899 1.00 60.62 303 GLU A CA 1
ATOM 2396 C C . GLU A 1 303 ? -21.161 -10.198 64.105 1.00 60.62 303 GLU A C 1
ATOM 2398 O O . GLU A 1 303 ? -21.566 -9.381 64.923 1.00 60.62 303 GLU A O 1
ATOM 2403 N N . GLN A 1 304 ? -21.463 -11.497 64.202 1.00 65.25 304 GLN A N 1
ATOM 2404 C CA . GLN A 1 304 ? -22.345 -12.116 65.202 1.00 65.25 304 GLN A CA 1
ATOM 2405 C C . GLN A 1 304 ? -21.858 -11.992 66.670 1.00 65.25 304 GLN A C 1
ATOM 2407 O O . GLN A 1 304 ? -22.149 -12.885 67.460 1.00 65.25 304 GLN A O 1
ATOM 2412 N N . GLU A 1 305 ? -21.078 -10.984 67.068 1.00 66.75 305 GLU A N 1
ATOM 2413 C CA . GLU A 1 305 ? -20.570 -10.862 68.443 1.00 66.75 305 GLU A CA 1
ATOM 2414 C C . GLU A 1 305 ? -21.712 -10.718 69.460 1.00 66.75 305 GLU A C 1
ATOM 2416 O O . GLU A 1 305 ? -21.753 -11.498 70.412 1.00 66.75 305 GLU A O 1
ATOM 2421 N N . ASP A 1 306 ? -22.696 -9.846 69.206 1.00 72.06 306 ASP A N 1
ATOM 2422 C CA . ASP A 1 306 ? -23.883 -9.698 70.065 1.00 72.06 306 ASP A CA 1
ATOM 2423 C C . ASP A 1 306 ? -24.695 -11.006 70.136 1.00 72.06 306 ASP A C 1
ATOM 2425 O O . ASP A 1 306 ? -24.953 -11.524 71.219 1.00 72.06 306 ASP A O 1
ATOM 2429 N N . LEU A 1 307 ? -25.016 -11.621 68.988 1.00 74.50 307 LEU A N 1
ATOM 2430 C CA . LEU A 1 307 ? -25.764 -12.889 68.946 1.00 74.50 307 LEU A CA 1
ATOM 2431 C C . LEU A 1 307 ? -25.004 -14.071 69.571 1.00 74.50 307 LEU A C 1
ATOM 2433 O O . LEU A 1 307 ? -25.633 -15.005 70.067 1.00 74.50 307 LEU A O 1
ATOM 2437 N N . ARG A 1 308 ? -23.666 -14.065 69.552 1.00 76.81 308 ARG A N 1
ATOM 2438 C CA . ARG A 1 308 ? -22.846 -15.063 70.259 1.00 76.81 308 ARG A CA 1
ATOM 2439 C C . ARG A 1 308 ? -22.838 -14.793 71.759 1.00 76.81 308 ARG A C 1
ATOM 2441 O O . ARG A 1 308 ? -22.967 -15.747 72.515 1.00 76.81 308 ARG A O 1
ATOM 2448 N N . SER A 1 309 ? -22.762 -13.528 72.176 1.00 79.69 309 SER A N 1
ATOM 2449 C CA . SER A 1 309 ? -22.877 -13.129 73.582 1.00 79.69 309 SER A CA 1
ATOM 2450 C C . SER A 1 309 ? -24.233 -13.533 74.169 1.00 79.69 309 SER A C 1
ATOM 2452 O O . SER A 1 309 ? -24.263 -14.154 75.227 1.00 79.69 309 SER A O 1
ATOM 2454 N N . ASP A 1 310 ? -25.336 -13.269 73.463 1.00 81.75 310 ASP A N 1
ATOM 2455 C CA . ASP A 1 310 ? -26.684 -13.691 73.869 1.00 81.75 310 ASP A CA 1
ATOM 2456 C C . ASP A 1 310 ? -26.788 -15.224 73.976 1.00 81.75 310 ASP A C 1
ATOM 2458 O O . ASP A 1 310 ? -27.356 -15.752 74.932 1.00 81.75 310 ASP A O 1
ATOM 2462 N N . VAL A 1 311 ? -26.220 -15.967 73.016 1.00 80.88 311 VAL A N 1
ATOM 2463 C CA . VAL A 1 311 ? -26.218 -17.441 73.028 1.00 80.88 311 VAL A CA 1
ATOM 2464 C C . VAL A 1 311 ? -25.362 -18.012 74.164 1.00 80.88 311 VAL A C 1
ATOM 2466 O O . VAL A 1 311 ? -25.768 -19.005 74.772 1.00 80.88 311 VAL A O 1
ATOM 2469 N N . ASP A 1 312 ? -24.220 -17.401 74.480 1.00 84.69 312 ASP A N 1
ATOM 2470 C CA . ASP A 1 312 ? -23.373 -17.820 75.600 1.00 84.69 312 ASP A CA 1
ATOM 2471 C C . ASP A 1 312 ? -23.995 -17.435 76.965 1.00 84.69 312 ASP A C 1
ATOM 2473 O O . ASP A 1 312 ? -23.951 -18.249 77.885 1.00 84.69 312 ASP A O 1
ATOM 2477 N N . GLU A 1 313 ? -24.683 -16.291 77.106 1.00 87.06 313 GLU A N 1
ATOM 2478 C CA . GLU A 1 313 ? -25.434 -15.951 78.336 1.00 87.06 313 GLU A CA 1
ATOM 2479 C C . GLU A 1 313 ? -26.647 -16.883 78.540 1.00 87.06 313 GLU A C 1
ATOM 2481 O O . GLU A 1 313 ? -26.861 -17.401 79.639 1.00 87.06 313 GLU A O 1
ATOM 2486 N N . ILE A 1 314 ? -27.402 -17.190 77.474 1.00 86.69 314 ILE A N 1
ATOM 2487 C CA . ILE A 1 314 ? -28.479 -18.200 77.506 1.00 86.69 314 ILE A CA 1
ATOM 2488 C C . ILE A 1 314 ? -27.926 -19.573 77.910 1.00 86.69 314 ILE A C 1
ATOM 2490 O O . ILE A 1 314 ? -28.586 -20.319 78.638 1.00 86.69 314 ILE A O 1
ATOM 2494 N N . ARG A 1 315 ? -26.715 -19.914 77.462 1.00 87.44 315 ARG A N 1
ATOM 2495 C CA . ARG A 1 315 ? -26.045 -21.165 77.817 1.00 87.44 315 ARG A CA 1
ATOM 2496 C C . ARG A 1 315 ? -25.636 -21.206 79.288 1.00 87.44 315 ARG A C 1
ATOM 2498 O O . ARG A 1 315 ? -25.937 -22.200 79.943 1.00 87.44 315 ARG A O 1
ATOM 2505 N N . GLU A 1 316 ? -24.991 -20.164 79.813 1.00 87.56 316 GLU A N 1
ATOM 2506 C CA . GLU A 1 316 ? -24.639 -20.093 81.240 1.00 87.56 316 GLU A CA 1
ATOM 2507 C C . GLU A 1 316 ? -25.900 -20.173 82.122 1.00 87.56 316 GLU A C 1
ATOM 2509 O O . GLU A 1 316 ? -25.922 -20.924 83.099 1.00 87.56 316 GLU A O 1
ATOM 2514 N N . GLY A 1 317 ? -26.991 -19.505 81.726 1.00 87.44 317 GLY A N 1
ATOM 2515 C CA . GLY A 1 317 ? -28.286 -19.602 82.408 1.00 87.44 317 GLY A CA 1
ATOM 2516 C C . GLY A 1 317 ? -28.930 -20.996 82.345 1.00 87.44 317 GLY A C 1
ATOM 2517 O O . GLY A 1 317 ? -29.552 -21.430 83.315 1.00 87.44 317 GLY A O 1
ATOM 2518 N N . LEU A 1 318 ? -28.765 -21.735 81.242 1.00 86.88 318 LEU A N 1
ATOM 2519 C CA . LEU A 1 318 ? -29.208 -23.133 81.142 1.00 86.88 318 LEU A CA 1
ATOM 2520 C C . LEU A 1 318 ? -28.375 -24.073 82.025 1.00 86.88 318 LEU A C 1
ATOM 2522 O O . LEU A 1 318 ? -28.946 -24.975 82.636 1.00 86.88 318 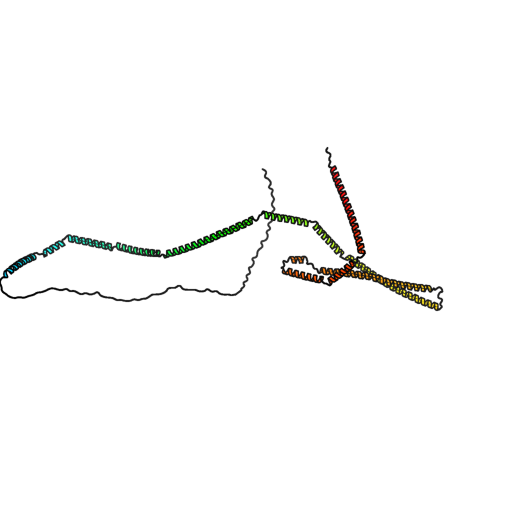LEU A O 1
ATOM 2526 N N . GLU A 1 319 ? -27.061 -23.854 82.124 1.00 87.19 319 GLU A N 1
ATOM 2527 C CA . GLU A 1 319 ? -26.179 -24.630 83.004 1.00 87.19 319 GLU A CA 1
ATOM 2528 C C . GLU A 1 319 ? -26.507 -24.362 84.498 1.00 87.19 319 GLU A C 1
ATOM 2530 O O . GLU A 1 319 ? -26.574 -25.313 85.278 1.00 87.19 319 GLU A O 1
ATOM 2535 N N . GLU A 1 320 ? -26.847 -23.121 84.895 1.00 90.25 320 GLU A N 1
ATOM 2536 C CA . GLU A 1 320 ? -27.360 -22.816 86.251 1.00 90.25 320 GLU A CA 1
ATOM 2537 C C . GLU A 1 320 ? -28.717 -23.497 86.528 1.00 90.25 320 GLU A C 1
ATOM 2539 O O . GLU A 1 320 ? -28.908 -24.084 87.596 1.00 90.25 320 GLU A O 1
ATOM 2544 N N . ILE A 1 321 ? -29.647 -23.490 85.564 1.00 87.62 321 ILE A N 1
ATOM 2545 C CA . ILE A 1 321 ? -30.957 -24.155 85.699 1.00 87.62 321 ILE A CA 1
ATOM 2546 C C . ILE A 1 321 ? -30.818 -25.685 85.795 1.00 87.62 321 ILE A C 1
ATOM 2548 O O . ILE A 1 321 ? -31.560 -26.306 86.561 1.00 87.62 321 ILE A O 1
ATOM 2552 N N . GLU A 1 322 ? -29.888 -26.316 85.066 1.00 88.44 322 GLU A N 1
ATOM 2553 C CA . GLU A 1 322 ? -29.648 -27.764 85.177 1.00 88.44 322 GLU A CA 1
ATOM 2554 C C . GLU A 1 322 ? -29.143 -28.142 86.582 1.00 88.44 322 GLU A C 1
ATOM 2556 O O . GLU A 1 322 ? -29.655 -29.096 87.184 1.00 88.44 322 GLU A O 1
ATOM 2561 N N . ASP A 1 323 ? -28.218 -27.360 87.148 1.00 89.00 323 ASP A N 1
ATOM 2562 C CA . ASP A 1 323 ? -27.736 -27.546 88.521 1.00 89.00 323 ASP A CA 1
ATOM 2563 C C . ASP A 1 323 ? -28.858 -27.321 89.554 1.00 89.00 323 ASP A C 1
ATOM 2565 O O . ASP A 1 323 ? -29.014 -28.121 90.483 1.00 89.00 323 ASP A O 1
ATOM 2569 N N . ASP A 1 324 ? -29.702 -26.296 89.397 1.00 91.31 324 ASP A N 1
ATOM 2570 C CA . ASP A 1 324 ? -30.808 -26.022 90.328 1.00 91.31 324 ASP A CA 1
ATOM 2571 C C . ASP A 1 324 ? -31.903 -27.110 90.269 1.00 91.31 324 ASP A C 1
ATOM 2573 O O . ASP A 1 324 ? -32.400 -27.562 91.307 1.00 91.31 324 ASP A O 1
ATOM 2577 N N . VAL A 1 325 ? -32.215 -27.638 89.078 1.00 86.88 325 VAL A N 1
ATOM 2578 C CA . VAL A 1 325 ? -33.104 -28.804 88.899 1.00 86.88 325 VAL A CA 1
ATOM 2579 C C . VAL A 1 325 ? -32.494 -30.072 89.510 1.00 86.88 325 VAL A C 1
ATOM 2581 O O . VAL A 1 325 ? -33.203 -30.847 90.161 1.00 86.88 325 VAL A O 1
ATOM 2584 N N . SER A 1 326 ? -31.184 -30.280 89.363 1.00 86.44 326 SER A N 1
ATOM 2585 C CA . SER A 1 326 ? -30.449 -31.388 89.989 1.00 86.44 326 SER A CA 1
ATOM 2586 C C . SER A 1 326 ? -30.509 -31.312 91.523 1.00 86.44 326 SER A C 1
ATOM 2588 O O . SER A 1 326 ? -30.860 -32.291 92.196 1.00 86.44 326 SER A O 1
ATOM 2590 N N . ASN A 1 327 ? -30.283 -30.120 92.085 1.00 88.88 327 ASN A N 1
ATOM 2591 C CA . ASN A 1 327 ? -30.403 -29.840 93.515 1.00 88.88 327 ASN A CA 1
ATOM 2592 C C . ASN A 1 327 ? -31.837 -30.058 94.024 1.00 88.88 327 ASN A C 1
ATOM 2594 O O . ASN A 1 327 ? -32.036 -30.743 95.033 1.00 88.88 327 ASN A O 1
ATOM 2598 N N . LEU A 1 328 ? -32.853 -29.530 93.333 1.00 86.69 328 LEU A N 1
ATOM 2599 C CA . LEU A 1 328 ? -34.264 -29.746 93.674 1.00 86.69 328 LEU A CA 1
ATOM 2600 C C . LEU A 1 328 ? -34.619 -31.236 93.676 1.00 86.69 328 LEU A C 1
ATOM 2602 O O . LEU A 1 328 ? -35.245 -31.712 94.623 1.00 86.69 328 LEU A O 1
ATOM 2606 N N . ARG A 1 329 ? -34.156 -31.995 92.678 1.00 86.50 329 ARG A N 1
ATOM 2607 C CA . ARG A 1 329 ? -34.388 -33.440 92.588 1.00 86.50 329 ARG A CA 1
ATOM 2608 C C . ARG A 1 329 ? -33.754 -34.215 93.746 1.00 86.50 329 ARG A C 1
ATOM 2610 O O . ARG A 1 329 ? -34.396 -35.120 94.273 1.00 86.50 329 ARG A O 1
ATOM 2617 N N . SER A 1 330 ? -32.546 -33.849 94.187 1.00 88.12 330 SER A N 1
ATOM 2618 C CA . SER A 1 330 ? -31.953 -34.442 95.399 1.00 88.12 330 SER A CA 1
ATOM 2619 C C . SER A 1 330 ? -32.821 -34.163 96.627 1.00 88.12 330 SER A C 1
ATOM 2621 O O . SER A 1 330 ? -33.183 -35.094 97.342 1.00 88.12 330 SER A O 1
ATOM 2623 N N . ASN A 1 331 ? -33.239 -32.906 96.818 1.00 88.12 331 ASN A N 1
ATOM 2624 C CA . ASN A 1 331 ? -34.109 -32.528 97.931 1.00 88.12 331 ASN A CA 1
ATOM 2625 C C . ASN A 1 331 ? -35.457 -33.275 97.901 1.00 88.12 331 ASN A C 1
ATOM 2627 O O . ASN A 1 331 ? -35.988 -33.596 98.962 1.00 88.12 331 ASN A O 1
ATOM 2631 N N . VAL A 1 332 ? -36.025 -33.571 96.727 1.00 86.75 332 VAL A N 1
ATOM 2632 C CA . VAL A 1 332 ? -37.246 -34.391 96.614 1.00 86.75 332 VAL A CA 1
ATOM 2633 C C . VAL A 1 332 ? -36.992 -35.822 97.097 1.00 86.75 332 VAL A C 1
ATOM 2635 O O . VAL A 1 332 ? -37.725 -36.278 97.971 1.00 86.75 332 VAL A O 1
ATOM 2638 N N . ASN A 1 333 ? -35.926 -36.482 96.632 1.00 86.31 333 ASN A N 1
ATOM 2639 C CA . ASN A 1 333 ? -35.567 -37.843 97.062 1.00 86.31 333 ASN A CA 1
ATOM 2640 C C . ASN A 1 333 ? -35.295 -37.929 98.582 1.00 86.31 333 ASN A C 1
ATOM 2642 O O . ASN A 1 333 ? -35.692 -38.890 99.244 1.00 86.31 333 ASN A O 1
ATOM 2646 N N . ASP A 1 334 ? -34.630 -36.917 99.153 1.00 89.25 334 ASP A N 1
ATOM 2647 C CA . ASP A 1 334 ? -34.343 -36.837 100.592 1.00 89.25 334 ASP A CA 1
ATOM 2648 C C . ASP A 1 334 ? -35.636 -36.659 101.417 1.00 89.25 334 ASP A C 1
ATOM 2650 O O . ASP A 1 334 ? -35.798 -37.263 102.483 1.00 89.25 334 ASP A O 1
ATOM 2654 N N . ASN A 1 335 ? -36.596 -35.870 100.915 1.00 84.81 335 ASN A N 1
ATOM 2655 C CA . ASN A 1 335 ? -37.918 -35.719 101.531 1.00 84.81 335 ASN A CA 1
ATOM 2656 C C . ASN A 1 335 ? -38.779 -36.984 101.386 1.00 84.81 335 ASN A C 1
ATOM 2658 O O . ASN A 1 335 ? -39.469 -37.343 102.335 1.00 84.81 335 ASN A O 1
ATOM 2662 N N . GLU A 1 336 ? -38.736 -37.668 100.241 1.00 83.81 336 GLU A N 1
ATOM 2663 C CA . GLU A 1 336 ? -39.425 -38.946 100.013 1.00 83.81 336 GLU A CA 1
ATOM 2664 C C . GLU A 1 336 ? -38.928 -40.014 100.997 1.00 83.81 336 GLU A C 1
ATOM 2666 O O . GLU A 1 336 ? -39.725 -40.586 101.740 1.00 83.81 336 GLU A O 1
ATOM 2671 N N . SER A 1 337 ? -37.605 -40.172 101.107 1.00 85.19 337 SER A N 1
ATOM 2672 C CA . SER A 1 337 ? -36.960 -41.060 102.086 1.00 85.19 337 SER A CA 1
ATOM 2673 C C . SER A 1 337 ? -37.373 -40.717 103.526 1.00 85.19 337 SER A C 1
ATOM 2675 O O . SER A 1 337 ? -37.694 -41.597 104.321 1.00 85.19 337 SER A O 1
ATOM 2677 N N . SER A 1 338 ? -37.437 -39.421 103.858 1.00 87.81 338 SER A N 1
ATOM 2678 C CA . SER A 1 338 ? -37.884 -38.946 105.178 1.00 87.81 338 SER A CA 1
ATOM 2679 C C . SER A 1 338 ? -39.373 -39.217 105.446 1.00 87.81 338 SER A C 1
ATOM 2681 O O . SER A 1 338 ? -39.776 -39.384 106.597 1.00 87.81 338 SER A O 1
ATOM 2683 N N . ILE A 1 339 ? -40.212 -39.248 104.405 1.00 82.75 339 ILE A N 1
ATOM 2684 C CA . ILE A 1 339 ? -41.634 -39.608 104.504 1.00 82.75 339 ILE A CA 1
ATOM 2685 C C . ILE A 1 339 ? -41.788 -41.123 104.690 1.00 82.75 339 ILE A C 1
ATOM 2687 O O . ILE A 1 339 ? -42.643 -41.534 105.476 1.00 82.75 339 ILE A O 1
ATOM 2691 N N . GLU A 1 340 ? -40.956 -41.940 104.039 1.00 86.12 340 GLU A N 1
ATOM 2692 C CA . GLU A 1 340 ? -40.923 -43.395 104.233 1.00 86.12 340 GLU A CA 1
ATOM 2693 C C . GLU A 1 340 ? -40.486 -43.760 105.666 1.00 86.12 340 GLU A C 1
ATOM 2695 O O . GLU A 1 340 ? -41.210 -44.488 106.345 1.00 86.12 340 GLU A O 1
ATOM 2700 N N . GLU A 1 341 ? -39.415 -43.152 106.202 1.00 86.88 341 GLU A N 1
ATOM 2701 C CA . GLU A 1 341 ? -39.007 -43.337 107.612 1.00 86.88 341 GLU A CA 1
ATOM 2702 C C . GLU A 1 341 ? -40.127 -42.963 108.608 1.00 86.88 341 GLU A C 1
ATOM 2704 O O . GLU A 1 341 ? -40.360 -43.663 109.597 1.00 86.88 341 GLU A O 1
ATOM 2709 N N . VAL A 1 342 ? -40.862 -41.874 108.347 1.00 83.62 342 VAL A N 1
ATOM 2710 C CA . VAL A 1 342 ? -41.996 -41.447 109.188 1.00 83.62 342 VAL A CA 1
ATOM 2711 C C . VAL A 1 342 ? -43.211 -42.373 109.033 1.00 83.62 342 VAL A C 1
ATOM 2713 O O . VAL A 1 342 ? -43.953 -42.557 110.002 1.00 83.62 342 VAL A O 1
ATOM 2716 N N . ARG A 1 343 ? -43.424 -42.981 107.857 1.00 81.56 343 ARG A N 1
ATOM 2717 C CA . ARG A 1 343 ? -44.464 -44.002 107.635 1.00 81.56 343 ARG A CA 1
ATOM 2718 C C . ARG A 1 343 ? -44.172 -45.244 108.477 1.00 81.56 343 ARG A C 1
ATOM 2720 O O . ARG A 1 343 ? -45.047 -45.669 109.230 1.00 81.56 343 ARG A O 1
ATOM 2727 N N . ASP A 1 344 ? -42.934 -45.733 108.436 1.00 86.50 344 ASP A N 1
ATOM 2728 C CA . ASP A 1 344 ? -42.473 -46.878 109.229 1.00 86.50 344 ASP A CA 1
ATOM 2729 C C . ASP A 1 344 ? -42.586 -46.624 110.747 1.00 86.50 344 ASP A C 1
ATOM 2731 O O . ASP A 1 344 ? -43.106 -47.482 111.468 1.00 86.50 344 ASP A O 1
ATOM 2735 N N . GLU A 1 345 ? -42.195 -45.442 111.259 1.00 87.19 345 GLU A N 1
ATOM 2736 C CA . GLU A 1 345 ? -42.390 -45.122 112.689 1.00 87.19 345 GLU A CA 1
ATOM 2737 C C . GLU A 1 345 ? -43.887 -45.083 113.056 1.00 87.19 345 GLU A C 1
ATOM 2739 O O . GLU A 1 345 ? -44.283 -45.585 114.113 1.00 87.19 345 GLU A O 1
ATOM 2744 N N . ILE A 1 346 ? -44.747 -44.522 112.195 1.00 80.94 346 ILE A N 1
ATOM 2745 C CA . ILE A 1 346 ? -46.201 -44.485 112.418 1.00 80.94 346 ILE A CA 1
ATOM 2746 C C . ILE A 1 346 ? -46.796 -45.897 112.451 1.00 80.94 346 ILE A C 1
ATOM 2748 O O . ILE A 1 346 ? -47.632 -46.171 113.322 1.00 80.94 346 ILE A O 1
ATOM 2752 N N . ASP A 1 347 ? -46.368 -46.794 111.562 1.00 81.50 347 ASP A N 1
ATOM 2753 C CA . ASP A 1 347 ? -46.874 -48.164 111.507 1.00 81.50 347 ASP A CA 1
ATOM 2754 C C . ASP A 1 347 ? -46.360 -49.032 112.668 1.00 81.50 347 ASP A C 1
ATOM 2756 O O . ASP A 1 347 ? -47.179 -49.697 113.313 1.00 81.50 347 ASP A O 1
ATOM 2760 N N . GLU A 1 348 ? -45.079 -48.944 113.062 1.00 84.81 348 GLU A N 1
ATOM 2761 C CA . GLU A 1 348 ? -44.586 -49.589 114.296 1.00 84.81 348 GLU A CA 1
ATOM 2762 C C . GLU A 1 348 ? -45.366 -49.075 115.521 1.00 84.81 348 GLU A C 1
ATOM 2764 O O . GLU A 1 348 ? -45.814 -49.854 116.374 1.00 84.81 348 GLU A O 1
ATOM 2769 N N . ARG A 1 349 ? -45.616 -47.759 115.593 1.00 83.75 349 ARG A N 1
ATOM 2770 C CA . ARG A 1 349 ? -46.406 -47.149 116.673 1.00 83.75 349 ARG A CA 1
ATOM 2771 C C . ARG A 1 349 ? -47.845 -47.660 116.693 1.00 83.75 349 ARG A C 1
ATOM 2773 O O . ARG A 1 349 ? -48.402 -47.885 117.772 1.00 83.75 349 ARG A O 1
ATOM 2780 N N . LEU A 1 350 ? -48.450 -47.842 115.522 1.00 80.56 350 LEU A N 1
ATOM 2781 C CA . LEU A 1 350 ? -49.791 -48.391 115.362 1.00 80.56 350 LEU A CA 1
ATOM 2782 C C . LEU A 1 350 ? -49.858 -49.863 115.771 1.00 80.56 350 LEU A C 1
ATOM 2784 O O . LEU A 1 350 ? -50.809 -50.243 116.452 1.00 80.56 350 LEU A O 1
ATOM 2788 N N . GLU A 1 351 ? -48.885 -50.691 115.389 1.00 82.00 351 GLU A N 1
ATOM 2789 C CA . GLU A 1 351 ? -48.796 -52.086 115.838 1.00 82.00 351 GLU A CA 1
ATOM 2790 C C . GLU A 1 351 ? -48.606 -52.185 117.355 1.00 82.00 351 GLU A C 1
ATOM 2792 O O . GLU A 1 351 ? -49.337 -52.929 118.014 1.00 82.00 351 GLU A O 1
ATOM 2797 N N . GLY A 1 352 ? -47.727 -51.360 117.934 1.00 81.25 352 GLY A N 1
ATOM 2798 C CA . GLY A 1 352 ? -47.545 -51.257 119.383 1.00 81.25 352 GLY A CA 1
ATOM 2799 C C . GLY A 1 352 ? -48.843 -50.909 120.123 1.00 81.25 352 GLY A C 1
ATOM 2800 O O . GLY A 1 352 ? -49.222 -51.601 121.067 1.00 81.25 352 GLY A O 1
ATOM 2801 N N . LEU A 1 353 ? -49.584 -49.899 119.655 1.00 78.38 353 LEU A N 1
ATOM 2802 C CA . LEU A 1 353 ? -50.869 -49.497 120.246 1.00 78.38 353 LEU A CA 1
ATOM 2803 C C . LEU A 1 353 ? -51.977 -50.551 120.064 1.00 78.38 353 LEU A C 1
ATOM 2805 O O . LEU A 1 353 ? -52.792 -50.746 120.970 1.00 78.38 353 LEU A O 1
ATOM 2809 N N . LYS A 1 354 ? -52.009 -51.261 118.925 1.00 75.06 354 LYS A N 1
ATOM 2810 C CA . LYS A 1 354 ? -52.902 -52.418 118.711 1.00 75.06 354 LYS A CA 1
ATOM 2811 C C . LYS A 1 354 ? -52.573 -53.535 119.718 1.00 75.06 354 LYS A C 1
ATOM 2813 O O . LYS A 1 354 ? -53.485 -54.086 120.332 1.00 75.06 354 LYS A O 1
ATOM 2818 N N . ALA A 1 355 ? -51.289 -53.818 119.950 1.00 76.12 355 ALA A N 1
ATOM 2819 C CA . ALA A 1 355 ? -50.835 -54.837 120.896 1.00 76.12 355 ALA A CA 1
ATOM 2820 C C . ALA A 1 355 ? -51.105 -54.466 122.369 1.00 76.12 355 ALA A C 1
ATOM 2822 O O . ALA A 1 355 ? -51.581 -55.313 123.128 1.00 76.12 355 ALA A O 1
ATOM 2823 N N . GLU A 1 356 ? -50.872 -53.215 122.786 1.00 74.12 356 GLU A N 1
ATOM 2824 C CA . GLU A 1 356 ? -51.205 -52.752 124.144 1.00 74.12 356 GLU A CA 1
ATOM 2825 C C . GLU A 1 356 ? -52.708 -52.876 124.426 1.00 74.12 356 GLU A C 1
ATOM 2827 O O . GLU A 1 356 ? -53.099 -53.429 125.461 1.00 74.12 356 GLU A O 1
ATOM 2832 N N . ARG A 1 357 ? -53.549 -52.446 123.476 1.00 68.81 357 ARG A N 1
ATOM 2833 C CA . ARG A 1 357 ? -55.010 -52.588 123.530 1.00 68.81 357 ARG A CA 1
ATOM 2834 C C . ARG A 1 357 ? -55.436 -54.045 123.696 1.00 68.81 357 ARG A C 1
ATOM 2836 O O . ARG A 1 357 ? -56.192 -54.362 124.613 1.00 68.81 357 ARG A O 1
ATOM 2843 N N . ASP A 1 358 ? -54.952 -54.931 122.830 1.00 69.31 358 ASP A N 1
ATOM 2844 C CA . ASP A 1 358 ? -55.363 -56.337 122.828 1.00 69.31 358 ASP A CA 1
ATOM 2845 C C . ASP A 1 358 ? -54.774 -57.123 124.024 1.00 69.31 358 ASP A C 1
ATOM 2847 O O . ASP A 1 358 ? -55.317 -58.159 124.413 1.00 69.31 358 ASP A O 1
ATOM 2851 N N . SER A 1 359 ? -53.725 -56.600 124.678 1.00 70.00 359 SER A N 1
ATOM 2852 C CA . SER A 1 359 ? -53.203 -57.116 125.956 1.00 70.00 359 SER A CA 1
ATOM 2853 C C . SER A 1 359 ? -54.049 -56.748 127.187 1.00 70.00 359 SER A C 1
ATOM 2855 O O . SER A 1 359 ? -53.865 -57.342 128.252 1.00 70.00 359 SER A O 1
ATOM 2857 N N . GLY A 1 360 ? -54.983 -55.797 127.057 1.00 55.47 360 GLY A N 1
ATOM 2858 C CA . GLY A 1 360 ? -55.787 -55.284 128.171 1.00 55.47 360 GLY A CA 1
ATOM 2859 C C . GLY A 1 360 ? -55.059 -54.273 129.064 1.00 55.47 360 GLY A C 1
ATOM 2860 O O . GLY A 1 360 ? -55.389 -54.169 130.246 1.00 55.47 360 GLY A O 1
ATOM 2861 N N . SER A 1 361 ? -54.068 -53.558 128.520 1.00 55.69 361 SER A N 1
ATOM 2862 C CA . SER A 1 361 ? -53.437 -52.402 129.173 1.00 55.69 361 SER A CA 1
ATOM 2863 C C . SER A 1 361 ? -54.393 -51.197 129.213 1.00 55.69 361 SER A C 1
ATOM 2865 O O . SER A 1 361 ? -55.317 -51.112 128.401 1.00 55.69 361 SER A O 1
ATOM 2867 N N . ASP A 1 362 ? -54.153 -50.244 130.121 1.00 54.06 362 ASP A N 1
ATOM 2868 C CA . ASP A 1 362 ? -54.913 -48.987 130.243 1.00 54.06 362 ASP A CA 1
ATOM 2869 C C . ASP A 1 362 ? -54.589 -48.014 129.084 1.00 54.06 362 ASP A C 1
ATOM 2871 O O . ASP A 1 362 ? -53.994 -46.950 129.274 1.00 54.06 362 ASP A O 1
ATOM 2875 N N . VAL A 1 363 ? -54.991 -48.371 127.859 1.00 55.94 363 VAL A N 1
ATOM 2876 C CA . VAL A 1 363 ? -55.048 -47.431 126.730 1.00 55.94 363 VAL A CA 1
ATOM 2877 C C . VAL A 1 363 ? -56.066 -46.335 127.085 1.00 55.94 363 VAL A C 1
ATOM 2879 O O . VAL A 1 363 ? -57.207 -46.674 127.408 1.00 55.94 363 VAL A O 1
ATOM 2882 N N . PRO A 1 364 ? -55.707 -45.035 127.044 1.00 58.88 364 PRO A N 1
ATOM 2883 C CA . PRO A 1 364 ? -56.620 -43.962 127.440 1.00 58.88 364 PRO A CA 1
ATOM 2884 C C . PRO A 1 364 ? -57.934 -43.987 126.647 1.00 58.88 364 PRO A C 1
ATOM 2886 O O . PRO A 1 364 ? -57.906 -44.042 125.418 1.00 58.88 364 PRO A O 1
ATOM 2889 N N . GLU A 1 365 ? -59.083 -43.882 127.329 1.00 58.59 365 GLU A N 1
ATOM 2890 C CA . GLU A 1 365 ? -60.414 -43.944 126.688 1.00 58.59 365 GLU A CA 1
ATOM 2891 C C . GLU A 1 365 ? -60.639 -42.840 125.628 1.00 58.59 365 GLU A C 1
ATOM 2893 O O . GLU A 1 365 ? -61.454 -43.016 124.724 1.00 58.59 365 GLU A O 1
ATOM 2898 N N . ASP A 1 366 ? -59.879 -41.740 125.692 1.00 58.66 366 ASP A N 1
ATOM 2899 C CA . ASP A 1 366 ? -59.884 -40.642 124.712 1.00 58.66 366 ASP A CA 1
ATOM 2900 C C . ASP A 1 366 ? -59.059 -40.929 123.428 1.00 58.66 366 ASP A C 1
ATOM 2902 O O . ASP A 1 366 ? -58.985 -40.072 122.540 1.00 58.66 366 ASP A O 1
ATOM 2906 N N . PHE A 1 367 ? -58.408 -42.096 123.292 1.00 61.50 367 PHE A N 1
ATOM 2907 C CA . PHE A 1 367 ? -57.575 -42.412 122.121 1.00 61.50 367 PHE A CA 1
ATOM 2908 C C . PHE A 1 367 ? -58.420 -42.810 120.893 1.00 61.50 367 PHE A C 1
ATOM 2910 O O . PHE A 1 367 ? -58.653 -43.984 120.599 1.00 61.50 367 PHE A O 1
ATOM 2917 N N . ASP A 1 368 ? -58.893 -41.801 120.158 1.00 67.38 368 ASP A N 1
ATOM 2918 C CA . ASP A 1 368 ? -59.716 -41.977 118.957 1.00 67.38 368 ASP A CA 1
ATOM 2919 C C . ASP A 1 368 ? -58.927 -42.566 117.769 1.00 67.38 368 ASP A C 1
ATOM 2921 O O . ASP A 1 368 ? -58.324 -41.850 116.968 1.00 67.38 368 ASP A O 1
ATOM 2925 N N . PHE A 1 369 ? -59.008 -43.885 117.585 1.00 64.25 369 PHE A N 1
ATOM 2926 C CA . PHE A 1 369 ? -58.465 -44.571 116.405 1.00 64.25 369 PHE A CA 1
ATOM 2927 C C . PHE A 1 369 ? -59.057 -44.064 115.068 1.00 64.25 369 PHE A C 1
ATOM 2929 O O . PHE A 1 369 ? -58.402 -44.198 114.033 1.00 64.25 369 PHE A O 1
ATOM 2936 N N . GLN A 1 370 ? -60.233 -43.412 115.048 1.00 65.25 370 GLN A N 1
ATOM 2937 C CA . GLN A 1 370 ? -60.762 -42.788 113.823 1.00 65.25 370 GLN A CA 1
ATOM 2938 C C . GLN A 1 370 ? -59.967 -41.550 113.394 1.00 65.25 370 GLN A C 1
ATOM 2940 O O . GLN A 1 370 ? -60.132 -41.091 112.263 1.00 65.25 370 GLN A O 1
ATOM 2945 N N . ARG A 1 371 ? -59.141 -40.968 114.271 1.00 70.69 371 ARG A N 1
ATOM 2946 C CA . ARG A 1 371 ? -58.201 -39.904 113.900 1.00 70.69 371 ARG A CA 1
ATOM 2947 C C . ARG A 1 371 ? -57.006 -40.452 113.130 1.00 70.69 371 ARG A C 1
ATOM 2949 O O . ARG A 1 371 ? -56.575 -39.796 112.190 1.00 70.69 371 ARG A O 1
ATOM 2956 N N . VAL A 1 372 ? -56.519 -41.646 113.478 1.00 70.44 372 VAL A N 1
ATOM 2957 C CA . VAL A 1 372 ? -55.368 -42.250 112.790 1.00 70.44 372 VAL A CA 1
ATOM 2958 C C . VAL A 1 372 ? -55.766 -42.769 111.410 1.00 70.44 372 VAL A C 1
ATOM 2960 O O . VAL A 1 372 ? -55.134 -42.384 110.437 1.00 70.44 372 VAL A O 1
ATOM 2963 N N . GLY A 1 373 ? -56.905 -43.459 111.277 1.00 72.56 373 GLY A N 1
ATOM 2964 C CA . GLY A 1 373 ? -57.422 -43.852 109.953 1.00 72.56 373 GLY A CA 1
ATOM 2965 C C . GLY A 1 373 ? -57.781 -42.671 109.029 1.00 72.56 373 GLY A C 1
ATOM 2966 O O . GLY A 1 373 ? -57.888 -42.831 107.818 1.00 72.56 373 GLY A O 1
ATOM 2967 N N . LYS A 1 374 ? -57.953 -41.453 109.571 1.00 76.06 374 LYS A N 1
ATOM 2968 C CA . LYS A 1 374 ? -58.068 -40.216 108.769 1.00 76.06 374 LYS A CA 1
ATOM 2969 C C . LYS A 1 374 ? -56.711 -39.651 108.353 1.00 76.06 374 LYS A C 1
ATOM 2971 O O . LYS A 1 374 ? -56.659 -38.976 107.331 1.00 76.06 374 LYS A O 1
ATOM 2976 N N . LEU A 1 375 ? -55.651 -39.886 109.127 1.00 75.00 375 LEU A N 1
ATOM 2977 C CA . LEU A 1 375 ? -54.278 -39.535 108.757 1.00 75.00 375 LEU A CA 1
ATOM 2978 C C . LEU A 1 375 ? -53.757 -40.486 107.676 1.00 75.00 375 LEU A C 1
ATOM 2980 O O . LEU A 1 375 ? -53.275 -39.999 106.667 1.00 75.00 375 LEU A O 1
ATOM 2984 N N . GLU A 1 376 ? -53.977 -41.792 107.834 1.00 75.12 376 GLU A N 1
ATOM 2985 C CA . GLU A 1 376 ? -53.722 -42.854 106.844 1.00 75.12 376 GLU A CA 1
ATOM 2986 C C . GLU A 1 376 ? -54.332 -42.490 105.474 1.00 75.12 376 GLU A C 1
ATOM 2988 O O . GLU A 1 376 ? -53.611 -42.208 104.523 1.00 75.12 376 GLU A O 1
ATOM 2993 N N . VAL A 1 377 ? -55.653 -42.271 105.413 1.00 77.75 377 VAL A N 1
ATOM 2994 C CA . VAL A 1 377 ? -56.340 -41.823 104.183 1.00 77.75 377 VAL A CA 1
ATOM 2995 C C . VAL A 1 377 ? -55.875 -40.438 103.693 1.00 77.75 377 VAL A C 1
ATOM 2997 O O . VAL A 1 377 ? -56.023 -40.128 102.511 1.00 77.75 377 VAL A O 1
ATOM 3000 N N . SER A 1 378 ? -55.314 -39.580 104.553 1.00 78.69 378 SER A N 1
ATOM 3001 C CA . SER A 1 378 ? -54.721 -38.302 104.115 1.00 78.69 378 SER A CA 1
ATOM 3002 C C . SER A 1 378 ? -53.323 -38.482 103.516 1.00 78.69 378 SER A C 1
ATOM 3004 O O . SER A 1 378 ? -52.964 -37.713 102.626 1.00 78.69 378 SER A O 1
ATOM 3006 N N . LEU A 1 379 ? -52.568 -39.486 103.973 1.00 77.38 379 LEU A N 1
ATOM 3007 C CA . LEU A 1 379 ? -51.262 -39.876 103.446 1.00 77.38 379 LEU A CA 1
ATOM 3008 C C . LEU A 1 379 ? -51.423 -40.503 102.055 1.00 77.38 379 LEU A C 1
ATOM 3010 O O . LEU A 1 379 ? -50.812 -40.015 101.112 1.00 77.38 379 LEU A O 1
ATOM 3014 N N . ASP A 1 380 ? -52.357 -41.447 101.889 1.00 75.44 380 ASP A N 1
ATOM 3015 C CA . ASP A 1 380 ? -52.691 -42.045 100.583 1.00 75.44 380 ASP A CA 1
ATOM 3016 C C . ASP A 1 380 ? -53.111 -40.977 99.547 1.00 75.44 380 ASP A C 1
ATOM 3018 O O . ASP A 1 380 ? -52.796 -41.059 98.360 1.00 75.44 380 ASP A O 1
ATOM 3022 N N . ASN A 1 381 ? -53.830 -39.935 99.989 1.00 80.19 381 ASN A N 1
ATOM 3023 C CA . ASN A 1 381 ? -54.225 -38.803 99.138 1.00 80.19 381 ASN A CA 1
ATOM 3024 C C . ASN A 1 381 ? -53.085 -37.801 98.868 1.00 80.19 381 ASN A C 1
ATOM 3026 O O . ASN A 1 381 ? -53.241 -36.943 97.998 1.00 80.19 381 ASN A O 1
ATOM 3030 N N . LEU A 1 382 ? -51.974 -37.872 99.604 1.00 79.38 382 LEU A N 1
ATOM 3031 C CA . LEU A 1 382 ? -50.742 -37.126 99.340 1.00 79.38 382 LEU A CA 1
ATOM 3032 C C . LEU A 1 382 ? -49.834 -37.908 98.387 1.00 79.38 382 LEU A C 1
ATOM 3034 O O . LEU A 1 382 ? -49.438 -37.348 97.371 1.00 79.38 382 LEU A O 1
ATOM 3038 N N . GLU A 1 383 ? -49.613 -39.197 98.648 1.00 76.75 383 GLU A N 1
ATOM 3039 C CA . GLU A 1 383 ? -48.923 -40.157 97.772 1.00 76.75 383 GLU A CA 1
ATOM 3040 C C . GLU A 1 383 ? -49.533 -40.111 96.361 1.00 76.75 383 GLU A C 1
ATOM 3042 O O . GLU A 1 383 ? -48.909 -39.644 95.410 1.00 76.75 383 GLU A O 1
ATOM 3047 N N . SER A 1 384 ? -50.849 -40.326 96.262 1.00 76.94 384 SER A N 1
ATOM 3048 C CA . SER A 1 384 ? -51.591 -40.221 95.001 1.00 76.94 384 SER A CA 1
ATOM 3049 C C . SER A 1 384 ? -51.753 -38.785 94.455 1.00 76.94 384 SER A C 1
ATOM 3051 O O . SER A 1 384 ? -52.512 -38.559 93.506 1.00 76.94 384 SER A O 1
ATOM 3053 N N . ARG A 1 385 ? -51.074 -37.787 95.027 1.00 77.56 385 ARG A N 1
ATOM 3054 C CA . ARG A 1 385 ? -50.869 -36.455 94.432 1.00 77.56 385 ARG A CA 1
ATOM 3055 C C . ARG A 1 385 ? -49.422 -36.230 94.000 1.00 77.56 385 ARG A C 1
ATOM 3057 O O . ARG A 1 385 ? -49.250 -35.527 93.012 1.00 77.56 385 ARG A O 1
ATOM 3064 N N . VAL A 1 386 ? -48.440 -36.834 94.669 1.00 78.62 386 VAL A N 1
ATOM 3065 C CA . VAL A 1 386 ? -47.034 -36.859 94.235 1.00 78.62 386 VAL A CA 1
ATOM 3066 C C . VAL A 1 386 ? -46.916 -37.622 92.912 1.00 78.62 386 VAL A C 1
ATOM 3068 O O . VAL A 1 386 ? -46.480 -37.015 91.937 1.00 78.62 386 VAL A O 1
ATOM 3071 N N . ASP A 1 387 ? -47.487 -38.834 92.806 1.00 73.38 387 ASP A N 1
ATOM 3072 C CA . ASP A 1 387 ? -47.544 -39.618 91.549 1.00 73.38 387 ASP A CA 1
ATOM 3073 C C . ASP A 1 387 ? -48.057 -38.790 90.352 1.00 73.38 387 ASP A C 1
ATOM 3075 O O . ASP A 1 387 ? -47.638 -38.940 89.203 1.00 73.38 387 ASP A O 1
ATOM 3079 N N . LYS A 1 388 ? -49.049 -37.928 90.622 1.00 75.31 388 LYS A N 1
ATOM 3080 C CA . LYS A 1 388 ? -49.753 -37.116 89.618 1.00 75.31 388 LYS A CA 1
ATOM 3081 C C . LYS A 1 388 ? -49.062 -35.788 89.319 1.00 75.31 388 LYS A C 1
ATOM 3083 O O . LYS A 1 388 ? -49.494 -35.109 88.389 1.00 75.31 388 LYS A O 1
ATOM 3088 N N . LEU A 1 389 ? -48.058 -35.404 90.101 1.00 72.00 389 LEU A N 1
ATOM 3089 C CA . LEU A 1 389 ? -47.166 -34.293 89.791 1.00 72.00 389 LEU A CA 1
ATOM 3090 C C . LEU A 1 389 ? -45.996 -34.826 88.966 1.00 72.00 389 LEU A C 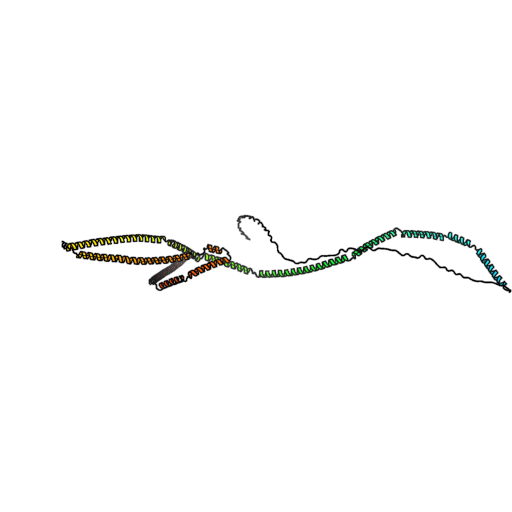1
ATOM 3092 O O . LEU A 1 389 ? -45.889 -34.446 87.804 1.00 72.00 389 LEU A O 1
ATOM 3096 N N . GLU A 1 390 ? -45.252 -35.811 89.482 1.00 69.69 390 GLU A N 1
ATOM 3097 C CA . GLU A 1 390 ? -44.118 -36.433 88.778 1.00 69.69 390 GLU A CA 1
ATOM 3098 C C . GLU A 1 390 ? -44.521 -36.937 87.381 1.00 69.69 390 GLU A C 1
ATOM 3100 O O . GLU A 1 390 ? -43.866 -36.628 86.382 1.00 69.69 390 GLU A O 1
ATOM 3105 N N . GLY A 1 391 ? -45.653 -37.647 87.284 1.00 68.06 391 GLY A N 1
ATOM 3106 C CA . GLY A 1 391 ? -46.167 -38.180 86.022 1.00 68.06 391 GLY A CA 1
ATOM 3107 C C . GLY A 1 391 ? -46.691 -37.132 85.032 1.00 68.06 391 GLY A C 1
ATOM 3108 O O . GLY A 1 391 ? -46.837 -37.451 83.856 1.00 68.06 391 GLY A O 1
ATOM 3109 N N . ARG A 1 392 ? -46.971 -35.894 85.466 1.00 66.56 392 ARG A N 1
ATOM 3110 C CA . ARG A 1 392 ? -47.338 -34.781 84.570 1.00 66.56 392 ARG A CA 1
ATOM 3111 C C . ARG A 1 392 ? -46.123 -33.976 84.154 1.00 66.56 392 ARG A C 1
ATOM 3113 O O . ARG A 1 392 ? -45.912 -33.759 82.968 1.00 66.56 392 ARG A O 1
ATOM 3120 N N . GLU A 1 393 ? -45.305 -33.598 85.124 1.00 62.31 393 GLU A N 1
ATOM 3121 C CA . GLU A 1 393 ? -44.073 -32.837 84.942 1.00 62.31 393 GLU A CA 1
ATOM 3122 C C . GLU A 1 393 ? -43.111 -33.576 83.995 1.00 62.31 393 GLU A C 1
ATOM 3124 O O . GLU A 1 393 ? -42.609 -33.004 83.028 1.00 62.31 393 GLU A O 1
ATOM 3129 N N . SER A 1 394 ? -42.997 -34.900 84.155 1.00 64.38 394 SER A N 1
ATOM 3130 C CA . SER A 1 394 ? -42.221 -35.777 83.267 1.00 64.38 394 SER A CA 1
ATOM 3131 C C . SER A 1 394 ? -42.839 -36.019 81.881 1.00 64.38 394 SER A C 1
ATOM 3133 O O . SER A 1 394 ? -42.192 -36.663 81.055 1.00 64.38 394 SER A O 1
ATOM 3135 N N . GLN A 1 395 ? -44.067 -35.564 81.598 1.00 64.31 395 GLN A N 1
ATOM 3136 C CA . GLN A 1 395 ? -44.747 -35.777 80.307 1.00 64.31 395 GLN A CA 1
ATOM 3137 C C . GLN A 1 395 ? -45.050 -34.491 79.535 1.00 64.31 395 GLN A C 1
ATOM 3139 O O . GLN A 1 395 ? -44.925 -34.506 78.314 1.00 64.31 395 GLN A O 1
ATOM 3144 N N . GLU A 1 396 ? -45.429 -33.405 80.211 1.00 71.00 396 GLU A N 1
ATOM 3145 C CA . GLU A 1 396 ? -45.743 -32.122 79.573 1.00 71.00 396 GLU A CA 1
ATOM 3146 C C . GLU A 1 396 ? -44.422 -31.446 79.122 1.00 71.00 396 GLU A C 1
ATOM 3148 O O . GLU A 1 396 ? -44.171 -31.379 77.919 1.00 71.00 396 GLU A O 1
ATOM 3153 N N . MET A 1 397 ? -43.472 -31.148 80.026 1.00 70.38 397 MET A N 1
ATOM 3154 C CA . MET A 1 397 ? -42.161 -30.569 79.641 1.00 70.38 397 MET A CA 1
ATOM 3155 C C . MET A 1 397 ? -41.354 -31.444 78.663 1.00 70.38 397 MET A C 1
ATOM 3157 O O . MET A 1 3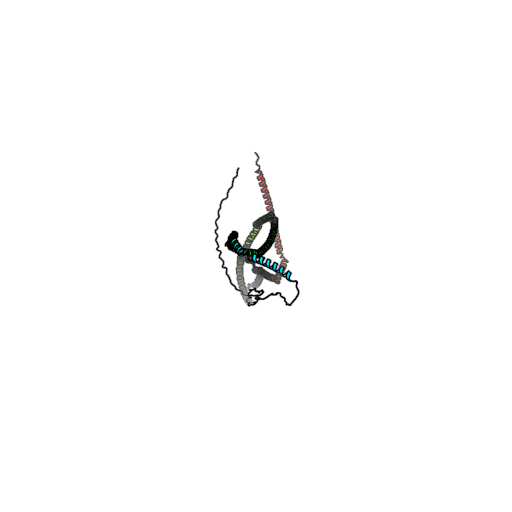97 ? -40.766 -30.940 77.712 1.00 70.38 397 MET A O 1
ATOM 3161 N N . ASN A 1 398 ? -41.343 -32.770 78.848 1.00 72.19 398 ASN A N 1
ATOM 3162 C CA . ASN A 1 398 ? -40.618 -33.692 77.955 1.00 72.19 398 ASN A CA 1
ATOM 3163 C C . ASN A 1 398 ? -41.237 -33.831 76.555 1.00 72.19 398 ASN A C 1
ATOM 3165 O O . ASN A 1 398 ? -40.600 -34.421 75.678 1.00 72.19 398 ASN A O 1
ATOM 3169 N N . LYS A 1 399 ? -42.476 -33.373 76.345 1.00 76.81 399 LYS A N 1
ATOM 3170 C CA . LYS A 1 399 ? -43.060 -33.273 75.008 1.00 76.81 399 LYS A CA 1
ATOM 3171 C C . LYS A 1 399 ? -42.601 -31.975 74.358 1.00 76.81 399 LYS A C 1
ATOM 3173 O O . LYS A 1 399 ? -42.032 -32.024 73.274 1.00 76.81 399 LYS A O 1
ATOM 3178 N N . ASP A 1 400 ? -42.802 -30.857 75.043 1.00 77.50 400 ASP A N 1
ATOM 3179 C CA . ASP A 1 400 ? -42.625 -29.532 74.454 1.00 77.50 400 ASP A CA 1
ATOM 3180 C C . ASP A 1 400 ? -41.137 -29.268 74.123 1.00 77.50 400 ASP A C 1
ATOM 3182 O O . ASP A 1 400 ? -40.824 -28.923 72.986 1.00 77.50 400 ASP A O 1
ATOM 3186 N N . ILE A 1 401 ? -40.204 -29.652 75.010 1.00 75.12 401 ILE A N 1
ATOM 3187 C CA . ILE A 1 401 ? -38.745 -29.609 74.754 1.00 75.12 401 ILE A CA 1
ATOM 3188 C C . ILE A 1 401 ? -38.329 -30.466 73.539 1.00 75.12 401 ILE A C 1
ATOM 3190 O O . ILE A 1 401 ? -37.351 -30.158 72.860 1.00 75.12 401 ILE A O 1
ATOM 3194 N N . ARG A 1 402 ? -39.042 -31.561 73.228 1.00 77.25 402 ARG A N 1
ATOM 3195 C CA . ARG A 1 402 ? -38.742 -32.377 72.030 1.00 77.25 402 ARG A CA 1
ATOM 3196 C C . ARG A 1 402 ? -39.263 -31.742 70.752 1.00 77.25 402 ARG A C 1
ATOM 3198 O O . ARG A 1 402 ? -38.630 -31.895 69.713 1.00 77.25 402 ARG A O 1
ATOM 3205 N N . GLU A 1 403 ? -40.403 -31.070 70.834 1.00 82.31 403 GLU A N 1
ATOM 3206 C CA . GLU A 1 403 ? -41.028 -30.372 69.712 1.00 82.31 403 GLU A CA 1
ATOM 3207 C C . GLU A 1 403 ? -40.160 -29.169 69.302 1.00 82.31 403 GLU A C 1
ATOM 3209 O O . GLU A 1 403 ? -39.828 -29.028 68.126 1.00 82.31 403 GLU A O 1
ATOM 3214 N N . GLU A 1 404 ? -39.642 -28.419 70.28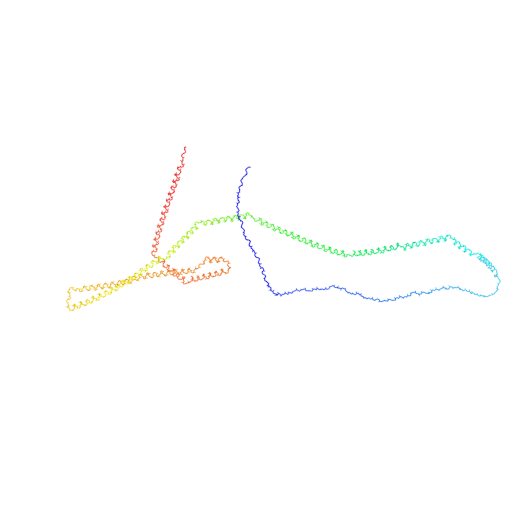3 1.00 84.19 404 GLU A N 1
ATOM 3215 C CA . GLU A 1 404 ? -38.617 -27.383 70.086 1.00 84.19 404 GLU A CA 1
ATOM 3216 C C . GLU A 1 404 ? -37.295 -27.958 69.538 1.00 84.19 404 GLU A C 1
ATOM 3218 O O . GLU A 1 404 ? -36.736 -27.428 68.576 1.00 84.19 404 GLU A O 1
ATOM 3223 N N . LEU A 1 405 ? -36.799 -29.077 70.086 1.00 82.75 405 LEU A N 1
ATOM 3224 C CA . LEU A 1 405 ? -35.542 -29.695 69.639 1.00 82.75 405 LEU A CA 1
ATOM 3225 C C . LEU A 1 405 ? -35.599 -30.190 68.183 1.00 82.75 405 LEU A C 1
ATOM 3227 O O . LEU A 1 405 ? -34.630 -30.013 67.439 1.00 82.75 405 LEU A O 1
ATOM 3231 N N . ASP A 1 406 ? -36.705 -30.808 67.755 1.00 78.75 406 ASP A N 1
ATOM 3232 C CA . ASP A 1 406 ? -36.877 -31.205 66.353 1.00 78.75 406 ASP A CA 1
ATOM 3233 C C . ASP A 1 406 ? -37.090 -29.979 65.433 1.00 78.75 406 ASP A C 1
ATOM 3235 O O . ASP A 1 406 ? -36.623 -30.005 64.291 1.00 78.75 406 ASP A O 1
ATOM 3239 N N . GLN A 1 407 ? -37.669 -28.873 65.925 1.00 84.38 407 GLN A N 1
ATOM 3240 C CA . GLN A 1 407 ? -37.765 -27.608 65.180 1.00 84.38 407 GLN A CA 1
ATOM 3241 C C . GLN A 1 407 ? -36.386 -26.956 64.957 1.00 84.38 407 GLN A C 1
ATOM 3243 O O . GLN A 1 407 ? -36.033 -26.647 63.816 1.00 84.38 407 GLN A O 1
ATOM 3248 N N . VAL A 1 408 ? -35.558 -26.832 66.003 1.00 80.69 408 VAL A N 1
ATOM 3249 C CA . VAL A 1 408 ? -34.161 -26.349 65.903 1.00 80.69 408 VAL A CA 1
ATOM 3250 C C . VAL A 1 408 ? -33.351 -27.212 64.930 1.00 80.69 408 VAL A C 1
ATOM 3252 O O . VAL A 1 408 ? -32.590 -26.709 64.105 1.00 80.69 408 VAL A O 1
ATOM 3255 N N . LYS A 1 409 ? -33.547 -28.530 64.974 1.00 78.06 409 LYS A N 1
ATOM 3256 C CA . LYS A 1 409 ? -32.882 -29.495 64.091 1.00 78.06 409 LYS A CA 1
ATOM 3257 C C . LYS A 1 409 ? -33.338 -29.414 62.628 1.00 78.06 409 LYS A C 1
ATOM 3259 O O . LYS A 1 409 ? -32.543 -29.750 61.746 1.00 78.06 409 LYS A O 1
ATOM 3264 N N . SER A 1 410 ? -34.557 -28.939 62.353 1.00 79.19 410 SER A N 1
ATOM 3265 C CA . SER A 1 410 ? -34.966 -28.551 60.995 1.00 79.19 410 SER A CA 1
ATOM 3266 C C . SER A 1 410 ? -34.155 -27.344 60.526 1.00 79.19 410 SER A C 1
ATOM 3268 O O . SER A 1 410 ? -33.436 -27.453 59.538 1.00 79.19 410 SER A O 1
ATOM 3270 N N . ILE A 1 411 ? -34.151 -26.257 61.307 1.00 80.44 411 ILE A N 1
ATOM 3271 C CA . ILE A 1 411 ? -33.440 -25.005 60.986 1.00 80.44 411 ILE A CA 1
ATOM 3272 C C . ILE A 1 411 ? -31.946 -25.261 60.713 1.00 80.44 411 ILE A C 1
ATOM 3274 O O . ILE A 1 411 ? -31.402 -24.799 59.713 1.00 80.44 411 ILE A O 1
ATOM 3278 N N . VAL A 1 412 ? -31.282 -26.072 61.546 1.00 78.75 412 VAL A N 1
ATOM 3279 C CA . VAL A 1 412 ? -29.872 -26.470 61.353 1.00 78.75 412 VAL A CA 1
ATOM 3280 C C . VAL A 1 412 ? -29.658 -27.296 60.072 1.00 78.75 412 VAL A C 1
ATOM 3282 O O . VAL A 1 412 ? -28.579 -27.242 59.480 1.00 78.75 412 VAL A O 1
ATOM 3285 N N . SER A 1 413 ? -30.664 -28.046 59.615 1.00 73.69 413 SER A N 1
ATOM 3286 C CA . SER A 1 413 ? -30.597 -28.781 58.343 1.00 73.69 413 SER A CA 1
ATOM 3287 C C . SER A 1 413 ? -30.723 -27.843 57.138 1.00 73.69 413 SER A C 1
ATOM 3289 O O . SER A 1 413 ? -29.986 -28.011 56.167 1.00 73.69 413 SER A O 1
ATOM 3291 N N . ASP A 1 414 ? -31.591 -26.833 57.224 1.00 76.75 414 ASP A N 1
ATOM 3292 C CA . ASP A 1 414 ? -31.802 -25.839 56.166 1.00 76.75 414 ASP A CA 1
ATOM 3293 C C . ASP A 1 414 ? -30.587 -24.901 56.013 1.00 76.75 414 ASP A C 1
ATOM 3295 O O . ASP A 1 414 ? -30.089 -24.711 54.902 1.00 76.75 414 ASP A O 1
ATOM 3299 N N . PHE A 1 415 ? -30.012 -24.417 57.125 1.00 78.81 415 PHE A N 1
ATOM 3300 C CA . PHE A 1 415 ? -28.742 -23.670 57.119 1.00 78.81 415 PHE A CA 1
ATOM 3301 C C . PHE A 1 415 ? -27.582 -24.478 56.528 1.00 78.81 415 PHE A C 1
ATOM 3303 O O . PHE A 1 415 ? -26.753 -23.939 55.794 1.00 78.81 415 PHE A O 1
ATOM 3310 N N . LYS A 1 416 ? -27.516 -25.783 56.823 1.00 73.31 416 LYS A N 1
ATOM 3311 C CA . LYS A 1 416 ? -26.478 -26.652 56.264 1.00 73.31 416 LYS A CA 1
ATOM 3312 C C . LYS A 1 416 ? -26.641 -26.868 54.757 1.00 73.31 416 LYS A C 1
ATOM 3314 O O . LYS A 1 416 ? -25.639 -27.089 54.082 1.00 73.31 416 LYS A O 1
ATOM 3319 N N . TRP A 1 417 ? -27.864 -26.811 54.232 1.00 73.44 417 TRP A N 1
ATOM 3320 C CA . TRP A 1 417 ? -28.081 -26.849 52.789 1.00 73.44 417 TRP A CA 1
ATOM 3321 C C . TRP A 1 417 ? -27.627 -25.539 52.124 1.00 73.44 417 TRP A C 1
ATOM 3323 O O . TRP A 1 417 ? -26.828 -25.593 51.195 1.00 73.44 417 TRP A O 1
ATOM 3333 N N . LEU A 1 418 ? -28.010 -24.381 52.679 1.00 71.69 418 LEU A N 1
ATOM 3334 C CA . LEU A 1 418 ? -27.569 -23.058 52.204 1.00 71.69 418 LEU A CA 1
ATOM 3335 C C . LEU A 1 418 ? -26.040 -22.911 52.121 1.00 71.69 418 LEU A C 1
ATOM 3337 O O . LEU A 1 418 ? -25.531 -22.396 51.131 1.00 71.69 418 LEU A O 1
ATOM 3341 N N . PHE A 1 419 ? -25.300 -23.388 53.128 1.00 68.25 419 PHE A N 1
ATOM 3342 C CA . PHE A 1 419 ? -23.832 -23.351 53.095 1.00 68.25 419 PHE A CA 1
ATOM 3343 C C . PHE A 1 419 ? -23.223 -24.255 52.017 1.00 68.25 419 PHE A C 1
ATOM 3345 O O . PHE A 1 419 ? -22.186 -23.910 51.461 1.00 68.25 419 PHE A O 1
ATOM 3352 N N . ASN A 1 420 ? -23.853 -25.388 51.695 1.00 68.56 420 ASN A N 1
ATOM 3353 C CA . ASN A 1 420 ? -23.342 -26.291 50.664 1.00 68.56 420 ASN A CA 1
ATOM 3354 C C . ASN A 1 420 ? -23.537 -25.698 49.258 1.00 68.56 420 ASN A C 1
ATOM 3356 O O . ASN A 1 420 ? -22.633 -25.784 48.434 1.00 68.56 420 ASN A O 1
ATOM 3360 N N . ASP A 1 421 ? -24.681 -25.056 49.012 1.00 66.25 421 ASP A N 1
ATOM 3361 C CA . ASP A 1 421 ? -24.941 -24.316 47.771 1.00 66.25 421 ASP A CA 1
ATOM 3362 C C . ASP A 1 421 ? -24.002 -23.088 47.638 1.00 66.25 421 ASP A C 1
ATOM 3364 O O . ASP A 1 421 ? -23.635 -22.701 46.527 1.00 66.25 421 ASP A O 1
ATOM 3368 N N . PHE A 1 422 ? -23.571 -22.485 48.757 1.00 64.88 422 PHE A N 1
ATOM 3369 C CA . PHE A 1 422 ? -22.594 -21.386 48.773 1.00 64.88 422 PHE A CA 1
ATOM 3370 C C . PHE A 1 422 ? -21.153 -21.858 48.505 1.00 64.88 422 PHE A C 1
ATOM 3372 O O . PHE A 1 422 ? -20.433 -21.202 47.752 1.00 64.88 422 PHE A O 1
ATOM 3379 N N . ASP A 1 423 ? -20.735 -23.004 49.054 1.00 63.44 423 ASP A N 1
ATOM 3380 C CA . ASP A 1 423 ? -19.437 -23.615 48.729 1.00 63.44 423 ASP A CA 1
ATOM 3381 C C . ASP A 1 423 ? -19.357 -23.961 47.226 1.00 63.44 423 ASP A C 1
ATOM 3383 O O . ASP A 1 423 ? -18.367 -23.611 46.576 1.00 63.44 423 ASP A O 1
ATOM 3387 N N . ASP A 1 424 ? -20.420 -24.532 46.642 1.00 66.50 424 ASP A N 1
ATOM 3388 C CA . ASP A 1 424 ? -20.518 -24.812 45.196 1.00 66.50 424 ASP A CA 1
ATOM 3389 C C . ASP A 1 424 ? -20.446 -23.520 44.342 1.00 66.50 424 ASP A C 1
ATOM 3391 O O . ASP A 1 424 ? -19.840 -23.504 43.265 1.00 66.50 424 ASP A O 1
ATOM 3395 N N . LEU A 1 425 ? -20.999 -22.402 44.835 1.00 57.16 425 LEU A N 1
ATOM 3396 C CA . LEU A 1 425 ? -20.846 -21.068 44.230 1.00 57.16 425 LEU A CA 1
ATOM 3397 C C . LEU A 1 425 ? -19.439 -20.468 44.413 1.00 57.16 425 LEU A C 1
ATOM 3399 O O . LEU A 1 425 ? -19.042 -19.616 43.620 1.00 57.16 425 LEU A O 1
ATOM 3403 N N . SER A 1 426 ? -18.664 -20.914 45.404 1.00 60.94 426 SER A N 1
ATOM 3404 C CA . SER A 1 426 ? -17.278 -20.470 45.619 1.00 60.94 426 SER A CA 1
ATOM 3405 C C . SER A 1 426 ? -16.263 -21.200 44.723 1.00 60.94 426 SER A C 1
ATOM 3407 O O . SER A 1 426 ? -15.254 -20.612 44.326 1.00 60.94 426 SER A O 1
ATOM 3409 N N . GLU A 1 427 ? -16.543 -22.452 44.325 1.00 59.41 427 GLU A N 1
ATOM 3410 C CA . GLU A 1 427 ? -15.753 -23.158 43.299 1.00 59.41 427 GLU A CA 1
ATOM 3411 C C . GLU A 1 427 ? -15.961 -22.570 41.890 1.00 59.41 427 GLU A C 1
ATOM 3413 O O . GLU A 1 427 ? -15.113 -22.745 41.005 1.00 59.41 427 GLU A O 1
ATOM 3418 N N . LEU A 1 428 ? -17.031 -21.790 41.691 1.00 55.09 428 LEU A N 1
ATOM 3419 C CA . LEU A 1 428 ? -17.246 -20.913 40.539 1.00 55.09 428 LEU A CA 1
ATOM 3420 C C . LEU A 1 428 ? -16.285 -19.708 40.570 1.00 55.09 428 LEU A C 1
ATOM 3422 O O . LEU A 1 428 ? -16.681 -18.545 40.637 1.00 55.09 428 LEU A O 1
ATOM 3426 N N . LYS A 1 429 ? -14.985 -19.999 40.431 1.00 56.84 429 LYS A N 1
ATOM 3427 C CA . LYS A 1 429 ? -13.960 -19.013 40.081 1.00 56.84 429 LYS A CA 1
ATOM 3428 C C . LYS A 1 429 ? -14.318 -18.327 38.763 1.00 56.84 429 LYS A C 1
ATOM 3430 O O . LYS A 1 429 ? -13.977 -18.806 37.678 1.00 56.84 429 LYS A O 1
ATOM 3435 N N . LEU A 1 430 ? -14.964 -17.173 38.884 1.00 56.22 430 LEU A N 1
ATOM 3436 C CA . LEU A 1 430 ? -14.898 -16.113 37.892 1.00 56.22 430 LEU A CA 1
ATOM 3437 C C . LEU A 1 430 ? -13.412 -15.801 37.655 1.00 56.22 430 LEU A C 1
ATOM 3439 O O . LEU A 1 430 ? -12.651 -15.670 38.615 1.00 56.22 430 LEU A O 1
ATOM 3443 N N . LEU A 1 431 ? -13.005 -15.737 36.384 1.00 54.06 431 LEU A N 1
ATOM 3444 C CA . LEU A 1 431 ? -11.666 -15.280 35.996 1.00 54.06 431 LEU A CA 1
ATOM 3445 C C . LEU A 1 431 ? -11.422 -13.902 36.617 1.00 54.06 431 LEU A C 1
ATOM 3447 O O . LEU A 1 431 ? -12.331 -13.065 36.596 1.00 54.06 431 LEU A O 1
ATOM 3451 N N . SER A 1 432 ? -10.226 -13.655 37.159 1.00 58.19 432 SER A N 1
ATOM 3452 C CA . SER A 1 432 ? -9.915 -12.300 37.624 1.00 58.19 432 SER A CA 1
ATOM 3453 C C . SER A 1 432 ? -9.917 -11.329 36.440 1.00 58.19 432 SER A C 1
ATOM 3455 O O . SER A 1 432 ? -9.733 -11.726 35.284 1.00 58.19 432 SER A O 1
ATOM 3457 N N . VAL A 1 433 ? -10.126 -10.039 36.714 1.00 54.78 433 VAL A N 1
ATOM 3458 C CA . VAL A 1 433 ? -10.023 -9.009 35.668 1.00 54.78 433 VAL A CA 1
ATOM 3459 C C . VAL A 1 433 ? -8.625 -9.052 35.039 1.00 54.78 433 VAL A C 1
ATOM 3461 O O . VAL A 1 433 ? -8.513 -8.962 33.822 1.00 54.78 433 VAL A O 1
ATOM 3464 N N . ASP A 1 434 ? -7.588 -9.324 35.836 1.00 60.50 434 ASP A N 1
ATOM 3465 C CA . ASP A 1 434 ? -6.210 -9.502 35.366 1.00 60.50 434 ASP A CA 1
ATOM 3466 C C . ASP A 1 434 ? -6.058 -10.725 34.441 1.00 60.50 434 ASP A C 1
ATOM 3468 O O . ASP A 1 434 ? -5.443 -10.608 33.387 1.00 60.50 434 ASP A O 1
ATOM 3472 N N . GLU A 1 435 ? -6.656 -11.881 34.774 1.00 62.34 435 GLU A N 1
ATOM 3473 C CA . GLU A 1 435 ? -6.654 -13.069 33.897 1.00 62.34 435 GLU A CA 1
ATOM 3474 C C . GLU A 1 435 ? -7.386 -12.791 32.568 1.00 62.34 435 GLU A C 1
ATOM 3476 O O . GLU A 1 435 ? -6.979 -13.281 31.513 1.00 62.34 435 GLU A O 1
ATOM 3481 N N . TYR A 1 436 ? -8.450 -11.981 32.589 1.00 65.00 436 TYR A N 1
ATOM 3482 C CA . TYR A 1 436 ? -9.169 -11.563 31.382 1.00 65.00 436 TYR A CA 1
ATOM 3483 C C . TYR A 1 436 ? -8.379 -10.539 30.546 1.00 65.00 436 TYR A C 1
ATOM 3485 O O . TYR A 1 436 ? -8.386 -10.613 29.314 1.00 65.00 436 TYR A O 1
ATOM 3493 N N . GLU A 1 437 ? -7.666 -9.606 31.182 1.00 58.44 437 GLU A N 1
ATOM 3494 C CA . GLU A 1 437 ? -6.812 -8.641 30.483 1.00 58.44 437 GLU A CA 1
ATOM 3495 C C . GLU A 1 437 ? -5.513 -9.266 29.955 1.00 58.44 437 GLU A C 1
ATOM 3497 O O . GLU A 1 437 ? -5.101 -8.917 28.851 1.00 58.44 437 GLU A O 1
ATOM 3502 N N . GLU A 1 438 ? -4.915 -10.249 30.636 1.00 60.03 438 GLU A N 1
ATOM 3503 C CA . GLU A 1 438 ? -3.751 -10.992 30.127 1.00 60.03 438 GLU A CA 1
ATOM 3504 C C . GLU A 1 438 ? -4.110 -11.795 28.860 1.00 60.03 438 GLU A C 1
ATOM 3506 O O . GLU A 1 438 ? -3.375 -11.755 27.869 1.00 60.03 438 GLU A O 1
ATOM 3511 N N . ILE A 1 439 ? -5.298 -12.419 28.828 1.00 58.25 439 ILE A N 1
ATOM 3512 C CA . ILE A 1 439 ? -5.855 -13.079 27.629 1.00 58.25 439 ILE A CA 1
ATOM 3513 C C . ILE A 1 439 ? -6.142 -12.076 26.496 1.00 58.25 439 ILE A C 1
ATOM 3515 O O . ILE A 1 439 ? -6.050 -12.433 25.323 1.00 58.25 439 ILE A O 1
ATOM 3519 N N . LYS A 1 440 ? -6.473 -10.820 26.818 1.00 60.00 440 LYS A N 1
ATOM 3520 C CA . LYS A 1 440 ? -6.717 -9.747 25.837 1.00 60.00 440 LYS A CA 1
ATOM 3521 C C . LYS A 1 440 ? -5.424 -9.079 25.341 1.00 60.00 440 LYS A C 1
ATOM 3523 O O . LYS A 1 440 ? -5.415 -8.520 24.247 1.00 60.00 440 LYS A O 1
ATOM 3528 N N . ALA A 1 441 ? -4.356 -9.111 26.138 1.00 58.19 441 ALA A N 1
ATOM 3529 C CA . ALA A 1 441 ? -3.056 -8.519 25.823 1.00 58.19 441 ALA A CA 1
ATOM 3530 C C . ALA A 1 441 ? -2.145 -9.453 25.007 1.00 58.19 441 ALA A C 1
ATOM 3532 O O . ALA A 1 441 ? -1.265 -8.972 24.290 1.00 58.19 441 ALA A O 1
ATOM 3533 N N . GLN A 1 442 ? -2.347 -10.773 25.079 1.00 49.91 442 GLN A N 1
ATOM 3534 C CA . GLN A 1 442 ? -1.715 -11.707 24.150 1.00 49.91 442 GLN A CA 1
ATOM 3535 C C . GLN A 1 442 ? -2.476 -11.758 22.819 1.00 49.91 442 GLN A C 1
ATOM 3537 O O . GLN A 1 442 ? -3.559 -12.332 22.732 1.00 49.91 442 GLN A O 1
ATOM 3542 N N . ASP A 1 443 ? -1.851 -11.248 21.754 1.00 53.81 443 ASP A N 1
ATOM 3543 C CA . ASP A 1 443 ? -2.249 -11.480 20.355 1.00 53.81 443 ASP A CA 1
ATOM 3544 C C . ASP A 1 443 ? -1.908 -12.931 19.939 1.00 53.81 443 ASP A C 1
ATOM 3546 O O . ASP A 1 443 ? -1.038 -13.208 19.109 1.00 53.81 443 ASP A O 1
ATOM 3550 N N . ALA A 1 444 ? -2.518 -13.888 20.644 1.00 46.78 444 ALA A N 1
ATOM 3551 C CA . ALA A 1 444 ? -2.267 -15.315 20.512 1.00 46.78 444 ALA A CA 1
ATOM 3552 C C . ALA A 1 444 ? -3.007 -15.894 19.298 1.00 46.78 444 ALA A C 1
ATOM 3554 O O . ALA A 1 444 ? -4.182 -15.613 19.051 1.00 46.78 444 ALA A O 1
ATOM 3555 N N . GLY A 1 445 ? -2.317 -16.751 18.542 1.00 54.06 445 GLY A N 1
ATOM 3556 C CA . GLY A 1 445 ? -2.853 -17.337 17.316 1.00 54.06 445 GLY A CA 1
ATOM 3557 C C . GLY A 1 445 ? -4.151 -18.129 17.531 1.00 54.06 445 GLY A C 1
ATOM 3558 O O . GLY A 1 445 ? -4.404 -18.682 18.601 1.00 54.06 445 GLY A O 1
ATOM 3559 N N . GLN A 1 446 ? -4.947 -18.256 16.462 1.00 56.50 446 GLN A N 1
ATOM 3560 C CA . GLN A 1 446 ? -6.281 -18.893 16.437 1.00 56.50 446 GLN A CA 1
ATOM 3561 C C . GLN A 1 446 ? -6.370 -20.337 16.987 1.00 56.50 446 GLN A C 1
ATOM 3563 O O . GLN A 1 446 ? -7.467 -20.892 17.067 1.0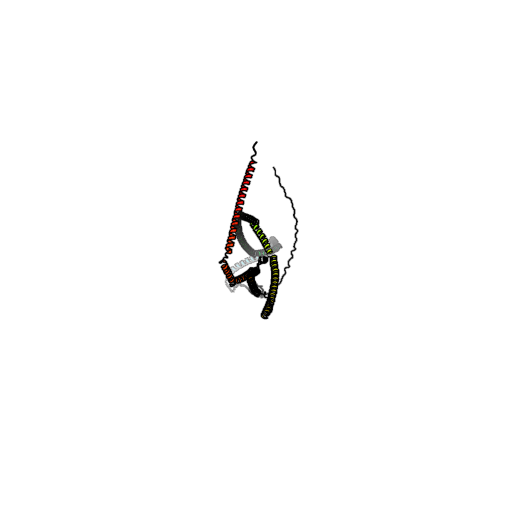0 56.50 446 GLN A O 1
ATOM 3568 N N . GLU A 1 447 ? -5.251 -20.972 17.329 1.00 55.72 447 GLU A N 1
ATOM 3569 C CA . GLU A 1 447 ? -5.191 -22.331 17.863 1.00 55.72 447 GLU A CA 1
ATOM 3570 C C . GLU A 1 447 ? -5.364 -22.364 19.395 1.00 55.72 447 GLU A C 1
ATOM 3572 O O . GLU A 1 447 ? -6.120 -23.195 19.899 1.00 55.72 447 GLU A O 1
ATOM 3577 N N . ASP A 1 448 ? -4.803 -21.404 20.140 1.00 56.59 448 ASP A N 1
ATOM 3578 C CA . ASP A 1 448 ? -4.912 -21.370 21.609 1.00 56.59 448 ASP A CA 1
ATOM 3579 C C . ASP A 1 448 ? -6.294 -20.912 22.085 1.00 56.59 448 ASP A C 1
ATOM 3581 O O . ASP A 1 448 ? -6.899 -21.547 22.952 1.00 56.59 448 ASP A O 1
ATOM 3585 N N . VAL A 1 449 ? -6.872 -19.904 21.423 1.00 60.38 449 VAL A N 1
ATOM 3586 C CA . VAL A 1 449 ? -8.275 -19.489 21.619 1.00 60.38 449 VAL A CA 1
ATOM 3587 C C . VAL A 1 449 ? -9.231 -20.677 21.427 1.00 60.38 449 VAL A C 1
ATOM 3589 O O . VAL A 1 449 ? -10.218 -20.827 22.145 1.00 60.38 449 VAL A O 1
ATOM 3592 N N . LYS A 1 450 ? -8.920 -21.575 20.487 1.00 65.31 450 LYS A N 1
ATOM 3593 C CA . LYS A 1 450 ? -9.725 -22.762 20.175 1.00 65.31 450 LYS A CA 1
ATOM 3594 C C . LYS A 1 450 ? -9.589 -23.860 21.234 1.00 65.31 450 LYS A C 1
ATOM 3596 O O . LYS A 1 450 ? -10.588 -24.499 21.564 1.00 65.31 450 LYS A O 1
ATOM 3601 N N . ASN A 1 451 ? -8.396 -24.035 21.803 1.00 69.44 451 ASN A N 1
ATOM 3602 C CA . ASN A 1 451 ? -8.173 -24.897 22.967 1.00 69.44 451 ASN A CA 1
ATOM 3603 C C . ASN A 1 451 ? -8.913 -24.357 24.207 1.00 69.44 451 ASN A C 1
ATOM 3605 O O . ASN A 1 451 ? -9.518 -25.132 24.951 1.00 69.44 451 ASN A O 1
ATOM 3609 N N . LEU A 1 452 ? -8.943 -23.031 24.395 1.00 65.25 452 LEU A N 1
ATOM 3610 C CA . LEU A 1 452 ? -9.696 -22.389 25.475 1.00 65.25 452 LEU A CA 1
ATOM 3611 C C . LEU A 1 452 ? -11.211 -22.589 25.307 1.00 65.25 452 LEU A C 1
ATOM 3613 O O . LEU A 1 452 ? -11.869 -23.007 26.257 1.00 65.25 452 LEU A O 1
ATOM 3617 N N . PHE A 1 453 ? -11.759 -22.398 24.100 1.00 71.56 453 PHE A N 1
ATOM 3618 C CA . PHE A 1 453 ? -13.169 -22.706 23.825 1.00 71.56 453 PHE A CA 1
ATOM 3619 C C . PHE A 1 453 ? -13.510 -24.178 24.085 1.00 71.56 453 PHE A C 1
ATOM 3621 O O . PHE A 1 453 ? -14.553 -24.445 24.669 1.00 71.56 453 PHE A O 1
ATOM 3628 N N . GLN A 1 454 ? -12.635 -25.133 23.746 1.00 74.81 454 GLN A N 1
ATOM 3629 C CA . GLN A 1 454 ? -12.854 -26.549 24.080 1.00 74.81 454 GLN A CA 1
ATOM 3630 C C . GLN A 1 454 ? -12.819 -26.818 25.593 1.00 74.81 454 GLN A C 1
ATOM 3632 O O . GLN A 1 454 ? -13.631 -27.594 26.090 1.00 74.81 454 GLN A O 1
ATOM 3637 N N . SER A 1 455 ? -11.933 -26.153 26.341 1.00 73.50 455 SER A N 1
ATOM 3638 C CA . SER A 1 455 ? -11.908 -26.204 27.812 1.00 73.50 455 SER A CA 1
ATOM 3639 C C . SER A 1 455 ? -13.207 -25.658 28.425 1.00 73.50 455 SER A C 1
ATOM 3641 O O . SER A 1 455 ? -13.759 -26.253 29.354 1.00 73.50 455 SER A O 1
ATOM 3643 N N . VAL A 1 456 ? -13.736 -24.560 27.875 1.00 72.94 456 VAL A N 1
ATOM 3644 C CA . VAL A 1 456 ? -15.009 -23.959 28.297 1.00 72.94 456 VAL A CA 1
ATOM 3645 C C . VAL A 1 456 ? -16.201 -24.849 27.927 1.00 72.94 456 VAL A C 1
ATOM 3647 O O . VAL A 1 456 ? -17.030 -25.098 28.796 1.00 72.94 456 VAL A O 1
ATOM 3650 N N . ASP A 1 457 ? -16.259 -25.412 26.716 1.00 74.94 457 ASP A N 1
ATOM 3651 C CA . ASP A 1 457 ? -17.302 -26.366 26.298 1.00 74.94 457 ASP A CA 1
ATOM 3652 C C . ASP A 1 457 ? -17.279 -27.655 27.136 1.00 74.94 457 ASP A C 1
ATOM 3654 O O . ASP A 1 457 ? -18.333 -28.186 27.485 1.00 74.94 457 ASP A O 1
ATOM 3658 N N . GLU A 1 458 ? -16.101 -28.171 27.508 1.00 75.88 458 GLU A N 1
ATOM 3659 C CA . GLU A 1 458 ? -15.994 -29.375 28.342 1.00 75.88 458 GLU A CA 1
ATOM 3660 C C . GLU A 1 458 ? -16.352 -29.091 29.815 1.00 75.88 458 GLU A C 1
ATOM 3662 O O . GLU A 1 458 ? -16.911 -29.955 30.497 1.00 75.88 458 GLU A O 1
ATOM 3667 N N . ARG A 1 459 ? -16.092 -27.873 30.314 1.00 72.69 459 ARG A N 1
ATOM 3668 C CA . ARG A 1 459 ? -16.585 -27.405 31.623 1.00 72.69 459 ARG A CA 1
ATOM 3669 C C . ARG A 1 459 ? -18.097 -27.184 31.610 1.00 72.69 459 ARG A C 1
ATOM 3671 O O . ARG A 1 459 ? -18.776 -27.691 32.497 1.00 72.69 459 ARG A O 1
ATOM 3678 N N . LEU A 1 460 ? -18.635 -26.512 30.591 1.00 71.50 460 LEU A N 1
ATOM 3679 C CA . LEU A 1 460 ? -20.076 -26.328 30.403 1.00 71.50 460 LEU A CA 1
ATOM 3680 C C . LEU A 1 460 ? -20.791 -27.670 30.243 1.00 71.50 460 LEU A C 1
ATOM 3682 O O . LEU A 1 460 ? -21.823 -27.867 30.867 1.00 71.50 460 LEU A O 1
ATOM 3686 N N . SER A 1 461 ? -20.219 -28.627 29.509 1.00 71.75 461 SER A N 1
ATOM 3687 C CA . SER A 1 461 ? -20.770 -29.985 29.398 1.00 71.75 461 SER A CA 1
ATOM 3688 C C . SER A 1 461 ? -20.818 -30.698 30.751 1.00 71.75 461 SER A C 1
ATOM 3690 O O . SER A 1 461 ? -21.816 -31.340 31.054 1.00 71.75 461 SER A O 1
ATOM 3692 N N . LYS A 1 462 ? -19.798 -30.539 31.610 1.00 71.12 462 LYS A N 1
ATOM 3693 C CA . LYS A 1 462 ? -19.814 -31.083 32.983 1.00 71.12 462 LYS A CA 1
ATOM 3694 C C . LYS A 1 462 ? -20.855 -30.392 33.870 1.00 71.12 462 LYS A C 1
ATOM 3696 O O . LYS A 1 462 ? -21.552 -31.078 34.607 1.00 71.12 462 LYS A O 1
ATOM 3701 N N . ILE A 1 463 ? -21.013 -29.070 33.769 1.00 63.31 463 ILE A N 1
ATOM 3702 C CA . ILE A 1 463 ? -22.074 -28.323 34.472 1.00 63.31 463 ILE A CA 1
ATOM 3703 C C . ILE A 1 463 ? -23.460 -28.769 33.979 1.00 63.31 463 ILE A C 1
ATOM 3705 O O . ILE A 1 463 ? -24.367 -28.966 34.786 1.00 63.31 463 ILE A O 1
ATOM 3709 N N . ILE A 1 464 ? -23.622 -28.991 32.673 1.00 64.81 464 ILE A N 1
ATOM 3710 C CA . ILE A 1 464 ? -24.856 -29.498 32.066 1.00 64.81 464 ILE A CA 1
ATOM 3711 C C . ILE A 1 464 ? -25.129 -30.939 32.509 1.00 64.81 464 ILE A C 1
ATOM 3713 O O . ILE A 1 464 ? -26.266 -31.218 32.858 1.00 64.81 464 ILE A O 1
ATOM 3717 N N . ASP A 1 465 ? -24.142 -31.835 32.579 1.00 60.94 465 ASP A N 1
ATOM 3718 C CA . ASP A 1 465 ? -24.332 -33.207 33.081 1.00 60.94 465 ASP A CA 1
ATOM 3719 C C . ASP A 1 465 ? -24.658 -33.242 34.589 1.00 60.94 465 ASP A C 1
ATOM 3721 O O . ASP A 1 465 ? -25.489 -34.044 35.015 1.00 60.94 465 ASP A O 1
ATOM 3725 N N . VAL A 1 466 ? -24.063 -32.354 35.398 1.00 59.28 466 VAL A N 1
ATOM 3726 C CA . VAL A 1 466 ? -24.376 -32.219 36.835 1.00 59.28 466 VAL A CA 1
ATOM 3727 C C . VAL A 1 466 ? -25.788 -31.660 37.041 1.00 59.28 466 VAL A C 1
ATOM 3729 O O . VAL A 1 466 ? -26.576 -32.243 37.781 1.00 59.28 466 VAL A O 1
ATOM 3732 N N . THR A 1 467 ? -26.162 -30.587 36.340 1.00 53.94 467 THR A N 1
ATOM 3733 C CA . THR A 1 467 ? -27.516 -29.998 36.426 1.00 53.94 467 THR A CA 1
ATOM 3734 C C . THR A 1 467 ? -28.589 -30.844 35.728 1.00 53.94 467 THR A C 1
ATOM 3736 O O . THR A 1 467 ? -29.749 -30.815 36.131 1.00 53.94 467 THR A O 1
ATOM 3739 N N . SER A 1 468 ? -28.208 -31.666 34.746 1.00 52.31 468 SER A N 1
ATOM 3740 C CA . SER A 1 468 ? -29.059 -32.684 34.106 1.00 52.31 468 SER A CA 1
ATOM 3741 C C . SER A 1 468 ? -29.017 -34.034 34.828 1.00 52.31 468 SER A C 1
ATOM 3743 O O . SER A 1 468 ? -29.539 -35.024 34.305 1.00 52.31 468 SER A O 1
ATOM 3745 N N . SER A 1 469 ? -28.454 -34.091 36.044 1.00 54.44 469 SER A N 1
ATOM 3746 C CA . SER A 1 469 ? -28.652 -35.209 36.962 1.00 54.44 469 SER A CA 1
ATOM 3747 C C . SER A 1 469 ? -30.154 -35.417 37.174 1.00 54.44 469 SER A C 1
ATOM 3749 O O . SER A 1 469 ? -30.824 -34.706 37.928 1.00 54.44 469 SER A O 1
ATOM 3751 N N . ALA A 1 470 ? -30.703 -36.432 36.503 1.00 55.16 470 ALA A N 1
ATOM 3752 C CA . ALA A 1 470 ? -32.129 -36.764 36.522 1.00 55.16 470 ALA A CA 1
ATOM 3753 C C . ALA A 1 470 ? -32.622 -37.306 37.884 1.00 55.16 470 ALA A C 1
ATOM 3755 O O . ALA A 1 470 ? -33.766 -37.752 38.008 1.00 55.16 470 ALA A O 1
ATOM 3756 N N . GLU A 1 471 ? -31.758 -37.289 38.899 1.00 62.34 471 GLU A N 1
ATOM 3757 C CA . GLU A 1 471 ? -32.069 -37.553 40.300 1.00 62.34 471 GLU A CA 1
ATOM 3758 C C . GLU A 1 471 ? -32.212 -36.245 41.101 1.00 62.34 471 GLU A C 1
ATOM 3760 O O . GLU A 1 471 ? -33.058 -36.172 41.990 1.00 62.34 471 GLU A O 1
ATOM 3765 N N . ASP A 1 472 ? -31.489 -35.181 40.739 1.00 60.81 472 ASP A N 1
ATOM 3766 C CA . ASP A 1 472 ? -31.512 -33.884 41.431 1.00 60.81 472 ASP A CA 1
ATOM 3767 C C . ASP A 1 472 ? -32.590 -32.946 40.884 1.00 60.81 472 ASP A C 1
ATOM 3769 O O . ASP A 1 472 ? -33.360 -32.395 41.672 1.00 60.81 472 ASP A O 1
ATOM 3773 N N . VAL A 1 473 ? -32.790 -32.908 39.559 1.00 64.44 473 VAL A N 1
ATOM 3774 C CA . VAL A 1 473 ? -33.999 -32.309 38.946 1.00 64.44 473 VAL A CA 1
ATOM 3775 C C . VAL A 1 473 ? -35.265 -32.911 39.568 1.00 64.44 473 VAL A C 1
ATOM 3777 O O . VAL A 1 473 ? -36.235 -32.214 39.835 1.00 64.44 473 VAL A O 1
ATOM 3780 N N . LYS A 1 474 ? -35.228 -34.206 39.889 1.00 69.94 474 LYS A N 1
ATOM 3781 C CA . LYS A 1 474 ? -36.350 -34.961 40.453 1.00 69.94 474 LYS A CA 1
ATOM 3782 C C . LYS A 1 474 ? -36.561 -34.727 41.953 1.00 69.94 474 LYS A C 1
ATOM 3784 O O . LYS A 1 474 ? -37.692 -34.797 42.431 1.00 69.94 474 LYS A O 1
ATOM 3789 N N . LYS A 1 475 ? -35.496 -34.416 42.705 1.00 72.00 475 LYS A N 1
ATOM 3790 C CA . LYS A 1 475 ? -35.605 -33.854 44.065 1.00 72.00 475 LYS A CA 1
ATOM 3791 C C . LYS A 1 475 ? -36.182 -32.441 44.013 1.00 72.00 475 LYS A C 1
ATOM 3793 O O . LYS A 1 475 ? -36.985 -32.102 44.876 1.00 72.00 475 LYS A O 1
ATOM 3798 N N . LEU A 1 476 ? -35.804 -31.643 43.012 1.00 66.94 476 LEU A N 1
ATOM 3799 C CA . LEU A 1 476 ? -36.327 -30.294 42.818 1.00 66.94 476 LEU A CA 1
ATOM 3800 C C . LEU A 1 476 ? -37.822 -30.334 42.474 1.00 66.94 476 LEU A C 1
ATOM 3802 O O . LEU A 1 476 ? -38.595 -29.685 43.166 1.00 66.94 476 LEU A O 1
ATOM 3806 N N . GLU A 1 477 ? -38.251 -31.189 41.538 1.00 73.56 477 GLU A N 1
ATOM 3807 C CA . GLU A 1 477 ? -39.671 -31.489 41.278 1.00 73.56 477 GLU A CA 1
ATOM 3808 C C . GLU A 1 477 ? -40.406 -31.898 42.568 1.00 73.56 477 GLU A C 1
ATOM 3810 O O . GLU A 1 477 ? -41.476 -31.376 42.853 1.00 73.56 477 GLU A O 1
ATOM 3815 N N . GLN A 1 478 ? -39.825 -32.766 43.407 1.00 75.94 478 GLN A N 1
ATOM 3816 C CA . GLN A 1 478 ? -40.431 -33.166 44.690 1.00 75.94 478 GLN A CA 1
ATOM 3817 C C . GLN A 1 478 ? -40.436 -32.071 45.772 1.00 75.94 478 GLN A C 1
ATOM 3819 O O . GLN A 1 478 ? -41.229 -32.167 46.713 1.00 75.94 478 GLN A O 1
ATOM 3824 N N . ARG A 1 479 ? -39.568 -31.055 45.682 1.00 69.50 479 ARG A N 1
ATOM 3825 C CA . ARG A 1 479 ? -39.622 -29.854 46.534 1.00 69.50 479 ARG A CA 1
ATOM 3826 C C . ARG A 1 479 ? -40.667 -28.876 46.006 1.00 69.50 479 ARG A C 1
ATOM 3828 O O . ARG A 1 479 ? -41.485 -28.434 46.796 1.00 69.50 479 ARG A O 1
ATOM 3835 N N . VAL A 1 480 ? -40.694 -28.615 44.698 1.00 72.12 480 VAL A N 1
ATOM 3836 C CA . VAL A 1 480 ? -41.698 -27.762 44.037 1.00 72.12 480 VAL A CA 1
ATOM 3837 C C . VAL A 1 480 ? -43.103 -28.313 44.260 1.00 72.12 480 VAL A C 1
ATOM 3839 O O . VAL A 1 480 ? -43.942 -27.576 44.752 1.00 72.12 480 VAL A O 1
ATOM 3842 N N . GLN A 1 481 ? -43.333 -29.612 44.041 1.00 74.25 481 GLN A N 1
ATOM 3843 C CA . GLN A 1 481 ? -44.626 -30.258 44.300 1.00 74.25 481 GLN A CA 1
ATOM 3844 C C . GLN A 1 481 ? -45.076 -30.070 45.757 1.00 74.25 481 GLN A C 1
ATOM 3846 O O . GLN A 1 481 ? -46.225 -29.740 46.005 1.00 74.25 481 GLN A O 1
ATOM 3851 N N . ARG A 1 482 ? -44.159 -30.221 46.725 1.00 68.94 482 ARG A N 1
ATOM 3852 C CA . ARG A 1 482 ? -44.463 -30.024 48.152 1.00 68.94 482 ARG A CA 1
ATOM 3853 C C . ARG A 1 482 ? -44.705 -28.553 48.505 1.00 68.94 482 ARG A C 1
ATOM 3855 O O . ARG A 1 482 ? -45.441 -28.281 49.444 1.00 68.94 482 ARG A O 1
ATOM 3862 N N . ILE A 1 483 ? -44.072 -27.630 47.782 1.00 64.25 483 ILE A N 1
ATOM 3863 C CA . ILE A 1 483 ? -44.284 -26.188 47.922 1.00 64.25 483 ILE A CA 1
ATOM 3864 C C . ILE A 1 483 ? -45.653 -25.808 47.339 1.00 64.25 483 ILE A C 1
ATOM 3866 O O . ILE A 1 483 ? -46.401 -25.121 48.024 1.00 64.25 483 ILE A O 1
ATOM 3870 N N . GLU A 1 484 ? -46.025 -26.319 46.159 1.00 68.12 484 GLU A N 1
ATOM 3871 C CA . GLU A 1 484 ? -47.378 -26.201 45.586 1.00 68.12 484 GLU A CA 1
ATOM 3872 C C . GLU A 1 484 ? -48.441 -26.771 46.541 1.00 68.12 484 GLU A C 1
ATOM 3874 O O . GLU A 1 484 ? -49.379 -26.058 46.889 1.00 68.12 484 GLU A O 1
ATOM 3879 N N . ASP A 1 485 ? -48.246 -27.995 47.056 1.00 66.38 485 ASP A N 1
ATOM 3880 C CA . ASP A 1 485 ? -49.132 -28.625 48.051 1.00 66.38 485 ASP A CA 1
ATOM 3881 C C . ASP A 1 485 ? -49.300 -27.754 49.322 1.00 66.38 485 ASP A C 1
ATOM 3883 O O . ASP A 1 485 ? -50.341 -27.814 49.971 1.00 66.38 485 ASP A O 1
ATOM 3887 N N . SER A 1 486 ? -48.298 -26.935 49.679 1.00 57.34 486 SER A N 1
ATOM 3888 C CA . SER A 1 486 ? -48.333 -25.991 50.816 1.00 57.34 486 SER A CA 1
ATOM 3889 C C . SER A 1 486 ? -48.744 -24.551 50.461 1.00 57.34 486 SER A C 1
ATOM 3891 O O . SER A 1 486 ? -48.765 -23.692 51.337 1.00 57.34 486 SER A O 1
ATOM 3893 N N . ILE A 1 487 ? -49.040 -24.275 49.188 1.00 57.50 487 ILE A N 1
ATOM 3894 C CA . ILE A 1 487 ? -49.578 -22.994 48.698 1.00 57.50 487 ILE A CA 1
ATOM 3895 C C . ILE A 1 487 ? -51.078 -23.132 48.384 1.00 57.50 487 ILE A C 1
ATOM 3897 O O . ILE A 1 487 ? -51.831 -22.184 48.595 1.00 57.50 487 ILE A O 1
ATOM 3901 N N . ASP A 1 488 ? -51.523 -24.313 47.937 1.00 55.34 488 ASP A N 1
ATOM 3902 C CA . ASP A 1 488 ? -52.942 -24.631 47.702 1.00 55.34 488 ASP A CA 1
ATOM 3903 C C . ASP A 1 488 ? -53.754 -24.831 49.007 1.00 55.34 488 ASP A C 1
ATOM 3905 O O . ASP A 1 488 ? -54.985 -24.761 48.975 1.00 55.34 488 ASP A O 1
ATOM 3909 N N . GLU A 1 489 ? -53.094 -25.009 50.161 1.00 56.81 489 GLU A N 1
ATOM 3910 C CA . GLU A 1 489 ? -53.670 -24.754 51.494 1.00 56.81 489 GLU A CA 1
ATOM 3911 C C . GLU A 1 489 ? -53.141 -23.408 52.040 1.00 56.81 489 GLU A C 1
ATOM 3913 O O . GLU A 1 489 ? -52.196 -23.400 52.832 1.00 56.81 489 GLU A O 1
ATOM 3918 N N . PRO A 1 490 ? -53.711 -22.252 51.635 1.00 52.66 490 PRO A N 1
ATOM 3919 C CA . PRO A 1 490 ? -53.353 -20.971 52.231 1.00 52.66 490 PRO A CA 1
ATOM 3920 C C . PRO A 1 490 ? -53.758 -20.961 53.709 1.00 52.66 490 PRO A C 1
ATOM 3922 O O . PRO A 1 490 ? -54.930 -21.116 54.048 1.00 52.66 490 PRO A O 1
ATOM 3925 N N . ASP A 1 491 ? -52.774 -20.768 54.585 1.00 58.34 491 ASP A N 1
ATOM 3926 C CA . ASP A 1 491 ? -52.976 -20.575 56.023 1.00 58.34 491 ASP A CA 1
ATOM 3927 C C . ASP A 1 491 ? -53.916 -19.365 56.222 1.00 58.34 491 ASP A C 1
ATOM 3929 O O . ASP A 1 491 ? -53.599 -18.279 55.735 1.00 58.34 491 ASP A O 1
ATOM 3933 N N . ASP A 1 492 ? -55.062 -19.517 56.910 1.00 61.22 492 ASP A N 1
ATOM 3934 C CA . ASP A 1 492 ? -56.107 -18.466 57.024 1.00 61.22 492 ASP A CA 1
ATOM 3935 C C . ASP A 1 492 ? -55.529 -17.113 57.518 1.00 61.22 492 ASP A C 1
ATOM 3937 O O . ASP A 1 492 ? -56.037 -16.034 57.205 1.00 61.22 492 ASP A O 1
ATOM 3941 N N . LYS A 1 493 ? -54.417 -17.169 58.265 1.00 59.34 493 LYS A N 1
ATOM 3942 C CA . LYS A 1 493 ? -53.635 -16.013 58.726 1.00 59.34 493 LYS A CA 1
ATOM 3943 C C . LYS A 1 493 ? -53.025 -15.175 57.606 1.00 59.34 493 LYS A C 1
ATOM 3945 O O . LYS A 1 493 ? -52.936 -13.966 57.761 1.00 59.34 493 LYS A O 1
ATOM 3950 N N . LEU A 1 494 ? -52.569 -15.786 56.511 1.00 61.72 494 LEU A N 1
ATOM 3951 C CA . LEU A 1 494 ? -51.921 -15.057 55.417 1.00 61.72 494 LEU A CA 1
ATOM 3952 C C . LEU A 1 494 ? -52.915 -14.142 54.694 1.00 61.72 494 LEU A C 1
ATOM 3954 O O . LEU A 1 494 ? -52.527 -13.063 54.254 1.00 61.72 494 LEU A O 1
ATOM 3958 N N . GLU A 1 495 ? -54.193 -14.526 54.616 1.00 69.81 495 GLU A N 1
ATOM 3959 C CA . GLU A 1 495 ? -55.247 -13.647 54.097 1.00 69.81 495 GLU A CA 1
ATOM 3960 C C . GLU A 1 495 ? -55.578 -12.519 55.099 1.00 69.81 495 GLU A C 1
ATOM 3962 O O . GLU A 1 495 ? -55.699 -11.366 54.684 1.00 69.81 495 GLU A O 1
ATOM 3967 N N . GLU A 1 496 ? -55.609 -12.798 56.413 1.00 70.69 496 GLU A N 1
ATOM 3968 C CA . GLU A 1 496 ? -55.801 -11.782 57.470 1.00 70.69 496 GLU A CA 1
ATOM 3969 C C . GLU A 1 496 ? -54.642 -10.757 57.530 1.00 70.69 496 GLU A C 1
ATOM 3971 O O . GLU A 1 496 ? -54.882 -9.546 57.561 1.00 70.69 496 GLU A O 1
ATOM 3976 N N . ASP A 1 497 ? -53.385 -11.210 57.465 1.00 71.69 497 ASP A N 1
ATOM 3977 C CA . ASP A 1 497 ? -52.195 -10.348 57.436 1.00 71.69 497 ASP A CA 1
ATOM 3978 C C . ASP A 1 497 ? -52.126 -9.516 56.141 1.00 71.69 497 ASP A C 1
ATOM 3980 O O . ASP A 1 497 ? -51.783 -8.328 56.180 1.00 71.69 497 ASP A O 1
ATOM 3984 N N . LEU A 1 498 ? -52.505 -10.085 54.988 1.00 73.31 498 LEU A N 1
ATOM 3985 C CA . LEU A 1 498 ? -52.595 -9.336 53.730 1.00 73.31 498 LEU A CA 1
ATOM 3986 C C . LEU A 1 498 ? -53.727 -8.297 53.753 1.00 73.31 498 LEU A C 1
ATOM 3988 O O . LEU A 1 498 ? -53.502 -7.167 53.313 1.00 73.31 498 LEU A O 1
ATOM 3992 N N . GLU A 1 499 ? -54.907 -8.608 54.302 1.00 79.56 499 GLU A N 1
ATOM 3993 C CA . GLU A 1 499 ? -55.996 -7.628 54.462 1.00 79.56 499 GLU A CA 1
ATOM 3994 C C . GLU A 1 499 ? -55.590 -6.491 55.423 1.00 79.56 499 GLU A C 1
ATOM 3996 O O . GLU A 1 499 ? -55.879 -5.315 55.162 1.00 79.56 499 GLU A O 1
ATOM 4001 N N . ALA A 1 500 ? -54.828 -6.798 56.480 1.00 78.62 500 ALA A N 1
ATOM 4002 C CA . ALA A 1 500 ? -54.254 -5.803 57.385 1.00 78.62 500 ALA A CA 1
ATOM 4003 C C . ALA A 1 500 ? -53.201 -4.904 56.699 1.00 78.62 500 ALA A C 1
ATOM 4005 O O . ALA A 1 500 ? -53.209 -3.682 56.894 1.00 78.62 500 ALA A O 1
ATOM 4006 N N . ILE A 1 501 ? -52.323 -5.473 55.863 1.00 76.38 501 ILE A N 1
ATOM 4007 C CA . ILE A 1 501 ? -51.332 -4.721 55.074 1.00 76.38 501 ILE A CA 1
ATOM 4008 C C . ILE A 1 501 ? -52.026 -3.817 54.045 1.00 76.38 501 ILE A C 1
ATOM 4010 O O . ILE A 1 501 ? -51.716 -2.625 53.978 1.00 76.38 501 ILE A O 1
ATOM 4014 N N . VAL A 1 502 ? -53.005 -4.332 53.294 1.00 83.94 502 VAL A N 1
ATOM 4015 C CA . VAL A 1 502 ? -53.785 -3.548 52.317 1.00 83.94 502 VAL A CA 1
ATOM 4016 C C . VAL A 1 502 ? -54.523 -2.398 53.007 1.00 83.94 502 VAL A C 1
ATOM 4018 O O . VAL A 1 502 ? -54.404 -1.252 52.572 1.00 83.94 502 VAL A O 1
ATOM 4021 N N . SER A 1 503 ? -55.185 -2.659 54.138 1.00 86.31 503 SER A N 1
ATOM 4022 C CA . SER A 1 503 ? -55.857 -1.627 54.947 1.00 86.31 503 SER A CA 1
ATOM 4023 C C . SER A 1 503 ? -54.903 -0.512 55.399 1.00 86.31 503 SER A C 1
ATOM 4025 O O . SER A 1 503 ? -55.278 0.663 55.459 1.00 86.31 503 SER A O 1
ATOM 4027 N N . LYS A 1 504 ? -53.645 -0.857 55.702 1.00 85.25 504 LYS A N 1
ATOM 4028 C CA . LYS A 1 504 ? -52.607 0.107 56.085 1.00 85.25 504 LYS A CA 1
ATOM 4029 C C . LYS A 1 504 ? -52.127 0.938 54.890 1.00 85.25 504 LYS A C 1
ATOM 4031 O O . LYS A 1 504 ? -52.002 2.154 55.026 1.00 85.25 504 LYS A O 1
ATOM 4036 N N . ILE A 1 505 ? -51.945 0.317 53.722 1.00 83.19 505 ILE A N 1
ATOM 4037 C CA . ILE A 1 505 ? -51.588 1.002 52.468 1.00 83.19 505 ILE A CA 1
ATOM 4038 C C . ILE A 1 505 ? -52.690 1.989 52.049 1.00 83.19 505 ILE A C 1
ATOM 4040 O O . ILE A 1 505 ? -52.383 3.140 51.740 1.00 83.19 505 ILE A O 1
ATOM 4044 N N . GLU A 1 506 ? -53.970 1.602 52.110 1.00 87.50 506 GLU A N 1
ATOM 4045 C CA . GLU A 1 506 ? -55.088 2.517 51.818 1.00 87.50 506 GLU A CA 1
ATOM 4046 C C . GLU A 1 506 ? -55.125 3.722 52.774 1.00 87.50 506 GLU A C 1
ATOM 4048 O O . GLU A 1 506 ? -55.394 4.853 52.352 1.00 87.50 506 GLU A O 1
ATOM 4053 N N . SER A 1 507 ? -54.806 3.510 54.057 1.00 87.75 507 SER A N 1
ATOM 4054 C CA . SER A 1 507 ? -54.690 4.599 55.032 1.00 87.75 507 SER A CA 1
ATOM 4055 C C . SER A 1 507 ? -53.528 5.548 54.710 1.00 87.75 507 SER A C 1
ATOM 4057 O O . SER A 1 507 ? -53.681 6.760 54.868 1.00 87.75 507 SER A O 1
ATOM 4059 N N . GLN A 1 508 ? -52.389 5.026 54.245 1.00 86.94 508 GLN A N 1
ATOM 4060 C CA . GLN A 1 508 ? -51.225 5.836 53.872 1.00 86.94 508 GLN A CA 1
ATOM 4061 C C . GLN A 1 508 ? -51.453 6.618 52.571 1.00 86.94 508 GLN A C 1
ATOM 4063 O O . GLN A 1 508 ? -51.126 7.802 52.519 1.00 86.94 508 GLN A O 1
ATOM 4068 N N . ASP A 1 509 ? -52.072 6.030 51.540 1.00 88.12 509 ASP A N 1
ATOM 4069 C CA . ASP A 1 509 ? -52.385 6.770 50.306 1.00 88.12 509 ASP A CA 1
ATOM 4070 C C . ASP A 1 509 ? -53.408 7.894 50.556 1.00 88.12 509 ASP A C 1
ATOM 4072 O O . ASP A 1 509 ? -53.316 8.974 49.971 1.00 88.12 509 ASP A O 1
ATOM 4076 N N . LYS A 1 510 ? -54.341 7.699 51.501 1.00 91.19 510 LYS A N 1
ATOM 4077 C CA . LYS A 1 510 ? -55.234 8.766 51.977 1.00 91.19 510 LYS A CA 1
ATOM 4078 C C . LYS A 1 510 ? -54.466 9.907 52.661 1.00 91.19 510 LYS A C 1
ATOM 4080 O O . LYS A 1 510 ? -54.751 11.067 52.372 1.00 91.19 510 LYS A O 1
ATOM 4085 N N . GLU A 1 511 ? -53.497 9.604 53.524 1.00 86.56 511 GLU A N 1
ATOM 4086 C CA . GLU A 1 511 ? -52.650 10.612 54.184 1.00 86.56 511 GLU A CA 1
ATOM 4087 C C . GLU A 1 511 ? -51.783 11.381 53.170 1.00 86.56 511 GLU A C 1
ATOM 4089 O O . GLU A 1 511 ? -51.768 12.613 53.168 1.00 86.56 511 GLU A O 1
ATOM 4094 N N . ILE A 1 512 ? -51.155 10.678 52.221 1.00 86.94 512 ILE A N 1
ATOM 4095 C CA . ILE A 1 512 ? -50.390 11.277 51.111 1.00 86.94 512 ILE A CA 1
ATOM 4096 C C . ILE A 1 512 ? -51.273 12.212 50.267 1.00 86.94 512 ILE A C 1
ATOM 4098 O O . ILE A 1 512 ? -50.811 13.260 49.806 1.00 86.94 512 ILE A O 1
ATOM 4102 N N . ARG A 1 513 ? -52.550 11.867 50.072 1.00 90.56 513 ARG A N 1
ATOM 4103 C CA . ARG A 1 513 ? -53.521 12.692 49.338 1.00 90.56 513 ARG A CA 1
ATOM 4104 C C . ARG A 1 513 ? -53.879 13.974 50.090 1.00 90.56 513 ARG A C 1
ATOM 4106 O O . ARG A 1 513 ? -53.818 15.043 49.491 1.00 90.56 513 ARG A O 1
ATOM 4113 N N . GLU A 1 514 ? -54.156 13.884 51.391 1.00 90.44 514 GLU A N 1
ATOM 4114 C CA . GLU A 1 514 ? -54.409 15.052 52.253 1.00 90.44 514 GLU A CA 1
ATOM 4115 C C . GLU A 1 514 ? -53.185 15.988 52.313 1.00 90.44 514 GLU A C 1
ATOM 4117 O O . GLU A 1 514 ? -53.327 17.209 52.228 1.00 90.44 514 GLU A O 1
ATOM 4122 N N . ILE A 1 515 ? -51.968 15.432 52.339 1.00 89.75 515 ILE A N 1
ATOM 4123 C CA . ILE A 1 515 ? -50.715 16.201 52.247 1.00 89.75 515 ILE A CA 1
ATOM 4124 C C . ILE A 1 515 ? -50.592 16.918 50.889 1.00 89.75 515 ILE A C 1
ATOM 4126 O O . ILE A 1 515 ? -50.259 18.105 50.848 1.00 89.75 515 ILE A O 1
ATOM 4130 N N . ARG A 1 516 ? -50.883 16.241 49.768 1.00 88.31 516 ARG A N 1
ATOM 4131 C CA . ARG A 1 516 ? -50.846 16.845 48.417 1.00 88.31 516 ARG A CA 1
ATOM 4132 C C . ARG A 1 516 ? -51.875 17.966 48.242 1.00 88.31 516 ARG A C 1
ATOM 4134 O O . ARG A 1 516 ? -51.561 18.985 47.623 1.00 88.31 516 ARG A O 1
ATOM 4141 N N . GLU A 1 517 ? -53.073 17.810 48.800 1.00 90.69 517 GLU A N 1
ATOM 4142 C CA . GLU A 1 517 ? -54.094 18.865 48.821 1.00 90.69 517 GLU A CA 1
ATOM 4143 C C . GLU A 1 517 ? -53.604 20.076 49.639 1.00 90.69 517 GLU A C 1
ATOM 4145 O O . GLU A 1 517 ? -53.615 21.197 49.128 1.00 90.69 517 GLU A O 1
ATOM 4150 N N . GLY A 1 518 ? -53.025 19.860 50.828 1.00 90.94 518 GLY A N 1
ATOM 4151 C CA . GLY A 1 518 ? -52.437 20.929 51.648 1.00 90.94 518 GLY A CA 1
ATOM 4152 C C . GLY A 1 518 ? -51.287 21.696 50.972 1.00 90.94 518 GLY A C 1
ATOM 4153 O O . GLY A 1 518 ? -51.230 22.926 51.054 1.00 90.94 518 GLY A O 1
ATOM 4154 N N . TYR A 1 519 ? -50.396 21.014 50.241 1.00 89.56 519 TYR A N 1
ATOM 4155 C CA . TYR A 1 519 ? -49.367 21.686 49.430 1.00 89.56 519 TYR A CA 1
ATOM 4156 C C . TYR A 1 519 ? -49.960 22.499 48.268 1.00 89.56 519 TYR A C 1
ATOM 4158 O O . TYR A 1 519 ? -49.406 23.540 47.905 1.00 89.56 519 TYR A O 1
ATOM 4166 N N . THR A 1 520 ? -51.095 22.067 47.712 1.00 89.44 520 THR A N 1
ATOM 4167 C CA . THR A 1 520 ? -51.802 22.799 46.650 1.00 89.44 520 THR A CA 1
ATOM 4168 C C . THR A 1 520 ? -52.412 24.093 47.199 1.00 89.44 520 THR A C 1
ATOM 4170 O O . THR A 1 520 ? -52.152 25.164 46.649 1.00 89.44 520 THR A O 1
ATOM 4173 N N . GLU A 1 521 ? -53.117 24.035 48.337 1.00 91.31 521 GLU A N 1
ATOM 4174 C CA . GLU A 1 521 ? -53.652 25.226 49.023 1.00 91.31 521 GLU A CA 1
ATOM 4175 C C . GLU A 1 521 ? -52.544 26.219 49.423 1.00 91.31 521 GLU A C 1
ATOM 4177 O O . GLU A 1 521 ? -52.696 27.436 49.274 1.00 91.31 521 GLU A O 1
ATOM 4182 N N . LEU A 1 522 ? -51.394 25.715 49.891 1.00 92.06 522 LEU A N 1
ATOM 4183 C CA . LEU A 1 522 ? -50.226 26.540 50.211 1.00 92.06 522 LEU A CA 1
ATOM 4184 C C . LEU A 1 522 ? -49.663 27.248 48.965 1.00 92.06 522 LEU A C 1
ATOM 4186 O O . LEU A 1 522 ? -49.310 28.429 49.030 1.00 92.06 522 LEU A O 1
ATOM 4190 N N . GLY A 1 523 ? -49.624 26.553 47.824 1.00 90.50 523 GLY A N 1
ATOM 4191 C CA . GLY A 1 523 ? -49.242 27.123 46.532 1.00 90.50 523 GLY A CA 1
ATOM 4192 C C . GLY A 1 523 ? -50.180 28.247 46.080 1.00 90.50 523 GLY A C 1
ATOM 4193 O O . GLY A 1 523 ? -49.709 29.316 45.684 1.00 90.50 523 GLY A O 1
ATOM 4194 N N . GLU A 1 524 ? -51.497 28.056 46.201 1.00 91.19 524 GLU A N 1
ATOM 4195 C CA . GLU A 1 524 ? -52.490 29.097 45.896 1.00 91.19 524 GLU A CA 1
ATOM 4196 C C . GLU A 1 524 ? -52.351 30.316 46.824 1.00 91.19 524 GLU A C 1
ATOM 4198 O O . GLU A 1 524 ? -52.332 31.457 46.350 1.00 91.19 524 GLU A O 1
ATOM 4203 N N . MET A 1 525 ? -52.156 30.105 48.132 1.00 89.75 525 MET A N 1
ATOM 4204 C CA . MET A 1 525 ? -51.882 31.196 49.077 1.00 89.75 525 MET A CA 1
ATOM 4205 C C . MET A 1 525 ? -50.601 31.967 48.729 1.00 89.75 525 MET A C 1
ATOM 4207 O O . MET A 1 525 ? -50.593 33.200 48.793 1.00 89.75 525 MET A O 1
ATOM 4211 N N . MET A 1 526 ? -49.533 31.284 48.303 1.00 89.06 526 MET A N 1
ATOM 4212 C CA . MET A 1 526 ? -48.299 31.956 47.888 1.00 89.06 526 MET A CA 1
ATOM 4213 C C . MET A 1 526 ? -48.490 32.765 46.593 1.00 89.06 526 MET A C 1
ATOM 4215 O O . MET A 1 526 ? -47.979 33.883 46.493 1.00 89.06 526 MET A O 1
ATOM 4219 N N . GLN A 1 527 ? -49.285 32.277 45.633 1.00 90.44 527 GLN A N 1
ATOM 4220 C CA . GLN A 1 527 ? -49.660 33.062 44.449 1.00 90.44 527 GLN A CA 1
ATOM 4221 C C . GLN A 1 527 ? -50.491 34.302 44.810 1.00 90.44 527 GLN A C 1
ATOM 4223 O O . GLN A 1 527 ? -50.263 35.373 44.244 1.00 90.44 527 GLN A O 1
ATOM 4228 N N . LEU A 1 528 ? -51.425 34.201 45.762 1.00 91.69 528 LEU A N 1
ATOM 4229 C CA . LEU A 1 528 ? -52.197 35.353 46.244 1.00 91.69 528 LEU A CA 1
ATOM 4230 C C . LEU A 1 528 ? -51.293 36.413 46.891 1.00 91.69 528 LEU A C 1
ATOM 4232 O O . LEU A 1 528 ? -51.422 37.594 46.564 1.00 91.69 528 LEU A O 1
ATOM 4236 N N . LEU A 1 529 ? -50.330 36.003 47.724 1.00 88.38 529 LEU A N 1
ATOM 4237 C CA . LEU A 1 529 ? -49.338 36.909 48.314 1.00 88.38 529 LEU A CA 1
ATOM 4238 C C . LEU A 1 529 ? -48.471 37.589 47.243 1.00 88.38 529 LEU A C 1
ATOM 4240 O O . LEU A 1 529 ? -48.335 38.812 47.256 1.00 88.38 529 LEU A O 1
ATOM 4244 N N . LEU A 1 530 ? -47.940 36.838 46.272 1.00 87.50 530 LEU A N 1
ATOM 4245 C CA . LEU A 1 530 ? -47.148 37.393 45.164 1.00 87.50 530 LEU A CA 1
ATOM 4246 C C . LEU A 1 530 ? -47.950 38.390 44.310 1.00 87.50 530 LEU A C 1
ATOM 4248 O O . LEU A 1 530 ? -47.425 39.429 43.902 1.00 87.50 530 LEU A O 1
ATOM 4252 N N . ASN A 1 531 ? -49.232 38.111 44.067 1.00 89.19 531 ASN A N 1
ATOM 4253 C CA . ASN A 1 531 ? -50.127 39.027 43.360 1.00 89.19 531 ASN A CA 1
ATOM 4254 C C . ASN A 1 531 ? -50.462 40.277 44.189 1.00 89.19 531 ASN A C 1
ATOM 4256 O O . ASN A 1 531 ? -50.601 41.358 43.611 1.00 89.19 531 ASN A O 1
ATOM 4260 N N . GLN A 1 532 ? -50.538 40.172 45.520 1.00 86.94 532 GLN A N 1
ATOM 4261 C CA . GLN A 1 532 ? -50.684 41.333 46.398 1.00 86.94 532 GLN A CA 1
ATOM 4262 C C . GLN A 1 532 ? -49.420 42.207 46.384 1.00 86.94 532 GLN A C 1
ATOM 4264 O O . GLN A 1 532 ? -49.535 43.401 46.115 1.00 86.94 532 GLN A O 1
ATOM 4269 N N . TYR A 1 533 ? -48.225 41.628 46.555 1.00 84.44 533 TYR A N 1
ATOM 4270 C CA . TYR A 1 533 ? -46.956 42.367 46.465 1.00 84.44 533 TYR A CA 1
ATOM 4271 C C . TYR A 1 533 ? -46.830 43.130 45.136 1.00 84.44 533 TYR A C 1
ATOM 4273 O O . TYR A 1 533 ? -46.619 44.340 45.145 1.00 84.44 533 TYR A O 1
ATOM 4281 N N . ARG A 1 534 ? -47.096 42.470 43.998 1.00 83.75 534 ARG A N 1
ATOM 4282 C CA . ARG A 1 534 ? -47.133 43.100 42.658 1.00 83.75 534 ARG A CA 1
ATOM 4283 C C . ARG A 1 534 ? -48.215 44.176 42.486 1.00 83.75 534 ARG A C 1
ATOM 4285 O O . ARG A 1 534 ? -48.154 44.956 41.535 1.00 83.75 534 ARG A O 1
ATOM 4292 N N . SER A 1 535 ? -49.238 44.188 43.340 1.00 81.50 535 SER A N 1
ATOM 4293 C CA . SER A 1 535 ? -50.325 45.177 43.317 1.00 81.50 535 SER A CA 1
ATOM 4294 C C . SER A 1 535 ? -50.038 46.384 44.206 1.00 81.50 535 SER A C 1
ATOM 4296 O O . SER A 1 535 ? -50.514 47.476 43.901 1.00 81.50 535 SER A O 1
ATOM 4298 N N . ASP A 1 536 ? -49.277 46.202 45.284 1.00 80.25 536 ASP A N 1
ATOM 4299 C CA . ASP A 1 536 ? -48.851 47.281 46.176 1.00 80.25 536 ASP A CA 1
ATOM 4300 C C . ASP A 1 536 ? -47.596 47.989 45.625 1.00 80.25 536 ASP A C 1
ATOM 4302 O O . ASP A 1 536 ? -47.591 49.214 45.544 1.00 80.25 536 ASP A O 1
ATOM 4306 N N . GLU A 1 537 ? -46.628 47.250 45.067 1.00 72.44 537 GLU A N 1
ATOM 4307 C CA . GLU A 1 537 ? -45.472 47.798 44.325 1.00 72.44 537 GLU A CA 1
ATOM 4308 C C . GLU A 1 537 ? -45.899 48.749 43.188 1.00 72.44 537 GLU A C 1
ATOM 4310 O O . GLU A 1 537 ? -45.277 49.783 42.953 1.00 72.44 537 GLU A O 1
ATOM 4315 N N . LYS A 1 538 ? -47.018 48.453 42.512 1.00 69.69 538 LYS A N 1
ATOM 4316 C CA . LYS A 1 538 ? -47.575 49.322 41.461 1.00 69.69 538 LYS A CA 1
ATOM 4317 C C . LYS A 1 538 ? -48.233 50.604 41.974 1.00 69.69 538 LYS A C 1
ATOM 4319 O O . LYS A 1 538 ? -48.381 51.530 41.183 1.00 69.69 538 LYS A O 1
ATOM 4324 N N . LYS A 1 539 ? -48.632 50.684 43.249 1.00 66.50 539 LYS A N 1
ATOM 4325 C CA . LYS A 1 539 ? -49.226 51.905 43.831 1.00 66.50 539 LYS A CA 1
ATOM 4326 C C . LYS A 1 539 ? -48.159 52.932 44.187 1.00 66.50 539 LYS A C 1
ATOM 4328 O O . LYS A 1 539 ? -48.370 54.117 43.956 1.00 66.50 539 LYS A O 1
ATOM 4333 N N . ASP A 1 540 ? -47.004 52.479 44.669 1.00 62.88 540 ASP A N 1
ATOM 4334 C CA . ASP A 1 540 ? -45.891 53.360 45.047 1.00 62.88 540 ASP A CA 1
ATOM 4335 C C . ASP A 1 540 ? -45.167 53.986 43.831 1.00 62.88 540 ASP A C 1
ATOM 4337 O O . ASP A 1 540 ? -44.323 54.867 43.994 1.00 62.88 540 ASP A O 1
ATOM 4341 N N . ILE A 1 541 ? -45.524 53.575 42.606 1.00 58.94 541 ILE A N 1
ATOM 4342 C CA . ILE A 1 541 ? -44.986 54.102 41.339 1.00 58.94 541 ILE A CA 1
ATOM 4343 C C . ILE A 1 541 ? -45.859 55.235 40.748 1.00 58.94 541 ILE A C 1
ATOM 4345 O O . ILE A 1 541 ? -45.364 56.008 39.924 1.00 58.94 541 ILE A O 1
ATOM 4349 N N . GLU A 1 542 ? -47.114 55.421 41.187 1.00 51.94 542 GLU A N 1
ATOM 4350 C CA . GLU A 1 542 ? -47.946 56.571 40.777 1.00 51.94 542 GLU A CA 1
ATOM 4351 C C . GLU A 1 542 ? -47.532 57.865 41.509 1.00 51.94 542 GLU A C 1
ATOM 4353 O O . GLU A 1 542 ? -48.245 58.408 42.355 1.00 51.94 542 GLU A O 1
ATOM 4358 N N . VAL A 1 543 ? -46.355 58.388 41.150 1.00 54.78 543 VAL A N 1
ATOM 4359 C CA . VAL A 1 543 ? -45.902 59.733 41.531 1.00 54.78 543 VAL A CA 1
ATOM 4360 C C . VAL A 1 543 ? -46.884 60.771 40.963 1.00 54.78 543 VAL A C 1
ATOM 4362 O O . VAL A 1 543 ? -47.042 60.836 39.742 1.00 54.78 543 VAL A O 1
ATOM 4365 N N . PRO A 1 544 ? -47.527 61.618 41.790 1.00 54.56 544 PRO A N 1
ATOM 4366 C CA . PRO A 1 544 ? -48.425 62.652 41.281 1.00 54.56 544 PRO A CA 1
ATOM 4367 C C . PRO A 1 544 ? -47.655 63.732 40.508 1.00 54.56 544 PRO A C 1
ATOM 4369 O O . PRO A 1 544 ? -46.758 64.363 41.067 1.00 54.56 544 PRO A O 1
ATOM 4372 N N . GLU A 1 545 ? -48.032 63.990 39.252 1.00 55.34 545 GLU A N 1
ATOM 4373 C CA . GLU A 1 545 ? -47.515 65.135 38.487 1.00 55.34 545 GLU A CA 1
ATOM 4374 C C . GLU A 1 545 ? -47.957 66.465 39.133 1.00 55.34 545 GLU A C 1
ATOM 4376 O O . GLU A 1 545 ? -49.152 66.781 39.158 1.00 55.34 545 GLU A O 1
ATOM 4381 N N . LEU A 1 546 ? -46.991 67.249 39.638 1.00 46.28 546 LEU A N 1
ATOM 4382 C CA . LEU A 1 546 ? -47.163 68.589 40.227 1.00 46.28 546 LEU A CA 1
ATOM 4383 C C . LEU A 1 546 ? -45.958 69.502 39.940 1.00 46.28 546 LEU A C 1
ATOM 4385 O O . LEU A 1 546 ? -44.817 69.061 40.197 1.00 46.28 546 LEU A O 1
#

pLDDT: mean 72.1, std 19.07, range [28.12, 97.88]

Secondary structure (DSSP, 8-state):
-----------------------PPPP-------------------------------------------------------------------------THHHHHHHHHHHHHHHHHHHHHTTS-HHHHHHHHHHHHHT-HHHHHHHHHHHHHHHHHHHHHHHHSSHHHHHHHHHHHHHHHHHHHHHHHHHHHSSTHHHHHHHHHHHHHHHHHHHHHHHHHHHHHHHHHHHHHHHHHHHHHHHHHHHS-HHHHHHHHHHHHHHHHHHHHHHHHHHT-HHHHHHHHHHHHHHHHHHHHHHHHSTHHHHHHHHHHHHHHHHHHHHHHHHHHHHHHHHHHHHHHHHHHHHHHHHHHHHHHTT----TT--HHHHHHHHHHHHHHHHHHHHHHHHHHHHHHHHHHHHHHHHHHHHHHHHHHHHHHHHHHH--PPPHHHHHHHHH----TTHHHHHHHHHHHHHHHHHHHHT-TTHHHHHHHHHHHHHHTTSS--HHHHHHHHHHHHHHHHHHHHHHHHHHHHHHHHHHHHHHHHHHHHHTTTTT-----

Sequence (546 aa):
MAGDVIFGSDDEDEEESNESLEQESPLEDNQPDSELEADGDSLEDSSESEEESQTIFSSEADDTQPNENDSTENAIDESSEAEESMKEEEESQPEPESSDESEKMLEIEGKISDLEADVEELSQQDVSYEIDDVKQEVDQSEAVESLQSRVEEIEQSLDDISENLSGEQNDDLRQDVDSLEKTVEEVSSKVSDIESENDVEELESQVEKIKDRVAEKSDLIENLKQREDENYSDLREDIEDIREEISDLDPDDLEERVTKVEDNTEALEEFIEDIKNSDDVEQVRGRLDGLEESIEEVETQAEQEDLRSDVDEIREGLEEIEDDVSNLRSNVNDNESSIEEVRDEIDERLEGLKAERDSGSDVPEDFDFQRVGKLEVSLDNLESRVDKLEGRESQEMNKDIREELDQVKSIVSDFKWLFNDFDDLSELKLLSVDEYEEIKAQDAGQEDVKNLFQSVDERLSKIIDVTSSAEDVKKLEQRVQRIEDSIDEPDDKLEEDLEAIVSKIESQDKEIREIREGYTELGEMMQLLLNQYRSDEKKDIEVPEL

Radius of gyration: 97.53 Å; chains: 1; bounding box: 166×126×303 Å

Foldseek 3Di:
DDDDDDDDDDDDDDDDDDDDDDDDDDDDPDDDDDDDDDDDDDDDDDDDDDDDDDDDDDDDDDDDDDDDDDDDDDDDDDDDDDDDDDDDDDDDDDDDDDDDPPVVVVVVVVVVVVVVVVVVVVVVPCVVVVVVVVVVCVVPPPVNVVVVVVVVVVVVVVVVVVCVCVDPVVVVVVVVVVVVVVVVVVVVVVVVVVVPCVVVVVVVVVVVVVVVVVVVVVVVVVVVVVVVVVVVVVVVVVVVVVVVVVVVPDVVVVVVVVVVVVVVVVVVVVVVVCVVPDPVVVVVVVVVVVVVVVVVVVVVVVPCPVVVVVVVVVVVVVVVVVVVVVVVVVVVVVVVVVVVVVVVVLVVVVVVLVVCVVVVHCDDPPPDPVVVVVVVVVVVVVVVVVCVVCVCVCPVVVVVVVVVVVVVVVVVVVVVVVVVVVVVVVVPDDDPPVNVVVVVPDPDDPPVVVVVVVVVVVVVVVVVVVVVPVVVVVVVVVVVVVVVVVVVPPDPVVVVVVVVVVVVVVVVVVVVVVVVVVVVVVVVVVVVVVVVVVVVVVVVPCDDDD